Protein AF-A0A4R3MNF3-F1 (afdb_monomer)

Sequence (383 aa):
MKKKLSIILICLVIGISVLGCSNSEKSEEERREAIRAQIEAEIAEQQEEEKIEDRQEDQNNQNNQNNQNNQNNQVPTNQQNDLYLSSLNNGDRVWGGLTIKDIEYDKRNGVPPSLVGFVLEGEVEVTGELFFDEYFGGITLSINENSIFTNPLIIEFPDNYIHEYRPTYLSFNNEETLTKALSTSDVNDIKQNYKRLNVKIKIKNIGALMMYESEGSHWCSFVELIDYSANNAGPSNNQPSNSVSSGKLLTMYEYNKNYQYDINGFGAIDTFSVHRNTESYEMYLVVNNYRMDFPFIEPELVYDNYKIIEFSERNHYVFVVSSVVPPFGETQISFYYYATNYGLEPLGYIETDKALQDLKIENINFSQVRINNVNYDFNSLLP

Nearest PDB structures (foldseek):
  6rql-assembly1_S  TM=1.947E-01  e=1.4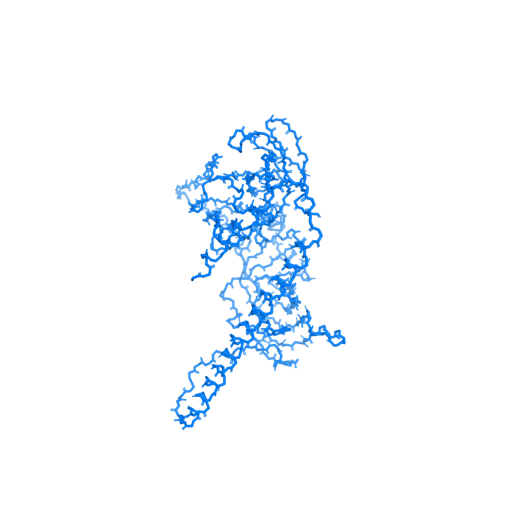40E-01  Saccharomyces cerevisiae
  5tik-assembly3_C  TM=2.364E-01  e=1.430E+00  Plasmodium falciparum 3D7
  5tik-assembly4_D  TM=2.429E-01  e=1.845E+00  Plasmodium falciparum 3D7
  3pqu-assembly1_A  TM=1.586E-01  e=1.666E+00  Actinobacillus suis

Solvent-accessible surface area (backbone atoms only — not comparable to full-atom values): 22275 Å² total; per-residue (Å²): 124,75,79,66,57,63,62,57,58,59,59,59,64,67,66,69,80,78,76,82,94,78,92,59,86,75,56,55,58,59,49,50,51,53,52,50,54,52,51,55,51,52,54,52,52,52,57,51,52,53,58,53,54,59,58,51,55,63,58,58,61,65,67,67,73,76,74,83,86,81,85,85,88,77,81,85,67,87,69,78,78,74,42,44,53,90,80,58,51,70,69,41,74,46,60,84,73,24,22,32,62,46,76,46,65,47,73,53,90,94,47,70,41,56,33,44,32,37,32,32,39,48,69,48,74,45,48,31,32,40,30,48,35,76,90,80,70,39,65,29,37,38,46,45,93,88,39,64,64,80,65,47,40,35,40,79,39,56,96,76,43,73,45,77,45,63,84,48,54,32,36,42,83,43,45,71,61,48,58,69,75,43,53,74,66,56,51,43,36,18,69,74,65,62,34,73,38,50,34,32,32,32,35,28,44,44,31,41,41,37,40,69,98,45,90,49,54,41,32,27,31,67,74,46,80,75,45,59,62,67,80,68,76,60,80,81,69,83,59,80,75,74,66,74,66,77,64,78,77,59,87,62,44,56,59,72,42,82,47,76,40,50,62,74,53,75,82,53,76,37,46,34,29,43,39,68,35,66,87,78,61,39,39,32,39,32,48,74,88,43,79,28,60,54,74,92,62,62,40,78,40,42,55,79,49,34,37,64,42,67,33,63,85,48,72,31,35,27,44,37,41,37,30,57,38,82,96,83,48,51,35,34,40,36,36,28,36,54,40,84,96,77,37,52,44,78,53,17,31,47,77,35,94,65,58,72,90,79,55,51,74,46,68,29,54,80,60,36,35,27,46,75,90,41,79,41,69,49,42,75,73,69,133

Foldseek 3Di:
DVVVVVVVVVVVVVVPPDDDDDDDPPVVVVVVVVVVVVVVVVVVVVVVVVVVVVVVVVVVVVVPPPPPPDDDDDDDDPPVPAAEPVPFDAQDADFPGWGWHDWDFPCPDPAWGQKIKTKTFDKAKFKFKWAQDVVVRATKTFTDPPGSQVHFHWYATPPRDTDGDDPRMAGAPPRVVVCVQDDPVVVCCRNPVREIWTFIFMWGIWMWMDGHVDDTHIYIHGDGTPDTPPPPPPPPPPPPPPVVPQPDFDLKDFAPDWDWGPQVLNSDIWIKGWHADLVVQFTWIAINNDTAGDPLDRSVFWDGIWGWAQAQPDRHIKIWTWGDDPDHFFIKIWIWTQDVPPGTHTLAIDGDNDDSSPWPWHHHYSFWIQTPNDIDGGDDSPD

Organism: NCBI:txid682400

Secondary structure (DSSP, 8-state):
-GGGHHHHHHHHHHTTSS------HHHHHHHHHHHHHHHHHHHHHHHHHHHHHHHHHHHHHHHSTTS-S-------------EEGGG--TT-EEGGGEEEEEEEE---TTS--SEEEEEEEEEEEEEEEEEEETTTTEEEEEEPTTSS--SPEEEE-GGG-EEEE--SEEEETTHHHHHHHS-HHHHHHHHTT---EEEEEEEEEEEEEEETTEEEEEEEEEEEEEEE------------------PPPPS-EETT--EEE--SSSSS-EEEEEEEETTTTEEEEEETTEEEEPTT--GGGEEEEEEEEEBSSSS-EEEEEEEE-TTTPPEEEEEEEEETTTEEEEEEEEEESS-GGG--EE-B-SSEEEETTEEEEPBPS--

Radius of gyration: 29.93 Å; Cα contacts (8 Å, |Δi|>4): 640; chains: 1; bounding box: 87×73×59 Å

pLDDT: mean 81.52, std 19.07, range [28.53, 98.44]

Mean predicted aligned error: 16.26 Å

Structure (mmCIF, N/CA/C/O backbone):
data_AF-A0A4R3MNF3-F1
#
_entry.id   AF-A0A4R3MNF3-F1
#
loop_
_atom_site.group_PDB
_atom_site.id
_atom_site.type_symbol
_atom_site.label_atom_id
_atom_site.label_alt_id
_atom_site.label_comp_id
_atom_site.label_asym_id
_atom_site.label_entity_id
_atom_site.label_seq_id
_atom_site.pdbx_PDB_ins_code
_atom_site.Cartn_x
_atom_site.Cartn_y
_atom_site.Cartn_z
_atom_site.occupancy
_atom_site.B_iso_or_equiv
_atom_site.auth_seq_id
_atom_site.auth_comp_id
_atom_site.auth_asym_id
_atom_site.auth_atom_id
_atom_site.pdbx_PDB_model_num
ATOM 1 N N . MET A 1 1 ? 41.697 -3.705 2.545 1.00 44.84 1 MET A N 1
ATOM 2 C CA . MET A 1 1 ? 42.854 -2.815 2.820 1.00 44.84 1 MET A CA 1
ATOM 3 C C . MET A 1 1 ? 42.601 -1.332 2.508 1.00 44.84 1 MET A C 1
ATOM 5 O O . MET A 1 1 ? 43.375 -0.507 2.969 1.00 44.84 1 MET A O 1
ATOM 9 N N . LYS A 1 2 ? 41.479 -0.963 1.865 1.00 40.09 2 LYS A N 1
ATOM 10 C CA . LYS A 1 2 ? 41.128 0.429 1.515 1.00 40.09 2 LYS A CA 1
ATOM 11 C C . LYS A 1 2 ? 40.830 1.362 2.715 1.00 40.09 2 LYS A C 1
ATOM 13 O O . LYS A 1 2 ? 40.987 2.569 2.607 1.00 40.09 2 LYS A O 1
ATOM 18 N N . LYS A 1 3 ? 40.506 0.819 3.900 1.00 45.72 3 LYS A N 1
ATOM 19 C CA . LYS A 1 3 ? 40.174 1.616 5.106 1.00 45.72 3 LYS A CA 1
ATOM 20 C C . LYS A 1 3 ? 41.376 2.275 5.813 1.00 45.72 3 LYS A C 1
ATOM 22 O O . LYS A 1 3 ? 41.169 3.153 6.639 1.00 45.72 3 LYS A O 1
ATOM 27 N N . LYS A 1 4 ? 42.625 1.883 5.512 1.00 48.69 4 LYS A N 1
ATOM 28 C CA . LYS A 1 4 ? 43.821 2.472 6.157 1.00 48.69 4 LYS A CA 1
ATOM 29 C C . LYS A 1 4 ? 44.426 3.661 5.398 1.00 48.69 4 LYS A C 1
ATOM 31 O O . LYS A 1 4 ? 45.169 4.421 6.008 1.00 48.69 4 LYS A O 1
ATOM 36 N N . LEU A 1 5 ? 44.081 3.857 4.121 1.00 50.22 5 LEU A N 1
ATOM 37 C CA . LEU A 1 5 ? 44.601 4.973 3.318 1.00 50.22 5 LEU A CA 1
ATOM 38 C C . LEU A 1 5 ? 43.887 6.303 3.626 1.00 50.22 5 LEU A C 1
ATOM 40 O O . LEU A 1 5 ? 44.527 7.348 3.687 1.00 50.22 5 LEU A O 1
ATOM 44 N N . SER A 1 6 ? 42.584 6.261 3.926 1.00 49.38 6 SER A N 1
ATOM 45 C CA . SER A 1 6 ? 41.777 7.476 4.130 1.00 49.38 6 SER A CA 1
ATOM 46 C C . SER A 1 6 ? 42.132 8.262 5.402 1.00 49.38 6 SER A C 1
ATOM 48 O O . SER A 1 6 ? 41.919 9.469 5.462 1.00 49.38 6 SER A O 1
ATOM 50 N N . ILE A 1 7 ? 42.708 7.603 6.416 1.00 54.22 7 ILE A N 1
ATOM 51 C CA . ILE A 1 7 ? 43.095 8.245 7.686 1.00 54.22 7 ILE A CA 1
ATOM 52 C C . ILE A 1 7 ? 44.419 9.017 7.542 1.00 54.22 7 ILE A C 1
ATOM 54 O O . ILE A 1 7 ? 44.607 10.041 8.193 1.00 54.22 7 ILE A O 1
ATOM 58 N N . ILE A 1 8 ? 45.316 8.585 6.650 1.00 60.56 8 ILE A N 1
ATOM 59 C CA . ILE A 1 8 ? 46.604 9.261 6.423 1.00 60.56 8 ILE A CA 1
ATOM 60 C C . ILE A 1 8 ? 46.407 10.568 5.636 1.00 60.56 8 ILE A C 1
ATOM 62 O O . ILE A 1 8 ? 47.095 11.552 5.909 1.00 60.56 8 ILE A O 1
ATOM 66 N N . LEU A 1 9 ? 45.419 10.621 4.734 1.00 52.00 9 LEU A N 1
ATOM 67 C CA . LEU A 1 9 ? 45.127 11.815 3.932 1.00 52.00 9 LEU A CA 1
A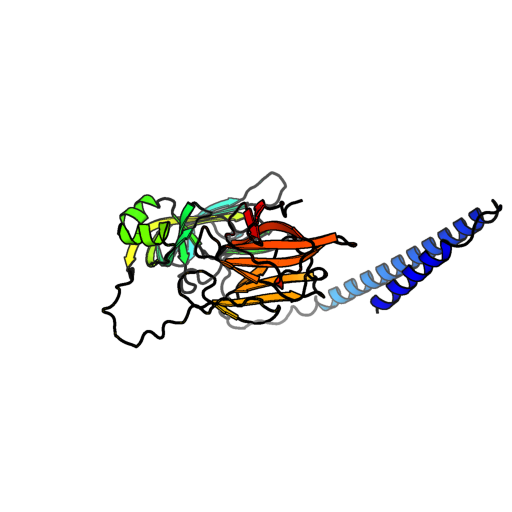TOM 68 C C . LEU A 1 9 ? 44.567 12.975 4.781 1.00 52.00 9 LEU A C 1
ATOM 70 O O . LEU A 1 9 ? 44.923 14.132 4.569 1.00 52.00 9 LEU A O 1
ATOM 74 N N . ILE A 1 10 ? 43.757 12.670 5.802 1.00 56.31 10 ILE A N 1
ATOM 75 C CA . ILE A 1 10 ? 43.149 13.681 6.687 1.00 56.31 10 ILE A CA 1
ATOM 76 C C . ILE A 1 10 ? 44.190 14.294 7.642 1.00 56.31 10 ILE A C 1
ATOM 78 O O . ILE A 1 10 ? 44.138 15.490 7.931 1.00 56.31 10 ILE A O 1
ATOM 82 N N . CYS A 1 11 ? 45.198 13.528 8.074 1.00 53.84 11 CYS A N 1
ATOM 83 C CA . CYS A 1 11 ? 46.279 14.061 8.910 1.00 53.84 11 CYS A CA 1
ATOM 84 C C . CYS A 1 11 ? 47.223 15.017 8.157 1.00 53.84 11 CYS A C 1
ATOM 86 O O . CYS A 1 11 ? 47.843 15.874 8.786 1.00 53.84 11 CYS A O 1
ATOM 88 N N . LEU A 1 12 ? 47.319 14.910 6.829 1.00 50.06 12 LEU A N 1
ATOM 89 C CA . LEU A 1 12 ? 48.221 15.734 6.015 1.00 50.06 12 LEU A CA 1
ATOM 90 C C . LEU A 1 12 ? 47.653 17.134 5.721 1.00 50.06 12 LEU A C 1
ATOM 92 O O . LEU A 1 12 ? 48.415 18.093 5.617 1.00 50.06 12 LEU A O 1
ATOM 96 N N . VAL A 1 13 ? 46.325 17.284 5.682 1.00 52.75 13 VAL A N 1
ATOM 97 C CA . VAL A 1 13 ? 45.659 18.575 5.417 1.00 52.75 13 VAL A CA 1
ATOM 98 C C . VAL A 1 13 ? 45.642 19.487 6.655 1.00 52.75 13 VAL A C 1
ATOM 100 O O . VAL A 1 13 ? 45.731 20.707 6.527 1.00 52.75 13 VAL A O 1
ATOM 103 N N . ILE A 1 14 ? 45.633 18.918 7.865 1.00 53.16 14 ILE A N 1
ATOM 104 C CA . ILE A 1 14 ? 45.596 19.689 9.124 1.00 53.16 14 ILE A CA 1
ATOM 105 C C . ILE A 1 14 ? 46.984 20.260 9.497 1.00 53.16 14 ILE A C 1
ATOM 107 O O . ILE A 1 14 ? 47.086 21.223 10.255 1.00 53.16 14 ILE A O 1
ATOM 111 N N . GLY A 1 15 ? 48.070 19.742 8.912 1.00 50.47 15 GLY A N 1
ATOM 112 C CA . GLY A 1 15 ? 49.437 20.209 9.183 1.00 50.47 15 GLY A CA 1
ATOM 113 C C . GLY A 1 15 ? 49.838 21.530 8.509 1.00 50.47 15 GLY A C 1
ATOM 114 O O . GLY A 1 15 ? 50.874 22.091 8.859 1.00 50.47 15 GLY A O 1
ATOM 115 N N . ILE A 1 16 ? 49.055 22.043 7.552 1.00 55.16 16 ILE A N 1
ATOM 116 C CA . ILE A 1 16 ? 49.445 23.208 6.726 1.00 55.16 16 ILE A CA 1
ATOM 117 C C . ILE A 1 16 ? 48.803 24.518 7.230 1.00 55.16 16 ILE A C 1
ATOM 119 O O . ILE A 1 16 ? 49.183 25.605 6.805 1.00 55.16 16 ILE A O 1
ATOM 123 N N . SER A 1 17 ? 47.874 24.458 8.190 1.00 47.34 17 SER A N 1
ATOM 124 C CA . SER A 1 17 ? 47.114 25.635 8.648 1.00 47.34 17 SER A CA 1
ATOM 125 C C . SER A 1 17 ? 47.783 26.440 9.770 1.00 47.34 17 SER A C 1
ATOM 127 O O . SER A 1 17 ? 47.229 27.448 10.204 1.00 47.34 17 SER A O 1
ATOM 129 N N . VAL A 1 18 ? 48.958 26.029 10.260 1.00 49.47 18 VAL A N 1
ATOM 130 C CA . VAL A 1 18 ? 49.646 26.712 11.367 1.00 49.47 18 VAL A CA 1
ATOM 131 C C . VAL A 1 18 ? 51.112 26.930 11.021 1.00 49.47 18 VAL A C 1
ATOM 133 O O . VAL A 1 18 ? 51.959 26.220 11.530 1.00 49.47 18 VAL A O 1
ATOM 136 N N . LEU A 1 19 ? 51.418 27.903 10.159 1.00 44.47 19 LEU A N 1
ATOM 137 C CA . LEU A 1 19 ? 52.678 28.663 10.169 1.00 44.47 19 LEU A CA 1
ATOM 138 C C . LEU A 1 19 ? 52.476 29.935 9.328 1.00 44.47 19 LEU A C 1
ATOM 140 O O . LEU A 1 19 ? 52.164 29.881 8.141 1.00 44.47 19 LEU A O 1
ATOM 144 N N . GLY A 1 20 ? 52.575 31.081 10.000 1.00 39.38 20 GLY A N 1
ATOM 145 C CA . GLY A 1 20 ? 52.263 32.400 9.468 1.00 39.38 20 GLY A CA 1
ATOM 146 C C . GLY A 1 20 ? 53.307 32.995 8.519 1.00 39.38 20 GLY A C 1
ATOM 147 O O . GLY A 1 20 ? 54.441 32.539 8.401 1.00 39.38 20 GLY A O 1
ATOM 148 N N . CYS A 1 21 ? 52.857 34.071 7.876 1.00 46.00 21 CYS A N 1
ATOM 149 C CA . CYS A 1 21 ? 53.539 35.001 6.985 1.00 46.00 21 CYS A CA 1
ATOM 150 C C . CYS A 1 21 ? 55.053 35.184 7.211 1.00 46.00 21 CYS A C 1
ATOM 152 O O . CYS A 1 21 ? 55.465 35.707 8.243 1.00 46.00 21 CYS A O 1
ATOM 154 N N . SER A 1 22 ? 55.867 34.921 6.183 1.00 43.00 22 SER A N 1
ATOM 155 C CA . SER A 1 22 ? 56.853 35.891 5.664 1.00 43.00 22 SER A CA 1
ATOM 156 C C . SER A 1 22 ? 57.546 35.384 4.386 1.00 43.00 22 SER A C 1
ATOM 158 O O . SER A 1 22 ? 57.976 34.242 4.308 1.00 43.00 22 SER A O 1
ATOM 160 N N . ASN A 1 23 ? 57.600 36.265 3.380 1.00 49.94 23 ASN A N 1
ATOM 161 C CA . ASN A 1 23 ? 58.435 36.287 2.169 1.00 49.94 23 ASN A CA 1
ATOM 162 C C . ASN A 1 23 ? 59.162 34.999 1.716 1.00 49.94 23 ASN A C 1
ATOM 164 O O . ASN A 1 23 ? 60.229 34.689 2.236 1.00 49.94 23 ASN A O 1
ATOM 168 N N . SER A 1 24 ? 58.721 34.393 0.603 1.00 46.44 24 SER A N 1
ATOM 169 C CA . SER A 1 24 ? 59.635 33.913 -0.457 1.00 46.44 24 SER A CA 1
ATOM 170 C C . SER A 1 24 ? 58.885 33.514 -1.741 1.00 46.44 24 SER A C 1
ATOM 172 O O . SER A 1 24 ? 58.366 32.411 -1.865 1.00 46.44 24 SER A O 1
ATOM 174 N N . GLU A 1 25 ? 58.898 34.379 -2.759 1.00 54.19 25 GLU A N 1
ATOM 175 C CA . GLU A 1 25 ? 58.407 34.046 -4.115 1.00 54.19 25 GLU A CA 1
ATOM 176 C C . GLU A 1 25 ? 59.224 32.925 -4.794 1.00 54.19 25 GLU A C 1
ATOM 178 O O . GLU A 1 25 ? 58.785 32.354 -5.782 1.00 54.19 25 GLU A O 1
ATOM 183 N N . LYS A 1 26 ? 60.381 32.537 -4.235 1.00 51.19 26 LYS A N 1
ATOM 184 C CA . LYS A 1 26 ? 61.163 31.379 -4.703 1.00 51.19 26 LYS A CA 1
ATOM 185 C C . LYS A 1 26 ? 60.678 30.020 -4.183 1.00 51.19 26 LYS A C 1
ATOM 187 O O . LYS A 1 26 ? 61.064 29.009 -4.750 1.00 51.19 26 LYS A O 1
ATOM 192 N N . SER A 1 27 ? 59.847 29.974 -3.137 1.00 61.44 27 SER A N 1
ATOM 193 C CA . SER A 1 27 ? 59.373 28.709 -2.545 1.00 61.44 27 SER A CA 1
ATOM 194 C C . SER A 1 27 ? 58.096 28.174 -3.197 1.00 61.44 27 SER A C 1
ATOM 196 O O . SER A 1 27 ? 57.777 26.996 -3.028 1.00 61.44 27 SER A O 1
ATOM 198 N N . GLU A 1 28 ? 57.332 29.018 -3.892 1.00 59.69 28 GLU A N 1
ATOM 199 C CA . GLU A 1 28 ? 56.046 28.611 -4.461 1.00 59.69 28 GLU A CA 1
ATOM 200 C C . GLU A 1 28 ? 56.219 27.828 -5.769 1.00 59.69 28 GLU A C 1
ATOM 202 O O . GLU A 1 28 ? 55.481 26.877 -6.016 1.00 59.69 28 GLU A O 1
ATOM 207 N N . GLU A 1 29 ? 57.230 28.170 -6.569 1.00 70.56 29 GLU A N 1
ATOM 208 C CA . GLU A 1 29 ? 57.514 27.497 -7.840 1.00 70.56 29 GLU A CA 1
ATOM 209 C C . GLU A 1 29 ? 58.059 26.076 -7.624 1.00 70.56 29 GLU A C 1
ATOM 211 O O . GLU A 1 29 ? 57.521 25.129 -8.193 1.00 70.56 29 GLU A O 1
ATOM 216 N N . GLU A 1 30 ? 58.992 25.888 -6.681 1.00 71.44 30 GLU A N 1
ATOM 217 C CA . GLU A 1 30 ? 59.461 24.549 -6.278 1.00 71.44 30 GLU A CA 1
ATOM 218 C C . GLU A 1 30 ? 58.329 23.694 -5.676 1.00 71.44 30 GLU A C 1
ATOM 220 O O . GLU A 1 30 ? 58.257 22.486 -5.907 1.00 71.44 30 GLU A O 1
ATOM 225 N N . ARG A 1 31 ? 57.381 24.311 -4.951 1.00 65.06 31 ARG A N 1
ATOM 226 C CA . ARG A 1 31 ? 56.186 23.611 -4.447 1.00 65.06 31 ARG A CA 1
ATOM 227 C C . ARG A 1 31 ? 55.243 23.186 -5.569 1.00 65.06 31 ARG A C 1
ATOM 229 O O . ARG A 1 31 ? 54.681 22.096 -5.498 1.00 65.06 31 ARG A O 1
ATOM 236 N N . ARG A 1 32 ? 55.059 24.022 -6.593 1.00 72.44 32 ARG A N 1
ATOM 237 C CA . ARG A 1 32 ? 54.210 23.699 -7.750 1.00 72.44 32 ARG A CA 1
ATOM 238 C C . ARG A 1 32 ? 54.822 22.590 -8.602 1.00 72.44 32 ARG A C 1
ATOM 240 O O . ARG A 1 32 ? 54.083 21.707 -9.028 1.00 72.44 32 ARG A O 1
ATOM 247 N N . GLU A 1 33 ? 56.141 22.584 -8.795 1.00 80.19 33 GLU A N 1
ATOM 248 C CA . GLU A 1 33 ? 56.825 21.487 -9.491 1.00 80.19 33 GLU A CA 1
ATOM 249 C C . GLU A 1 33 ? 56.758 20.172 -8.707 1.00 80.19 33 GLU A C 1
ATOM 251 O O . GLU A 1 33 ? 56.469 19.133 -9.299 1.00 80.19 33 GLU A O 1
ATOM 256 N N . ALA A 1 34 ? 56.916 20.206 -7.379 1.00 69.88 34 ALA A N 1
ATOM 257 C CA . ALA A 1 34 ? 56.783 19.010 -6.545 1.00 69.88 34 ALA A CA 1
ATOM 258 C C . ALA A 1 34 ? 55.363 18.414 -6.589 1.00 69.88 34 ALA A C 1
ATOM 260 O O . ALA A 1 34 ? 55.209 17.201 -6.715 1.00 69.88 34 ALA A O 1
ATOM 261 N N . ILE A 1 35 ? 54.327 19.261 -6.547 1.00 68.00 35 ILE A N 1
ATOM 262 C CA . ILE A 1 35 ? 52.927 18.819 -6.664 1.00 68.00 35 ILE A CA 1
ATOM 263 C C . ILE A 1 35 ? 52.655 18.247 -8.061 1.00 68.00 35 ILE A C 1
ATOM 265 O O . ILE A 1 35 ? 52.003 17.213 -8.184 1.00 68.00 35 ILE A O 1
ATOM 269 N N . ARG A 1 36 ? 53.183 18.875 -9.119 1.00 80.50 36 ARG A N 1
ATOM 270 C CA . ARG A 1 36 ? 53.001 18.391 -10.492 1.00 80.50 36 ARG A CA 1
ATOM 271 C C . ARG A 1 36 ? 53.667 17.033 -10.717 1.00 80.50 36 ARG A C 1
ATOM 273 O O . ARG A 1 36 ? 53.037 16.151 -11.288 1.00 80.50 36 ARG A O 1
ATOM 280 N N . ALA A 1 37 ? 54.887 16.848 -10.215 1.00 84.25 37 ALA A N 1
ATOM 281 C CA . ALA A 1 37 ? 55.591 15.570 -10.293 1.00 84.25 37 ALA A CA 1
ATOM 282 C C . ALA A 1 37 ? 54.861 14.457 -9.520 1.00 84.25 37 ALA A C 1
ATOM 284 O O . ALA A 1 37 ? 54.838 13.313 -9.965 1.00 84.25 37 ALA A O 1
ATOM 285 N N . GLN A 1 38 ? 54.232 14.791 -8.388 1.00 77.31 38 GLN A N 1
ATOM 286 C CA . GLN A 1 38 ? 53.453 13.833 -7.605 1.00 77.31 38 GLN A CA 1
ATOM 287 C C . GLN 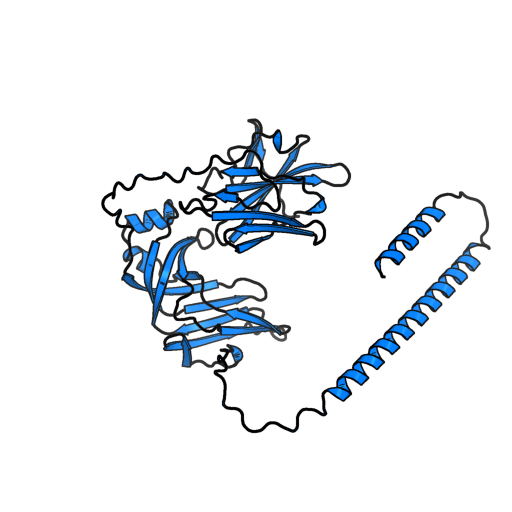A 1 38 ? 52.159 13.414 -8.323 1.00 77.31 38 GLN A C 1
ATOM 289 O O . GLN A 1 38 ? 51.854 12.227 -8.368 1.00 77.31 38 GLN A O 1
ATOM 294 N N . ILE A 1 39 ? 51.449 14.361 -8.947 1.00 79.19 39 ILE A N 1
ATOM 295 C CA . ILE A 1 39 ? 50.237 14.077 -9.736 1.00 79.19 39 ILE A CA 1
ATOM 296 C C . ILE A 1 39 ? 50.572 13.248 -10.985 1.00 79.19 39 ILE A C 1
ATOM 298 O O . ILE A 1 39 ? 49.857 12.305 -11.307 1.00 79.19 39 ILE A O 1
ATOM 302 N N . GLU A 1 40 ? 51.664 13.563 -11.687 1.00 85.50 40 GLU A N 1
ATOM 303 C CA . GLU A 1 40 ? 52.083 12.797 -12.869 1.00 85.50 40 GLU A CA 1
ATOM 304 C C . GLU A 1 40 ? 52.494 11.356 -12.512 1.00 85.50 40 GLU A C 1
ATOM 306 O O . GLU A 1 40 ? 52.208 10.439 -13.281 1.00 85.50 40 GLU A O 1
ATOM 311 N N . ALA A 1 41 ? 53.093 11.134 -11.336 1.00 86.38 41 ALA A N 1
ATOM 312 C CA . ALA A 1 41 ? 53.398 9.791 -10.842 1.00 86.38 41 ALA A CA 1
ATOM 313 C C . ALA A 1 41 ? 52.130 8.992 -10.483 1.00 86.38 41 ALA A C 1
ATOM 315 O O . ALA A 1 41 ? 52.035 7.819 -10.831 1.00 86.38 41 ALA A O 1
ATOM 316 N N . GLU A 1 42 ? 51.141 9.629 -9.851 1.00 79.88 42 GLU A N 1
ATOM 317 C CA . GLU A 1 42 ? 49.876 8.984 -9.466 1.00 79.88 42 GLU A CA 1
ATOM 318 C C . GLU A 1 42 ? 49.013 8.630 -10.691 1.00 79.88 42 GLU A C 1
ATOM 320 O O . GLU A 1 42 ? 48.428 7.550 -10.752 1.00 79.88 42 GLU A O 1
ATOM 325 N N . ILE A 1 43 ? 49.005 9.484 -11.723 1.00 85.00 43 ILE A N 1
ATOM 326 C CA . ILE A 1 43 ? 48.345 9.188 -13.007 1.00 85.00 43 ILE A CA 1
ATOM 327 C C . ILE A 1 43 ? 49.033 8.015 -13.722 1.00 85.00 43 ILE A C 1
ATOM 329 O O . ILE A 1 43 ? 48.355 7.179 -14.319 1.00 85.00 43 ILE A O 1
ATOM 333 N N . ALA A 1 44 ? 50.367 7.933 -13.670 1.00 86.19 44 ALA A N 1
ATOM 334 C CA . ALA A 1 44 ? 51.102 6.825 -14.277 1.00 86.19 44 ALA A CA 1
ATOM 335 C C . ALA A 1 44 ? 50.821 5.485 -13.573 1.00 86.19 44 ALA A C 1
ATOM 337 O O . ALA A 1 44 ? 50.674 4.472 -14.254 1.00 86.19 44 ALA A O 1
ATOM 338 N N . GLU A 1 45 ? 50.692 5.487 -12.242 1.00 85.56 45 GLU A N 1
ATOM 339 C CA . GLU A 1 45 ? 50.359 4.294 -11.451 1.00 85.56 45 GLU A CA 1
ATOM 340 C C . GLU A 1 45 ? 48.924 3.813 -11.735 1.00 85.56 45 GLU A C 1
ATOM 342 O O . GLU A 1 45 ? 48.716 2.630 -12.000 1.00 85.56 45 GLU A O 1
ATOM 347 N N . GLN A 1 46 ? 47.951 4.729 -11.827 1.00 77.75 46 GLN A N 1
ATOM 348 C CA . GLN A 1 46 ? 46.564 4.384 -12.178 1.00 77.75 46 GLN A CA 1
ATOM 349 C C . GLN A 1 46 ? 46.432 3.808 -13.597 1.00 77.75 46 GLN A C 1
ATOM 351 O O . GLN A 1 46 ? 45.720 2.828 -13.801 1.00 77.75 46 GLN A O 1
ATOM 356 N N . GLN A 1 47 ? 47.161 4.354 -14.577 1.00 80.88 47 GLN A N 1
ATOM 357 C CA . GLN A 1 47 ? 47.164 3.814 -15.945 1.00 80.88 47 GLN A CA 1
ATOM 358 C C . GLN A 1 47 ? 47.845 2.442 -16.058 1.00 80.88 47 GLN A C 1
ATOM 360 O O . GLN A 1 47 ? 47.607 1.708 -17.024 1.00 80.88 47 GLN A O 1
ATOM 365 N N . GLU A 1 48 ? 48.730 2.096 -15.121 1.00 83.06 48 GLU A N 1
ATOM 366 C CA . GLU A 1 48 ? 49.345 0.771 -15.060 1.00 83.06 48 GLU A CA 1
ATOM 367 C C . GLU A 1 48 ? 48.413 -0.249 -14.389 1.00 83.06 48 GLU A C 1
ATOM 369 O O . GLU A 1 48 ? 48.320 -1.375 -14.879 1.00 83.06 48 GLU A O 1
ATOM 374 N N . GLU A 1 49 ? 47.649 0.151 -13.364 1.00 76.19 49 GLU A N 1
ATOM 375 C CA . GLU A 1 49 ? 46.598 -0.681 -12.755 1.00 76.19 49 GLU A CA 1
ATOM 376 C C . GLU A 1 49 ? 45.457 -0.994 -13.741 1.00 76.19 49 GLU A C 1
ATOM 378 O O . GLU A 1 49 ? 45.090 -2.160 -13.893 1.00 76.19 49 GLU A O 1
ATOM 383 N N . GLU A 1 50 ? 44.981 -0.002 -14.503 1.00 74.69 50 GLU A N 1
ATOM 384 C CA . GLU A 1 50 ? 43.907 -0.173 -15.500 1.00 74.69 50 GLU A CA 1
ATOM 385 C C . GLU A 1 50 ? 44.331 -1.137 -16.633 1.00 74.69 50 GLU A C 1
ATOM 387 O O . GLU A 1 50 ? 43.585 -2.024 -17.044 1.00 74.69 50 GLU A O 1
ATOM 392 N N . LYS A 1 51 ? 45.606 -1.090 -17.053 1.00 74.94 51 LYS A N 1
ATOM 393 C CA . LYS A 1 51 ? 46.174 -2.050 -18.024 1.00 74.94 51 LYS A CA 1
ATOM 394 C C . LYS A 1 51 ? 46.339 -3.472 -17.486 1.00 74.94 51 LYS A C 1
ATOM 396 O O . LYS A 1 51 ? 46.499 -4.401 -18.287 1.00 74.94 51 LYS A O 1
ATOM 401 N N . ILE A 1 52 ? 46.405 -3.656 -16.168 1.00 73.94 52 ILE A N 1
ATOM 402 C CA . ILE A 1 52 ? 46.480 -4.985 -15.548 1.00 73.94 52 ILE A CA 1
ATOM 403 C C . ILE A 1 52 ? 45.078 -5.596 -15.455 1.00 73.94 52 ILE A C 1
ATOM 405 O O . ILE A 1 52 ? 44.950 -6.804 -15.661 1.00 73.94 52 ILE A O 1
ATOM 409 N N . GLU A 1 53 ? 44.050 -4.780 -15.219 1.00 66.88 53 GLU A N 1
ATOM 410 C CA . GLU A 1 53 ? 42.650 -5.209 -15.140 1.00 66.88 53 GLU A CA 1
ATOM 411 C C . GLU A 1 53 ? 42.114 -5.647 -16.519 1.00 66.88 53 GLU A C 1
ATOM 413 O O . GLU A 1 53 ? 41.637 -6.777 -16.654 1.00 66.88 53 GLU A O 1
ATOM 418 N N . ASP A 1 54 ? 42.383 -4.873 -17.579 1.00 65.50 54 ASP A N 1
ATOM 419 C CA . ASP A 1 54 ? 42.016 -5.233 -18.963 1.00 65.50 54 ASP A CA 1
ATOM 420 C C . ASP A 1 54 ? 42.656 -6.558 -19.432 1.00 65.50 54 ASP A C 1
ATOM 422 O O . ASP A 1 54 ? 42.060 -7.347 -20.167 1.00 65.50 54 ASP A O 1
ATOM 426 N N . ARG A 1 55 ? 43.878 -6.870 -18.972 1.00 64.31 55 ARG A N 1
ATOM 427 C CA . ARG A 1 55 ? 44.547 -8.142 -19.313 1.00 64.31 55 ARG A CA 1
ATOM 428 C C . ARG A 1 55 ? 43.965 -9.354 -18.585 1.00 64.31 55 ARG A C 1
ATOM 430 O O . ARG A 1 55 ? 44.214 -10.480 -19.025 1.00 64.31 55 ARG A O 1
ATOM 437 N N . GLN A 1 56 ? 43.247 -9.161 -17.478 1.00 56.53 56 GLN A N 1
ATOM 438 C CA . GLN A 1 56 ? 42.602 -10.255 -16.748 1.00 56.53 56 GLN A CA 1
ATOM 439 C C . GLN A 1 56 ? 41.222 -10.597 -17.326 1.00 56.53 56 GLN A C 1
ATOM 441 O O . GLN A 1 56 ? 40.865 -11.779 -17.353 1.00 56.53 56 GLN A O 1
ATOM 446 N N . GLU A 1 57 ? 40.487 -9.625 -17.874 1.00 55.66 57 GLU A N 1
ATOM 447 C CA . GLU A 1 57 ? 39.218 -9.893 -18.571 1.00 55.66 57 GLU A CA 1
ATOM 448 C C . GLU A 1 57 ? 39.415 -10.689 -19.871 1.00 55.66 57 GLU A C 1
ATOM 450 O O . GLU A 1 57 ? 38.694 -11.664 -20.119 1.00 55.66 57 GLU A O 1
ATOM 455 N N . ASP A 1 58 ? 40.458 -10.382 -20.646 1.00 55.38 58 ASP A N 1
ATOM 456 C CA . ASP A 1 58 ? 40.759 -11.108 -21.888 1.00 55.38 58 ASP A CA 1
ATOM 457 C C . ASP A 1 58 ? 41.148 -12.583 -21.653 1.00 55.38 58 ASP A C 1
ATOM 459 O O . ASP A 1 58 ? 40.876 -13.449 -22.492 1.00 55.38 58 ASP A O 1
ATOM 463 N N . GLN A 1 59 ? 41.734 -12.916 -20.494 1.00 53.25 59 GLN A N 1
ATOM 464 C CA . GLN A 1 59 ? 42.069 -14.305 -20.144 1.00 53.25 59 GLN A CA 1
ATOM 465 C C . GLN A 1 59 ? 40.866 -15.110 -19.631 1.00 53.25 59 GLN A C 1
ATOM 467 O O . GLN A 1 59 ? 40.810 -16.323 -19.853 1.00 53.25 59 GLN A O 1
ATOM 472 N N . ASN A 1 60 ? 39.874 -14.468 -19.007 1.00 52.16 60 ASN A N 1
ATOM 473 C CA . ASN A 1 60 ? 38.656 -15.155 -18.564 1.00 52.16 60 ASN A CA 1
ATOM 474 C C . ASN A 1 60 ? 37.697 -15.465 -19.725 1.00 52.16 60 ASN A C 1
ATO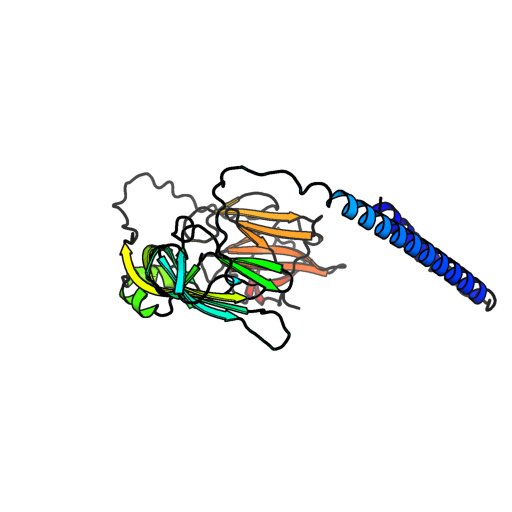M 476 O O . ASN A 1 60 ? 37.048 -16.515 -19.718 1.00 52.16 60 ASN A O 1
ATOM 480 N N . ASN A 1 61 ? 37.669 -14.636 -20.772 1.00 52.50 61 ASN A N 1
ATOM 481 C CA . ASN A 1 61 ? 36.813 -14.877 -21.938 1.00 52.50 61 ASN A CA 1
ATOM 482 C C . ASN A 1 61 ? 37.303 -16.012 -22.860 1.00 52.50 61 ASN A C 1
ATOM 484 O O . ASN A 1 61 ? 36.485 -16.650 -23.525 1.00 52.50 61 ASN A O 1
ATOM 488 N N . GLN A 1 62 ? 38.596 -16.362 -22.852 1.00 47.88 62 GLN A N 1
ATOM 489 C CA . GLN A 1 62 ? 39.101 -17.505 -23.632 1.00 47.88 62 GLN A CA 1
ATOM 490 C C . GLN A 1 62 ? 38.813 -18.880 -23.001 1.00 47.88 62 GLN A C 1
ATOM 492 O O . GLN A 1 62 ? 38.784 -19.881 -23.719 1.00 47.88 62 GLN A O 1
ATOM 497 N N . ASN A 1 63 ? 38.526 -18.959 -21.697 1.00 45.88 63 ASN A N 1
ATOM 498 C CA . ASN A 1 63 ? 38.212 -20.235 -21.037 1.00 45.88 63 ASN A CA 1
ATOM 499 C C . ASN A 1 63 ? 36.740 -20.668 -21.174 1.00 45.88 63 ASN A C 1
ATOM 501 O O . ASN A 1 63 ? 36.444 -21.851 -21.008 1.00 45.88 63 ASN A O 1
ATOM 505 N N . ASN A 1 64 ? 35.825 -19.766 -21.548 1.00 47.66 64 ASN A N 1
ATOM 506 C CA . ASN A 1 64 ? 34.394 -20.085 -21.663 1.00 47.66 64 ASN A CA 1
ATOM 507 C C . ASN A 1 64 ? 33.945 -20.575 -23.053 1.00 47.66 64 ASN A C 1
ATOM 509 O O . ASN A 1 64 ? 32.862 -21.145 -23.168 1.00 47.66 64 ASN A O 1
ATOM 513 N N . GLN A 1 65 ? 34.765 -20.450 -24.104 1.00 45.00 65 GLN A N 1
ATOM 514 C CA . GLN A 1 65 ? 34.390 -20.910 -25.454 1.00 45.00 65 GLN A CA 1
ATOM 515 C C . GLN A 1 65 ? 34.729 -22.383 -25.762 1.00 45.00 65 GLN A C 1
ATOM 517 O O . GLN A 1 65 ? 34.304 -22.896 -26.795 1.00 45.00 65 GLN A O 1
ATOM 522 N N . ASN A 1 66 ? 35.411 -23.110 -24.869 1.00 43.53 66 ASN A N 1
ATOM 523 C CA . ASN A 1 66 ? 35.808 -24.509 -25.112 1.00 43.53 66 ASN A CA 1
ATOM 524 C C . ASN A 1 66 ? 34.898 -25.585 -24.481 1.00 43.53 66 ASN A C 1
ATOM 526 O O . ASN A 1 66 ? 35.195 -26.769 -24.621 1.00 43.53 66 ASN A O 1
ATOM 530 N N . ASN A 1 67 ? 33.776 -25.222 -23.843 1.00 45.88 67 ASN A N 1
ATOM 531 C CA . ASN A 1 67 ? 32.918 -26.181 -23.119 1.00 45.88 67 ASN A CA 1
ATOM 532 C C . ASN A 1 67 ? 31.492 -26.381 -23.679 1.00 45.88 67 ASN A C 1
ATOM 534 O O . ASN A 1 67 ? 30.671 -27.015 -23.023 1.00 45.88 67 ASN A O 1
ATOM 538 N N . GLN A 1 68 ? 31.179 -25.915 -24.895 1.00 40.44 68 GLN A N 1
ATOM 539 C CA . GLN A 1 68 ? 29.824 -26.034 -25.479 1.00 40.44 68 GLN A CA 1
ATOM 540 C C . GLN A 1 68 ? 29.628 -27.138 -26.538 1.00 40.44 68 GLN A C 1
ATOM 542 O O . GLN A 1 68 ? 28.612 -27.153 -27.223 1.00 40.44 68 GLN A O 1
ATOM 547 N N . ASN A 1 69 ? 30.528 -28.120 -26.645 1.00 42.72 69 ASN A N 1
ATOM 548 C CA . ASN A 1 69 ? 30.342 -29.270 -27.545 1.00 42.72 69 ASN A CA 1
ATOM 549 C C . ASN A 1 69 ? 30.353 -30.603 -26.788 1.00 42.72 69 ASN A C 1
ATOM 551 O O . ASN A 1 69 ? 31.264 -31.407 -26.957 1.00 42.72 69 ASN A O 1
ATOM 555 N N . ASN A 1 70 ? 29.349 -30.833 -25.937 1.00 46.81 70 ASN A N 1
ATOM 556 C CA . ASN A 1 70 ? 28.820 -32.172 -25.639 1.00 46.81 70 ASN A CA 1
ATOM 557 C C . ASN A 1 70 ? 27.691 -32.087 -24.608 1.00 46.81 70 ASN A C 1
ATOM 559 O O . ASN A 1 70 ? 27.971 -32.039 -23.416 1.00 46.81 70 ASN A O 1
ATOM 563 N N . GLN A 1 71 ? 26.434 -32.152 -25.057 1.00 36.69 71 GLN A N 1
ATOM 564 C CA . GLN A 1 71 ? 25.360 -32.863 -24.350 1.00 36.69 71 GLN A CA 1
ATOM 565 C C . GLN A 1 71 ? 24.108 -32.947 -25.235 1.00 36.69 71 GLN A C 1
ATOM 567 O O . GLN A 1 71 ? 23.330 -32.008 -25.352 1.00 36.69 71 GLN A O 1
ATOM 572 N N . ASN A 1 72 ? 23.931 -34.112 -25.861 1.00 43.44 72 ASN A N 1
ATOM 573 C CA . ASN A 1 72 ? 22.649 -34.579 -26.377 1.00 43.44 72 ASN A CA 1
ATOM 574 C C . ASN A 1 72 ? 22.026 -35.519 -25.335 1.00 43.44 72 ASN A C 1
ATOM 576 O O . ASN A 1 72 ? 22.727 -36.351 -24.758 1.00 43.44 72 ASN A O 1
ATOM 580 N N . ASN A 1 73 ? 20.703 -35.426 -25.199 1.00 49.16 73 ASN A N 1
ATOM 581 C CA . ASN A 1 73 ? 19.797 -36.275 -24.419 1.00 49.16 73 ASN A CA 1
ATOM 582 C C . ASN A 1 73 ? 19.796 -36.086 -22.896 1.00 49.16 73 ASN A C 1
ATOM 584 O O . ASN A 1 73 ? 20.243 -36.952 -22.143 1.00 49.16 73 ASN A O 1
ATOM 588 N N . GLN A 1 74 ? 19.113 -35.031 -22.450 1.00 36.88 74 GLN A N 1
ATOM 589 C CA . GLN A 1 74 ? 18.321 -35.088 -21.223 1.00 36.88 74 GLN A CA 1
ATOM 590 C C . GLN A 1 74 ? 16.890 -34.616 -21.497 1.00 36.88 74 GLN A C 1
ATOM 592 O O . GLN A 1 74 ? 16.646 -33.656 -22.221 1.00 36.88 74 GLN A O 1
ATOM 597 N N . VAL A 1 75 ? 15.960 -35.398 -20.958 1.00 41.41 75 VAL A N 1
ATOM 598 C CA . VAL A 1 75 ? 14.507 -35.203 -20.927 1.00 41.41 75 VAL A CA 1
ATOM 599 C C . VAL A 1 75 ? 14.185 -33.784 -20.438 1.00 41.41 75 VAL A C 1
ATOM 601 O O . VAL A 1 75 ? 14.793 -33.375 -19.449 1.00 41.41 75 VAL A O 1
ATOM 604 N N . PRO A 1 76 ? 13.252 -33.038 -21.062 1.00 42.91 76 PRO A N 1
ATOM 605 C CA . PRO A 1 76 ? 12.907 -31.707 -20.587 1.00 42.91 76 PRO A CA 1
ATOM 606 C C . PRO A 1 76 ? 12.267 -31.825 -19.202 1.00 42.91 76 PRO A C 1
ATOM 608 O O . PRO A 1 76 ? 11.158 -32.335 -19.035 1.00 42.91 76 PRO A O 1
ATOM 611 N N . THR A 1 77 ? 13.008 -31.375 -18.195 1.00 39.97 77 THR A N 1
ATOM 612 C CA . THR A 1 77 ? 12.458 -30.882 -16.938 1.00 39.97 77 THR A CA 1
ATOM 613 C C . THR A 1 77 ? 11.411 -29.823 -17.268 1.00 39.97 77 THR A C 1
ATOM 615 O O . THR A 1 77 ? 11.591 -29.070 -18.221 1.00 39.97 77 THR A O 1
ATOM 618 N N . ASN A 1 78 ? 10.313 -29.793 -16.507 1.00 41.41 78 ASN A N 1
ATOM 619 C CA . ASN A 1 78 ? 9.301 -28.737 -16.550 1.00 41.41 78 ASN A CA 1
ATOM 620 C C . ASN A 1 78 ? 9.986 -27.368 -16.408 1.00 41.41 78 ASN A C 1
ATOM 622 O O . ASN A 1 78 ? 10.147 -26.868 -15.298 1.00 41.41 78 ASN A O 1
ATOM 626 N N . GLN A 1 79 ? 10.425 -26.786 -17.522 1.00 49.44 79 GLN A N 1
ATOM 627 C CA . GLN A 1 79 ? 10.747 -25.378 -17.597 1.00 49.44 79 GLN A CA 1
ATOM 628 C C . GLN A 1 79 ? 9.410 -24.686 -17.405 1.00 49.44 79 GLN A C 1
ATOM 630 O O . GLN A 1 79 ? 8.479 -24.835 -18.198 1.00 49.44 79 GLN A O 1
ATOM 635 N N . GLN A 1 80 ? 9.281 -24.060 -16.245 1.00 60.38 80 GLN A N 1
ATOM 636 C CA . GLN A 1 80 ? 8.226 -23.116 -15.970 1.00 60.38 80 GLN A CA 1
ATOM 637 C C . GLN A 1 80 ? 8.358 -22.060 -17.070 1.00 60.38 80 GLN A C 1
ATOM 639 O O . GLN A 1 80 ? 9.343 -21.336 -17.115 1.00 60.38 80 GLN A O 1
ATOM 644 N N . ASN A 1 81 ? 7.475 -22.122 -18.068 1.00 77.81 81 ASN A N 1
ATOM 645 C CA . ASN A 1 81 ? 7.548 -21.232 -19.218 1.00 77.81 81 ASN A CA 1
ATOM 646 C C . ASN A 1 81 ? 7.188 -19.833 -18.723 1.00 77.81 81 ASN A C 1
ATOM 648 O O . ASN A 1 81 ? 6.003 -19.521 -18.566 1.00 77.81 81 ASN A O 1
ATOM 652 N N . ASP A 1 82 ? 8.210 -19.036 -18.437 1.00 87.94 82 ASP A N 1
ATOM 653 C CA . ASP A 1 82 ? 8.070 -17.620 -18.143 1.00 87.94 82 ASP A CA 1
ATOM 654 C C . ASP A 1 82 ? 7.334 -16.941 -19.305 1.00 87.94 82 ASP A C 1
ATOM 656 O O . ASP A 1 82 ? 7.640 -17.157 -20.483 1.00 87.94 82 ASP A O 1
ATOM 660 N N . LEU A 1 83 ? 6.302 -16.163 -18.979 1.00 92.94 83 LEU A N 1
ATOM 661 C CA . LEU A 1 83 ? 5.440 -15.519 -19.966 1.00 92.94 83 LEU A CA 1
ATOM 662 C C . LEU A 1 83 ? 5.932 -14.093 -20.209 1.00 92.94 83 LEU A C 1
ATOM 664 O O . LEU A 1 83 ? 5.462 -13.153 -19.575 1.00 92.94 83 LEU A O 1
ATOM 668 N N . TYR A 1 84 ? 6.884 -13.933 -21.124 1.00 95.12 84 TYR A N 1
ATOM 669 C CA . TYR A 1 84 ? 7.397 -12.621 -21.518 1.00 95.12 84 TYR A CA 1
ATOM 670 C C . TYR A 1 84 ? 6.358 -11.844 -22.319 1.00 95.12 84 TYR A C 1
ATOM 672 O O . TYR A 1 84 ? 5.978 -12.270 -23.410 1.00 95.12 84 TYR A O 1
ATOM 680 N N . LEU A 1 85 ? 5.932 -10.682 -21.818 1.00 94.81 85 LEU A N 1
ATOM 681 C CA . LEU A 1 85 ? 4.921 -9.843 -22.465 1.00 94.81 85 LEU A CA 1
ATOM 682 C C . LEU A 1 85 ? 5.347 -9.415 -23.878 1.00 94.81 85 LEU A C 1
ATOM 684 O O . LEU A 1 85 ? 4.517 -9.374 -24.778 1.00 94.81 85 LEU A O 1
ATOM 688 N N . SER A 1 86 ? 6.646 -9.180 -24.089 1.00 93.25 86 SER A N 1
ATOM 689 C CA . SER A 1 86 ? 7.253 -8.861 -25.392 1.00 93.25 86 SER A CA 1
ATOM 690 C C . SER A 1 86 ? 7.113 -9.973 -26.441 1.00 93.25 86 SER A C 1
ATOM 692 O O . SER A 1 86 ? 7.211 -9.706 -27.640 1.00 93.25 86 SER A O 1
ATOM 694 N N . SER A 1 87 ? 6.883 -11.215 -26.003 1.00 94.81 87 SER A N 1
ATOM 695 C CA . SER A 1 87 ? 6.698 -12.385 -26.870 1.00 94.81 87 SER A CA 1
ATOM 696 C C . SER A 1 87 ? 5.229 -12.693 -27.176 1.00 94.81 87 SER A C 1
ATOM 698 O O . SER A 1 87 ? 4.949 -13.541 -28.026 1.00 94.81 87 SER A O 1
ATOM 700 N N . LEU A 1 88 ? 4.301 -12.014 -26.497 1.00 95.50 88 LEU A N 1
ATOM 701 C CA . LEU A 1 88 ? 2.866 -12.220 -26.637 1.00 95.50 88 LEU A CA 1
ATOM 702 C C . LEU A 1 88 ? 2.267 -11.262 -27.673 1.00 95.50 88 LEU A C 1
ATOM 704 O O . LEU A 1 88 ? 2.690 -10.119 -27.830 1.00 95.50 88 LEU A O 1
ATOM 708 N N . ASN A 1 89 ? 1.233 -11.731 -28.360 1.00 96.12 89 ASN A N 1
ATOM 709 C CA . ASN A 1 89 ? 0.453 -10.992 -29.342 1.00 96.12 89 ASN A CA 1
ATOM 710 C C . ASN A 1 89 ? -1.018 -10.937 -28.924 1.00 96.12 89 ASN A C 1
ATOM 712 O O . ASN A 1 89 ? -1.506 -11.770 -28.159 1.00 96.12 89 ASN A O 1
ATOM 716 N N . ASN A 1 90 ? -1.763 -9.995 -29.501 1.00 96.69 90 ASN A N 1
ATOM 717 C CA . ASN A 1 90 ? -3.213 -9.950 -29.335 1.00 96.69 90 ASN A CA 1
ATOM 718 C C . ASN A 1 90 ? -3.847 -11.276 -29.799 1.00 96.69 90 ASN A C 1
ATOM 720 O O . ASN A 1 90 ? -3.658 -11.709 -30.936 1.00 96.69 90 ASN A O 1
ATOM 724 N N . GLY A 1 91 ? -4.618 -11.901 -28.912 1.00 96.88 91 GLY A N 1
ATOM 725 C CA . GLY A 1 91 ? -5.233 -13.217 -29.065 1.00 96.88 91 GLY A CA 1
ATOM 726 C C . GLY A 1 91 ? -4.516 -14.340 -28.310 1.00 96.88 91 GLY A C 1
ATOM 727 O O . GLY A 1 91 ? -5.130 -15.387 -28.084 1.00 96.88 91 GLY A O 1
ATOM 728 N N . ASP A 1 92 ? -3.267 -14.134 -27.881 1.00 96.62 92 ASP A N 1
ATOM 729 C CA . ASP A 1 92 ? -2.521 -15.146 -27.134 1.00 96.62 92 ASP A CA 1
ATOM 730 C C . ASP A 1 92 ? -3.136 -15.372 -25.753 1.00 96.62 92 ASP A C 1
ATOM 732 O O . ASP A 1 92 ? -3.600 -14.444 -25.087 1.00 96.62 92 ASP A O 1
ATOM 736 N N . ARG A 1 93 ? -3.171 -16.636 -25.325 1.00 94.75 93 ARG A N 1
ATOM 737 C CA . ARG A 1 93 ? -3.769 -17.032 -24.048 1.00 94.75 93 ARG A CA 1
ATOM 738 C C . ARG A 1 93 ? -2.758 -16.945 -22.916 1.00 94.75 93 ARG A C 1
ATOM 740 O O . ARG A 1 93 ? -1.667 -17.499 -23.008 1.00 94.75 93 ARG A O 1
ATOM 747 N N . VAL A 1 94 ? -3.192 -16.356 -21.812 1.00 92.75 94 VAL A N 1
ATOM 748 C CA . VAL A 1 94 ? -2.503 -16.323 -20.522 1.00 92.75 94 VAL A CA 1
ATOM 749 C C . VAL A 1 94 ? -3.462 -16.824 -19.433 1.00 92.75 94 VAL A C 1
ATOM 751 O O . VAL A 1 94 ? -4.644 -17.017 -19.697 1.00 92.75 94 VAL A O 1
ATOM 754 N N . TRP A 1 95 ? -2.943 -17.129 -18.243 1.00 89.50 95 TRP A N 1
ATOM 755 C CA . TRP A 1 95 ? -3.661 -17.480 -16.998 1.00 89.50 95 TRP A CA 1
ATOM 756 C C . TRP A 1 95 ? -5.154 -17.826 -17.070 1.00 89.50 95 TRP A C 1
ATOM 758 O O . TRP A 1 95 ? -5.993 -16.978 -17.369 1.00 89.50 95 TRP A O 1
ATOM 768 N N . GLY A 1 96 ? -5.528 -19.049 -16.688 1.00 81.31 96 GLY A N 1
ATOM 769 C CA . GLY A 1 96 ? -6.944 -19.399 -16.498 1.00 81.31 96 GLY A CA 1
ATOM 770 C C . GLY A 1 96 ? -7.837 -19.221 -17.738 1.00 81.31 96 GLY A C 1
ATOM 771 O O . GLY A 1 96 ? -9.053 -19.301 -17.613 1.00 81.31 96 GLY A O 1
ATOM 772 N N . GLY A 1 97 ? -7.256 -19.007 -18.927 1.00 85.75 97 GLY A N 1
ATOM 773 C CA . GLY A 1 97 ? -7.987 -18.796 -20.176 1.00 85.75 97 GLY A CA 1
ATOM 774 C C . GLY A 1 97 ? -8.214 -17.333 -20.568 1.00 85.75 97 GLY A C 1
ATOM 775 O O . GLY A 1 97 ? -8.948 -17.107 -21.529 1.00 85.75 97 GLY A O 1
ATOM 776 N N . LEU A 1 98 ? -7.591 -16.370 -19.881 1.00 95.06 98 LEU A N 1
ATOM 777 C CA . LEU A 1 98 ? -7.540 -14.975 -20.322 1.00 95.06 98 LEU A CA 1
ATOM 778 C C . LEU A 1 98 ? -6.776 -14.848 -21.649 1.00 95.06 98 LEU A C 1
ATOM 780 O O . LEU A 1 98 ? -5.906 -15.656 -21.965 1.00 95.06 98 LEU A O 1
ATOM 784 N N . THR A 1 99 ? -7.086 -13.824 -22.434 1.00 97.50 99 THR A N 1
ATOM 785 C CA . THR A 1 99 ? -6.431 -13.547 -23.719 1.00 97.50 99 THR A CA 1
ATOM 786 C C . THR A 1 99 ? -5.887 -12.134 -23.757 1.00 97.50 99 THR A C 1
ATOM 788 O O . THR A 1 99 ? -6.591 -11.198 -23.389 1.00 97.50 99 THR A O 1
ATOM 791 N N . ILE A 1 100 ? -4.668 -11.958 -24.257 1.00 97.62 100 ILE A N 1
ATOM 792 C CA . ILE A 1 100 ? -4.097 -10.640 -24.534 1.00 97.62 100 ILE A CA 1
ATOM 793 C C . ILE A 1 100 ? -4.993 -9.951 -25.563 1.00 97.62 100 ILE A C 1
ATOM 795 O O . ILE A 1 100 ? -5.186 -10.456 -26.665 1.00 97.62 100 ILE A O 1
ATOM 799 N N . LYS A 1 101 ? -5.577 -8.815 -25.204 1.00 97.75 101 LYS A N 1
ATOM 800 C CA . LYS A 1 101 ? -6.408 -8.017 -26.109 1.00 97.75 101 LYS A CA 1
ATOM 801 C C . LYS A 1 101 ? -5.629 -6.871 -26.720 1.00 97.75 101 LYS A C 1
ATOM 803 O O . LYS A 1 101 ? -5.829 -6.571 -27.894 1.00 97.75 101 LYS A O 1
ATOM 808 N N . ASP A 1 102 ? -4.817 -6.224 -25.898 1.00 96.81 102 ASP A N 1
ATOM 809 C CA .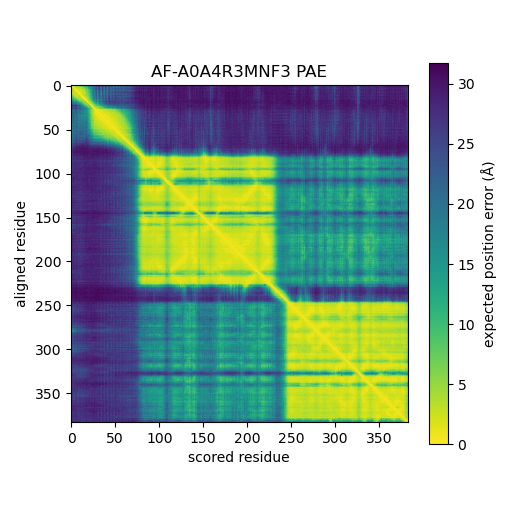 ASP A 1 102 ? -4.029 -5.070 -26.288 1.00 96.81 102 ASP A CA 1
ATOM 810 C C . ASP A 1 102 ? -2.745 -5.005 -25.467 1.00 96.81 102 ASP A C 1
ATOM 812 O O . ASP A 1 102 ? -2.745 -5.394 -24.293 1.00 96.81 102 ASP A O 1
ATOM 816 N N . ILE A 1 103 ? -1.679 -4.507 -26.092 1.00 95.75 103 ILE A N 1
ATOM 817 C CA . ILE A 1 103 ? -0.403 -4.190 -25.451 1.00 95.75 103 ILE A CA 1
ATOM 818 C C . ILE A 1 103 ? 0.050 -2.834 -25.990 1.00 95.75 103 ILE A C 1
ATOM 820 O O . ILE A 1 103 ? 0.313 -2.673 -27.185 1.00 95.75 103 ILE A O 1
ATOM 824 N N . GLU A 1 104 ? 0.175 -1.864 -25.097 1.00 93.69 104 GLU A N 1
ATOM 825 C CA . GLU A 1 104 ? 0.636 -0.520 -25.395 1.00 93.69 104 GLU A CA 1
ATOM 826 C C . GLU A 1 104 ? 2.023 -0.301 -24.793 1.00 93.69 104 GLU A C 1
ATOM 828 O O . GLU A 1 104 ? 2.270 -0.555 -23.618 1.00 93.69 104 GLU A O 1
ATOM 833 N N . TYR A 1 105 ? 2.937 0.208 -25.609 1.00 89.56 105 TYR A N 1
ATOM 834 C CA . TYR A 1 105 ? 4.249 0.656 -25.160 1.00 89.56 105 TYR A CA 1
ATOM 835 C C . TYR A 1 105 ? 4.331 2.152 -25.430 1.00 89.56 105 TYR A C 1
ATOM 837 O O . TYR A 1 105 ? 4.089 2.570 -26.568 1.00 89.56 105 TYR A O 1
ATOM 845 N N . ASP A 1 106 ? 4.709 2.950 -24.431 1.00 83.75 106 ASP A N 1
ATOM 846 C CA . ASP A 1 106 ? 5.005 4.366 -24.658 1.00 83.75 106 ASP A CA 1
ATOM 847 C C . ASP A 1 106 ? 6.258 4.486 -25.531 1.00 83.75 106 ASP A C 1
ATOM 849 O O . ASP A 1 106 ? 7.395 4.386 -25.070 1.00 83.75 106 ASP A O 1
ATOM 853 N N . LYS A 1 107 ? 6.037 4.662 -26.834 1.00 71.62 107 LYS A N 1
ATOM 854 C CA . LYS A 1 107 ? 7.085 4.832 -27.840 1.00 71.62 107 LYS A CA 1
ATOM 855 C C . LYS A 1 107 ? 7.318 6.318 -28.082 1.00 71.62 107 LYS A C 1
ATOM 857 O O . LYS A 1 107 ? 7.052 6.832 -29.170 1.00 71.62 107 LYS A O 1
ATOM 862 N N . ARG A 1 108 ? 7.844 7.031 -27.086 1.00 75.44 108 ARG A N 1
ATOM 863 C CA . ARG A 1 108 ? 8.446 8.348 -27.334 1.00 75.44 108 ARG A CA 1
ATOM 864 C C . ARG A 1 108 ? 9.707 8.150 -28.176 1.00 75.44 108 ARG A C 1
ATOM 866 O O . ARG A 1 108 ? 10.596 7.396 -27.802 1.00 75.44 108 ARG A O 1
ATOM 873 N N . ASN A 1 109 ? 9.758 8.788 -29.347 1.00 68.62 109 ASN A N 1
ATOM 874 C CA . ASN A 1 109 ? 10.809 8.592 -30.356 1.00 68.62 109 ASN A CA 1
ATOM 875 C C . ASN A 1 109 ? 12.226 8.579 -29.747 1.00 68.62 109 ASN A C 1
ATOM 877 O O . ASN A 1 109 ? 12.730 9.620 -29.334 1.00 68.62 109 ASN A O 1
ATOM 881 N N . GLY A 1 110 ? 12.868 7.405 -29.748 1.00 65.38 110 GLY A N 1
ATOM 882 C CA . GLY A 1 110 ? 14.250 7.216 -29.295 1.00 65.38 110 GLY A CA 1
ATOM 883 C C . GLY A 1 110 ? 14.439 6.995 -27.791 1.00 65.38 110 GLY A C 1
ATOM 884 O O . GLY A 1 110 ? 15.579 6.834 -27.369 1.00 65.38 110 GLY A O 1
ATOM 885 N N . VAL A 1 111 ? 13.365 6.958 -26.995 1.00 66.31 111 VAL A N 1
ATOM 886 C CA . VAL A 1 111 ? 13.417 6.635 -25.563 1.00 66.31 111 VAL A CA 1
ATOM 887 C C . VAL A 1 111 ? 12.793 5.249 -25.362 1.00 66.31 111 VAL A C 1
ATOM 889 O O . VAL A 1 111 ? 11.681 5.018 -25.843 1.00 66.31 111 VAL A O 1
ATOM 892 N N . PRO A 1 112 ? 13.491 4.301 -24.713 1.00 69.31 112 PRO A N 1
ATOM 893 C CA . PRO A 1 112 ? 12.901 3.010 -24.377 1.00 69.31 112 PRO A CA 1
ATOM 894 C C . PRO A 1 112 ? 11.664 3.191 -23.472 1.00 69.31 112 PRO A C 1
ATOM 896 O O . PRO A 1 112 ? 11.572 4.188 -22.749 1.00 69.31 112 PRO A O 1
ATOM 899 N N . PRO A 1 113 ? 10.672 2.285 -23.549 1.00 75.00 113 PRO A N 1
ATOM 900 C CA . PRO A 1 113 ? 9.355 2.523 -22.971 1.00 75.00 113 PRO A CA 1
ATOM 901 C C . PRO A 1 113 ? 9.445 2.628 -21.451 1.00 75.00 113 PRO A C 1
ATOM 903 O O . PRO A 1 113 ? 9.750 1.654 -20.774 1.00 75.00 113 PRO A O 1
ATOM 906 N N . SER A 1 114 ? 9.144 3.804 -20.903 1.00 84.94 114 SER A N 1
ATOM 907 C CA . SER A 1 114 ? 9.017 3.993 -19.452 1.00 84.94 114 SER A CA 1
ATOM 908 C C . SER A 1 114 ? 7.640 3.573 -18.925 1.00 84.94 114 SER A C 1
ATOM 910 O O . SER A 1 114 ? 7.385 3.668 -17.727 1.00 84.94 114 SER A O 1
ATOM 912 N N . LEU A 1 115 ? 6.736 3.187 -19.828 1.00 90.31 115 LEU A N 1
ATOM 913 C CA . LEU A 1 115 ? 5.347 2.850 -19.559 1.00 90.31 115 LEU A CA 1
ATOM 914 C C . LEU A 1 115 ? 4.930 1.683 -20.461 1.00 90.31 115 LEU A C 1
ATOM 916 O O . LEU A 1 115 ? 5.090 1.754 -21.685 1.00 90.31 115 LEU A O 1
ATOM 920 N N . VAL A 1 116 ? 4.390 0.630 -19.852 1.00 93.56 116 VAL A N 1
ATOM 921 C CA . VAL A 1 116 ? 3.874 -0.557 -20.541 1.00 93.56 116 VAL A CA 1
ATOM 922 C C . VAL A 1 116 ? 2.458 -0.829 -20.051 1.00 93.56 116 VAL A C 1
ATOM 924 O O . VAL A 1 116 ? 2.245 -1.115 -18.875 1.00 93.56 116 VAL A O 1
ATOM 927 N N . GLY A 1 117 ? 1.485 -0.726 -20.948 1.00 95.56 117 GLY A N 1
ATOM 928 C CA . GLY A 1 117 ? 0.087 -1.050 -20.696 1.00 95.56 117 GLY A CA 1
ATOM 929 C C . GLY A 1 117 ? -0.313 -2.356 -21.370 1.00 95.56 117 GLY A C 1
ATOM 930 O O . GLY A 1 117 ? 0.185 -2.684 -22.443 1.00 95.56 117 GLY A O 1
ATOM 931 N N . PHE A 1 118 ? -1.232 -3.106 -20.776 1.00 96.81 118 PHE A N 1
ATOM 932 C CA . PHE A 1 118 ? -1.879 -4.226 -21.457 1.00 96.81 118 PHE A CA 1
ATOM 933 C C . PHE A 1 118 ? -3.269 -4.506 -20.890 1.00 96.81 118 PHE A C 1
ATOM 935 O O . PHE A 1 118 ? -3.599 -4.131 -19.763 1.00 96.81 118 PHE A O 1
ATOM 942 N N . VAL A 1 119 ? -4.088 -5.196 -21.686 1.00 97.75 119 VAL A N 1
ATOM 943 C CA . VAL A 1 119 ? -5.429 -5.646 -21.299 1.00 97.75 119 VAL A CA 1
ATOM 944 C C . VAL A 1 119 ? -5.569 -7.138 -21.572 1.00 97.75 119 VAL A C 1
ATOM 946 O O . VAL A 1 119 ? -5.365 -7.601 -22.693 1.00 97.75 119 VAL A O 1
ATOM 949 N N . LEU A 1 120 ? -5.978 -7.880 -20.550 1.00 97.25 120 LEU A N 1
ATOM 950 C CA . LEU A 1 120 ? -6.331 -9.292 -20.601 1.00 97.25 120 LEU A CA 1
ATOM 951 C C . LEU A 1 120 ? -7.853 -9.427 -20.665 1.00 97.25 120 LEU A C 1
ATOM 953 O O . LEU A 1 120 ? -8.548 -9.175 -19.683 1.00 97.25 120 LEU A O 1
ATOM 957 N N . GLU A 1 121 ? -8.382 -9.820 -21.816 1.00 98.06 121 GLU A N 1
ATOM 958 C CA . GLU A 1 121 ? -9.805 -10.089 -22.021 1.00 98.06 121 GLU A CA 1
ATOM 959 C C . GLU A 1 121 ? -10.189 -11.493 -21.547 1.00 98.06 121 GLU A C 1
ATOM 961 O O . GLU A 1 121 ? -9.421 -12.446 -21.667 1.00 98.06 121 GLU A O 1
ATOM 966 N N . GLY A 1 122 ? -11.400 -11.617 -21.013 1.00 97.06 122 GLY A N 1
ATOM 967 C CA . GLY A 1 122 ? -11.942 -12.867 -20.485 1.00 97.06 122 GLY A CA 1
ATOM 968 C C . GLY A 1 122 ? -12.505 -12.690 -19.082 1.00 97.06 122 GLY A C 1
ATOM 969 O O . GLY A 1 122 ? -12.360 -11.627 -18.477 1.00 97.06 122 GLY A O 1
ATOM 970 N N . GLU A 1 123 ? -13.178 -13.728 -18.592 1.00 96.75 123 GLU A N 1
ATOM 971 C CA . GLU A 1 123 ? -13.748 -13.768 -17.246 1.00 96.75 123 GLU A CA 1
ATOM 972 C C . GLU A 1 123 ? -13.020 -14.806 -16.404 1.00 96.75 123 GLU A C 1
ATOM 974 O O . GLU A 1 123 ? -12.730 -15.906 -16.878 1.00 96.75 123 GLU A O 1
ATOM 979 N N . VAL A 1 124 ? -12.752 -14.464 -15.150 1.00 95.31 124 VAL A N 1
ATOM 980 C CA . VAL A 1 124 ? -12.061 -15.342 -14.210 1.00 95.31 124 VAL A CA 1
ATOM 981 C C . VAL A 1 124 ? -12.670 -15.232 -12.824 1.00 95.31 124 VAL A C 1
ATOM 983 O O . VAL A 1 124 ? -13.130 -14.167 -12.409 1.00 95.31 124 VAL A O 1
ATOM 986 N N . GLU A 1 125 ? -12.673 -16.351 -12.106 1.00 94.81 125 GLU A N 1
ATOM 987 C CA . GLU A 1 125 ? -13.041 -16.381 -10.695 1.00 94.81 125 GLU A CA 1
ATOM 988 C C . GLU A 1 125 ? -11.794 -16.166 -9.844 1.00 94.81 125 GLU A C 1
ATOM 990 O O . GLU A 1 125 ? -10.780 -16.844 -10.024 1.00 94.81 125 GLU A O 1
ATOM 995 N N . VAL A 1 126 ? -11.884 -15.239 -8.899 1.00 94.44 126 VAL A N 1
ATOM 996 C CA . VAL A 1 126 ? -10.811 -14.923 -7.959 1.00 94.44 126 VAL A CA 1
ATOM 997 C C . VAL A 1 126 ? -11.360 -14.903 -6.539 1.00 94.44 126 VAL A C 1
ATOM 999 O O . VAL A 1 126 ? -12.511 -14.531 -6.302 1.00 94.44 126 VAL A O 1
ATOM 1002 N N . THR A 1 127 ? -10.521 -15.313 -5.595 1.00 93.62 127 THR A N 1
ATOM 1003 C CA . THR A 1 127 ? -10.789 -15.189 -4.162 1.00 93.62 127 THR A CA 1
ATOM 1004 C C . THR A 1 127 ? -9.866 -14.124 -3.597 1.00 93.62 127 THR A C 1
ATOM 1006 O O . THR A 1 127 ? -8.675 -14.102 -3.918 1.00 93.62 127 THR A O 1
ATOM 1009 N N . GLY A 1 128 ? -10.408 -13.258 -2.753 1.00 94.44 128 GLY A N 1
ATOM 1010 C CA . GLY A 1 128 ? -9.674 -12.127 -2.216 1.00 94.44 128 GLY A CA 1
ATOM 1011 C C . GLY A 1 128 ? -10.443 -11.383 -1.135 1.00 94.44 128 GLY A C 1
ATOM 1012 O O . GLY A 1 128 ? -11.441 -11.878 -0.611 1.00 94.44 128 GLY A O 1
ATOM 1013 N N . GLU A 1 129 ? -9.986 -10.177 -0.834 1.00 94.62 129 GLU A N 1
ATOM 1014 C CA . GLU A 1 129 ? -10.599 -9.275 0.134 1.00 94.62 129 GLU A CA 1
ATOM 1015 C C . GLU A 1 129 ? -10.994 -7.964 -0.545 1.00 94.62 129 GLU A C 1
ATOM 1017 O O . GLU A 1 129 ? -10.155 -7.305 -1.158 1.00 94.62 129 GLU A O 1
ATOM 1022 N N . LEU A 1 130 ? -12.260 -7.562 -0.424 1.00 96.56 130 LEU A N 1
ATOM 1023 C CA . LEU A 1 130 ? -12.672 -6.196 -0.743 1.00 96.56 130 LEU A CA 1
ATOM 1024 C C . LEU A 1 130 ? -12.346 -5.286 0.437 1.00 96.56 130 LEU A C 1
ATOM 1026 O O . LEU A 1 130 ? -12.684 -5.608 1.577 1.00 96.56 130 LEU A O 1
ATOM 1030 N N . PHE A 1 131 ? -11.745 -4.138 0.159 1.00 94.06 131 PHE A N 1
ATOM 1031 C CA . PHE A 1 131 ? -11.464 -3.099 1.146 1.00 94.06 131 PHE A CA 1
ATOM 1032 C C . PHE A 1 131 ? -11.618 -1.716 0.509 1.00 94.06 131 PHE A C 1
ATOM 1034 O O . PHE A 1 131 ? -11.676 -1.596 -0.716 1.00 94.06 131 PHE A O 1
ATOM 1041 N N . PHE A 1 132 ? -11.743 -0.675 1.332 1.00 92.94 132 PHE A N 1
ATOM 1042 C CA . PHE A 1 132 ? -11.749 0.695 0.837 1.00 92.94 132 PHE A CA 1
ATOM 1043 C C . PHE A 1 132 ? -10.325 1.220 0.790 1.00 92.94 132 PHE A C 1
ATOM 1045 O O . PHE A 1 132 ? -9.608 1.214 1.789 1.00 92.94 132 PHE A O 1
ATOM 1052 N N . ASP A 1 133 ? -9.946 1.653 -0.394 1.00 87.00 133 ASP A N 1
ATOM 1053 C CA . ASP A 1 133 ? -8.653 2.200 -0.714 1.00 87.00 133 ASP A CA 1
ATOM 1054 C C . ASP A 1 133 ? -8.781 3.719 -0.774 1.00 87.00 133 ASP A C 1
ATOM 1056 O O . ASP A 1 133 ? -9.400 4.275 -1.684 1.00 87.00 133 ASP A O 1
ATOM 1060 N N . GLU A 1 134 ? -8.247 4.397 0.237 1.00 79.88 134 GLU A N 1
ATOM 1061 C CA . GLU A 1 134 ? -8.377 5.849 0.345 1.00 79.88 134 GLU A CA 1
ATOM 1062 C C . GLU A 1 134 ? -7.574 6.589 -0.725 1.00 79.88 134 GLU A C 1
ATOM 1064 O O . GLU A 1 134 ? -7.991 7.667 -1.147 1.00 79.88 134 GLU A O 1
ATOM 1069 N N . TYR A 1 135 ? -6.455 6.016 -1.180 1.00 78.12 135 TYR A N 1
ATOM 1070 C CA . TYR A 1 135 ? -5.595 6.639 -2.183 1.00 78.12 135 TYR A CA 1
ATOM 1071 C C . TYR A 1 135 ? -6.292 6.682 -3.544 1.00 78.12 135 TYR A C 1
ATOM 1073 O O . TYR A 1 135 ? -6.325 7.722 -4.203 1.00 78.12 135 TYR A O 1
ATOM 1081 N N . PHE A 1 136 ? -6.920 5.571 -3.936 1.00 81.94 136 PHE A N 1
ATOM 1082 C CA . PHE A 1 136 ? -7.710 5.503 -5.167 1.00 81.94 136 PHE A CA 1
ATOM 1083 C C . PHE A 1 136 ? -9.167 5.964 -4.977 1.00 81.94 136 PHE A C 1
ATOM 1085 O O . PHE A 1 136 ? -9.898 6.114 -5.957 1.00 81.94 136 PHE A O 1
ATOM 1092 N N . GLY A 1 137 ? -9.592 6.219 -3.736 1.00 89.31 137 GLY A N 1
ATOM 1093 C CA . GLY A 1 137 ? -10.931 6.698 -3.390 1.00 89.31 137 GLY A CA 1
ATOM 1094 C C . GLY A 1 137 ? -12.049 5.705 -3.721 1.00 89.31 137 GLY A C 1
ATOM 1095 O O . GLY A 1 137 ? -13.174 6.125 -4.009 1.00 89.31 137 GLY A O 1
ATOM 1096 N N . GLY A 1 138 ? -11.755 4.402 -3.707 1.00 94.81 138 GLY A N 1
ATOM 1097 C CA . GLY A 1 138 ? -12.636 3.363 -4.242 1.00 94.81 138 GLY A CA 1
ATOM 1098 C C . GLY A 1 138 ? -12.570 2.042 -3.482 1.00 94.81 138 GLY A C 1
ATOM 1099 O O . GLY A 1 138 ? -11.736 1.839 -2.604 1.00 94.81 138 GLY A O 1
ATOM 1100 N N . ILE A 1 139 ? -13.490 1.130 -3.797 1.00 96.69 139 ILE A N 1
ATOM 1101 C CA . ILE A 1 139 ? -13.381 -0.256 -3.322 1.00 96.69 139 ILE A CA 1
ATOM 1102 C C . ILE A 1 139 ? -12.344 -0.969 -4.192 1.00 96.69 139 ILE A C 1
ATOM 1104 O O . ILE A 1 139 ? -12.487 -1.007 -5.413 1.00 96.69 139 ILE A O 1
ATOM 1108 N N . THR A 1 140 ? -11.348 -1.577 -3.557 1.00 97.00 140 THR A N 1
ATOM 1109 C CA . THR A 1 140 ? -10.280 -2.347 -4.203 1.00 97.00 140 THR A CA 1
ATOM 1110 C C . THR A 1 140 ? -10.386 -3.812 -3.791 1.00 97.00 140 THR A C 1
ATOM 1112 O O . THR A 1 140 ? -10.806 -4.137 -2.679 1.00 97.00 140 THR A O 1
ATOM 1115 N N . LEU A 1 141 ? -10.026 -4.716 -4.702 1.00 96.69 141 LEU A N 1
ATOM 1116 C CA . LEU A 1 141 ? -9.870 -6.140 -4.423 1.00 96.69 141 LEU A CA 1
ATOM 1117 C C . LEU A 1 141 ? -8.393 -6.471 -4.204 1.00 96.69 141 LEU A C 1
ATOM 1119 O O . LEU A 1 141 ? -7.611 -6.333 -5.138 1.00 96.69 141 LEU A O 1
ATOM 1123 N N . SER A 1 142 ? -8.040 -6.975 -3.023 1.00 94.38 142 SER A N 1
ATOM 1124 C CA . SER A 1 142 ? -6.778 -7.685 -2.774 1.00 94.38 142 SER A CA 1
ATOM 1125 C C . SER A 1 142 ? -6.946 -9.157 -3.152 1.00 94.38 142 SER A C 1
ATOM 1127 O O . SER A 1 142 ? -7.878 -9.799 -2.673 1.00 94.38 142 SER A O 1
ATOM 1129 N N . ILE A 1 143 ? -6.095 -9.705 -4.015 1.00 93.12 143 ILE A N 1
ATOM 1130 C CA . ILE A 1 143 ? -6.173 -11.092 -4.492 1.00 93.12 143 ILE A CA 1
ATOM 1131 C C . ILE A 1 143 ? -5.268 -11.987 -3.641 1.00 93.12 143 ILE A C 1
ATOM 1133 O O . ILE A 1 143 ? -4.085 -11.709 -3.467 1.00 93.12 143 ILE A O 1
ATOM 1137 N N . ASN A 1 144 ? -5.799 -13.119 -3.176 1.00 84.88 144 ASN A N 1
ATOM 1138 C CA . ASN A 1 144 ? -5.010 -14.094 -2.423 1.00 84.88 144 ASN A CA 1
ATOM 1139 C C . ASN A 1 144 ? -4.034 -14.866 -3.340 1.00 84.88 144 ASN A C 1
ATOM 1141 O O . ASN A 1 144 ? -4.366 -15.200 -4.482 1.00 84.88 144 ASN A O 1
ATOM 1145 N N . GLU A 1 145 ? -2.859 -15.233 -2.813 1.00 67.06 145 GLU A N 1
ATOM 1146 C CA . GLU A 1 145 ? -1.738 -15.858 -3.553 1.00 67.06 145 GLU A CA 1
ATOM 1147 C C . GLU A 1 145 ? -2.082 -17.185 -4.268 1.00 67.06 145 GLU A C 1
ATOM 1149 O O . GLU A 1 145 ? -1.387 -17.593 -5.193 1.00 67.06 145 GLU A O 1
ATOM 1154 N N . ASN A 1 146 ? -3.193 -17.839 -3.910 1.00 59.00 146 ASN A N 1
ATOM 1155 C CA . ASN A 1 146 ? -3.656 -19.102 -4.509 1.00 59.00 146 ASN A CA 1
ATOM 1156 C C . ASN A 1 146 ? -4.541 -18.920 -5.758 1.00 59.00 146 ASN A C 1
ATOM 1158 O O . ASN A 1 146 ? -5.366 -19.779 -6.082 1.00 5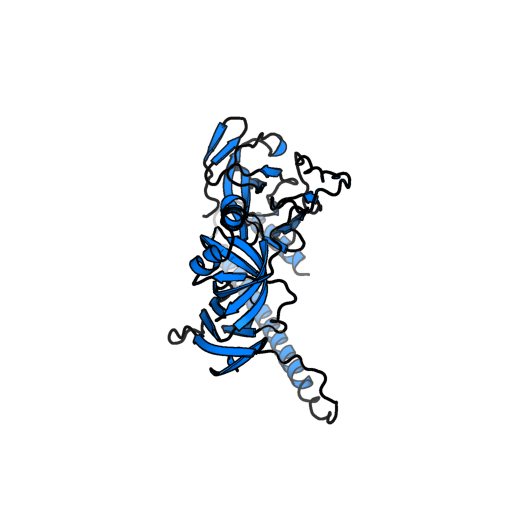9.00 146 ASN A O 1
ATOM 1162 N N . SER A 1 147 ? -4.431 -17.780 -6.428 1.00 65.00 147 SER A N 1
ATOM 1163 C CA . SER A 1 147 ? -5.226 -17.458 -7.609 1.00 65.00 147 SER A CA 1
ATOM 1164 C C . SER A 1 147 ? -4.669 -18.112 -8.881 1.00 65.00 147 SER A C 1
ATOM 1166 O O . SER A 1 147 ? -3.575 -18.671 -8.922 1.00 65.00 147 SER A O 1
ATOM 1168 N N . ILE A 1 148 ? -5.445 -18.037 -9.960 1.00 82.88 148 ILE A N 1
ATOM 1169 C CA . ILE A 1 148 ? -5.098 -18.530 -11.304 1.00 82.88 148 ILE A CA 1
ATOM 1170 C C . ILE A 1 148 ? -3.833 -17.884 -11.922 1.00 82.88 148 ILE A C 1
ATOM 1172 O O . ILE A 1 148 ? -3.429 -18.264 -13.023 1.00 82.88 148 ILE A O 1
ATOM 1176 N N . PHE A 1 149 ? -3.214 -16.915 -11.239 1.00 88.00 149 PHE A N 1
ATOM 1177 C CA . PHE A 1 149 ? -2.058 -16.125 -11.676 1.00 88.00 149 PHE A CA 1
ATOM 1178 C C . PHE A 1 149 ? -0.729 -16.775 -11.248 1.00 88.00 149 PHE A C 1
ATOM 1180 O O . PHE A 1 149 ? 0.139 -16.139 -10.655 1.00 88.00 149 PHE A O 1
ATOM 1187 N N . THR A 1 150 ? -0.579 -18.076 -11.513 1.00 82.56 150 THR A N 1
ATOM 1188 C CA . THR A 1 150 ? 0.507 -18.896 -10.943 1.00 82.56 150 THR A CA 1
ATOM 1189 C C . THR A 1 150 ? 1.900 -18.558 -11.481 1.00 82.56 150 THR A C 1
ATOM 1191 O O . THR A 1 150 ? 2.878 -18.667 -10.749 1.00 82.56 150 THR A O 1
ATOM 1194 N N . ASN A 1 151 ? 2.006 -18.153 -12.749 1.00 87.62 151 ASN A N 1
ATOM 1195 C CA . ASN A 1 151 ? 3.264 -17.699 -13.355 1.00 87.62 151 ASN A CA 1
ATOM 1196 C C . ASN A 1 151 ? 3.206 -16.179 -13.518 1.00 87.62 151 ASN A C 1
ATOM 1198 O O . ASN A 1 151 ? 2.162 -15.693 -13.931 1.00 87.62 151 ASN A O 1
ATOM 1202 N N . PRO A 1 152 ? 4.262 -15.411 -13.227 1.00 91.44 152 PRO A N 1
ATOM 1203 C CA . PRO A 1 152 ? 4.243 -13.977 -13.488 1.00 91.44 152 PRO A CA 1
ATOM 1204 C C . PRO A 1 152 ? 4.247 -13.701 -15.002 1.00 91.44 152 PRO A C 1
ATOM 1206 O O . PRO A 1 152 ? 4.766 -14.499 -15.787 1.00 91.44 152 PRO A O 1
ATOM 1209 N N . LEU A 1 153 ? 3.667 -12.572 -15.412 1.00 93.12 153 LEU A N 1
ATOM 1210 C CA . LEU A 1 153 ? 3.942 -11.986 -16.723 1.00 93.12 153 LEU A CA 1
ATOM 1211 C C . LEU A 1 153 ? 5.241 -11.195 -16.598 1.00 93.12 153 LEU A C 1
ATOM 1213 O O . LEU A 1 153 ? 5.327 -10.278 -15.785 1.00 93.12 153 LEU A O 1
ATOM 1217 N N . ILE A 1 154 ? 6.249 -11.557 -17.381 1.00 95.06 154 ILE A N 1
ATOM 1218 C CA . ILE A 1 154 ? 7.544 -10.885 -17.361 1.00 95.06 154 ILE A CA 1
ATOM 1219 C C . ILE A 1 154 ? 7.461 -9.651 -18.254 1.00 95.06 154 ILE A C 1
ATOM 1221 O O . ILE A 1 154 ? 7.215 -9.757 -19.458 1.00 95.06 154 ILE A O 1
ATOM 1225 N N . ILE A 1 155 ? 7.644 -8.477 -17.658 1.00 93.56 155 ILE A N 1
ATOM 1226 C CA . ILE A 1 155 ? 7.626 -7.188 -18.346 1.00 93.56 155 ILE A CA 1
ATOM 1227 C C . ILE A 1 155 ? 9.051 -6.659 -18.385 1.00 93.56 155 ILE A C 1
ATOM 1229 O O . ILE A 1 155 ? 9.687 -6.461 -17.351 1.00 93.56 155 ILE A O 1
ATOM 1233 N N . GLU A 1 156 ? 9.543 -6.434 -19.595 1.00 90.94 156 GLU A N 1
ATOM 1234 C CA . GLU A 1 156 ? 10.892 -5.943 -19.842 1.00 90.94 156 GLU A CA 1
ATOM 1235 C C . GLU A 1 156 ? 10.842 -4.439 -20.110 1.00 90.94 156 GLU A C 1
ATOM 1237 O O . GLU A 1 156 ? 10.133 -3.968 -21.004 1.00 90.94 156 GLU A O 1
ATOM 1242 N N . PHE A 1 157 ? 11.609 -3.693 -19.327 1.00 87.62 157 PHE A N 1
ATOM 1243 C CA . PHE A 1 157 ? 11.799 -2.256 -19.457 1.00 87.62 157 PHE A CA 1
ATOM 1244 C C . PHE A 1 157 ? 13.210 -1.942 -19.996 1.00 87.62 157 PHE A C 1
ATOM 1246 O O . PHE A 1 157 ? 14.031 -2.853 -20.160 1.00 87.62 157 PHE A O 1
ATOM 1253 N N . PRO A 1 158 ? 13.518 -0.662 -20.299 1.00 79.88 158 PRO A N 1
ATOM 1254 C CA . PRO A 1 158 ? 14.886 -0.187 -20.493 1.00 79.88 158 PRO A CA 1
ATOM 1255 C C . PRO A 1 158 ? 15.916 -0.767 -19.511 1.00 79.88 158 PRO A C 1
ATOM 1257 O O . PRO A 1 158 ? 15.587 -1.150 -18.390 1.00 79.88 158 PRO A O 1
ATOM 1260 N N . ASP A 1 159 ? 17.178 -0.798 -19.946 1.00 81.75 159 ASP A N 1
ATOM 1261 C CA . ASP A 1 159 ? 18.340 -1.172 -19.125 1.00 81.75 159 ASP A CA 1
ATOM 1262 C C . ASP A 1 159 ? 18.288 -2.589 -18.525 1.00 81.75 159 ASP A C 1
ATOM 1264 O O . ASP A 1 159 ? 18.998 -2.910 -17.574 1.00 81.75 159 ASP A O 1
ATOM 1268 N N . ASN A 1 160 ? 17.493 -3.473 -19.139 1.00 81.94 160 ASN A N 1
ATOM 1269 C CA . ASN A 1 160 ? 17.221 -4.836 -18.672 1.00 81.94 160 ASN A CA 1
ATOM 1270 C C . ASN A 1 160 ? 16.523 -4.886 -17.302 1.00 81.94 160 ASN A C 1
ATOM 1272 O O . ASN A 1 160 ? 16.619 -5.901 -16.609 1.00 81.94 160 ASN A O 1
ATOM 1276 N N . TYR A 1 161 ? 15.816 -3.824 -16.901 1.00 86.69 161 TYR A N 1
ATOM 1277 C CA . TYR A 1 161 ? 14.931 -3.906 -15.743 1.00 86.69 161 TYR A CA 1
ATOM 1278 C C . TYR A 1 161 ? 13.782 -4.871 -16.054 1.00 86.69 161 TYR A C 1
ATOM 1280 O O . TYR A 1 161 ? 13.039 -4.697 -17.024 1.00 86.69 161 TYR A O 1
ATOM 1288 N N . ILE A 1 162 ? 13.659 -5.910 -15.231 1.00 90.31 162 ILE A N 1
ATOM 1289 C CA . ILE A 1 162 ? 12.630 -6.938 -15.351 1.00 90.31 162 ILE A CA 1
ATOM 1290 C C . ILE A 1 162 ? 11.632 -6.747 -14.217 1.00 90.31 162 ILE A C 1
ATOM 1292 O O . ILE A 1 162 ? 12.000 -6.775 -13.044 1.00 90.31 162 ILE A O 1
ATOM 1296 N N . HIS A 1 163 ? 10.361 -6.600 -14.576 1.00 90.25 163 HIS A N 1
ATOM 1297 C CA . HIS A 1 163 ? 9.260 -6.573 -13.631 1.00 90.25 163 HIS A CA 1
ATOM 1298 C C . HIS A 1 163 ? 8.421 -7.847 -13.763 1.00 90.25 163 HIS A C 1
ATOM 1300 O O . HIS A 1 163 ? 7.875 -8.145 -14.827 1.00 90.25 163 HIS A O 1
ATOM 1306 N N . GLU A 1 164 ? 8.294 -8.594 -12.669 1.00 92.56 164 GLU A N 1
ATOM 1307 C CA . GLU A 1 164 ? 7.424 -9.765 -12.587 1.00 92.56 164 GLU A CA 1
ATOM 1308 C C . GLU A 1 164 ? 6.012 -9.347 -12.180 1.00 92.56 164 GLU A C 1
ATOM 1310 O O . GLU A 1 164 ? 5.730 -9.092 -11.010 1.00 92.56 164 GLU A O 1
ATOM 1315 N N . TYR A 1 165 ? 5.097 -9.305 -13.144 1.00 91.69 165 TYR A N 1
ATOM 1316 C CA . TYR A 1 165 ? 3.734 -8.879 -12.883 1.00 91.69 165 TYR A CA 1
ATOM 1317 C C . TYR A 1 165 ? 2.822 -10.037 -12.466 1.00 91.69 165 TYR A C 1
ATOM 1319 O O . TYR A 1 165 ? 2.632 -11.013 -13.203 1.00 91.69 165 TYR A O 1
ATOM 1327 N N . ARG A 1 166 ? 2.168 -9.868 -11.313 1.00 91.31 166 ARG A N 1
ATOM 1328 C CA . ARG A 1 166 ? 0.971 -10.609 -10.895 1.00 91.31 166 ARG A CA 1
ATOM 1329 C C . ARG A 1 166 ? -0.031 -9.609 -10.314 1.00 91.31 166 ARG A C 1
ATOM 1331 O O . ARG A 1 166 ? 0.375 -8.783 -9.500 1.00 91.31 166 ARG A O 1
ATOM 1338 N N . PRO A 1 167 ? -1.322 -9.668 -10.678 1.00 90.69 167 PRO A N 1
ATOM 1339 C CA . PRO A 1 167 ? -2.313 -8.797 -10.063 1.00 90.69 167 PRO A CA 1
ATOM 1340 C C . PRO A 1 167 ? -2.487 -9.183 -8.588 1.00 90.69 167 PRO A C 1
ATOM 1342 O O . PRO A 1 167 ? -3.029 -10.241 -8.272 1.00 90.69 167 PRO A O 1
ATOM 1345 N N . THR A 1 168 ? -2.016 -8.320 -7.693 1.00 90.62 168 THR A N 1
ATOM 1346 C CA . THR A 1 168 ? -2.224 -8.418 -6.240 1.00 90.62 168 THR A CA 1
ATOM 1347 C C . THR A 1 168 ? -3.380 -7.537 -5.789 1.00 90.62 168 THR A C 1
ATOM 1349 O O . THR A 1 168 ? -4.130 -7.928 -4.902 1.00 90.62 168 THR A O 1
ATOM 1352 N N . TYR A 1 169 ? -3.581 -6.399 -6.455 1.00 93.50 169 TYR A N 1
ATOM 1353 C CA . TYR A 1 169 ? -4.676 -5.470 -6.202 1.00 93.50 169 TYR A CA 1
ATOM 1354 C C . TYR A 1 169 ? -5.367 -5.085 -7.508 1.00 93.50 169 TYR A C 1
ATOM 1356 O O . TYR A 1 169 ? -4.707 -4.904 -8.530 1.00 93.50 169 TYR A O 1
ATOM 1364 N N . LEU A 1 170 ? -6.693 -4.956 -7.487 1.00 96.06 170 LEU A N 1
ATOM 1365 C CA . LEU A 1 170 ? -7.483 -4.516 -8.637 1.00 96.06 170 LEU A CA 1
ATOM 1366 C C . LEU A 1 170 ? -8.534 -3.491 -8.219 1.00 96.06 170 LEU A C 1
ATOM 1368 O O . LEU A 1 170 ? -9.399 -3.776 -7.388 1.00 96.06 170 LEU A O 1
ATOM 1372 N N . SER A 1 171 ? -8.497 -2.327 -8.864 1.00 97.06 171 SER A N 1
ATOM 1373 C CA . SER A 1 171 ? -9.592 -1.355 -8.828 1.00 97.06 171 SER A CA 1
ATOM 1374 C C . SER A 1 171 ? -10.727 -1.770 -9.778 1.00 97.06 171 SER A C 1
ATOM 1376 O O . SER A 1 171 ? -10.517 -2.523 -10.737 1.00 97.06 171 SER A O 1
ATOM 1378 N N . PHE A 1 172 ? -11.953 -1.302 -9.528 1.00 97.88 172 PHE A N 1
ATOM 1379 C CA . PHE A 1 172 ? -13.113 -1.631 -10.362 1.00 97.88 172 PHE A CA 1
ATOM 1380 C C . PHE A 1 172 ? -13.546 -0.450 -11.231 1.00 97.88 172 PHE A C 1
ATOM 1382 O O . PHE A 1 172 ? -14.125 0.516 -10.739 1.00 97.88 172 PHE A O 1
ATOM 1389 N N . ASN A 1 173 ? -13.421 -0.584 -12.554 1.00 97.12 173 ASN A N 1
ATOM 1390 C CA . ASN A 1 173 ? -13.903 0.434 -13.502 1.00 97.12 173 ASN A CA 1
ATOM 1391 C C . ASN A 1 173 ? -15.432 0.616 -13.470 1.00 97.12 173 ASN A C 1
ATOM 1393 O O . ASN A 1 173 ? -15.962 1.608 -13.963 1.00 97.12 173 ASN A O 1
ATOM 1397 N N . ASN A 1 174 ? -16.155 -0.360 -12.921 1.00 97.81 174 ASN A N 1
ATOM 1398 C CA . ASN A 1 174 ? -17.602 -0.347 -12.745 1.00 97.81 174 ASN A CA 1
ATOM 1399 C C . ASN A 1 174 ? -18.001 -0.568 -11.274 1.00 97.81 174 ASN A C 1
ATOM 1401 O O . ASN A 1 174 ? -18.946 -1.314 -11.006 1.00 97.81 174 ASN A O 1
ATOM 1405 N N . GLU A 1 175 ? -17.313 0.084 -10.327 1.00 97.56 175 GLU A N 1
ATOM 1406 C CA . GLU A 1 175 ? -17.568 -0.026 -8.876 1.00 97.56 175 GLU A CA 1
ATOM 1407 C C . GLU A 1 175 ? -19.054 0.151 -8.497 1.00 97.56 175 GLU A C 1
ATOM 1409 O O . GLU A 1 175 ? -19.560 -0.526 -7.602 1.00 97.56 175 GLU A O 1
ATOM 1414 N N . GLU A 1 176 ? -19.814 0.990 -9.208 1.00 97.88 176 GLU A N 1
ATOM 1415 C CA . GLU A 1 176 ? -21.261 1.140 -8.980 1.00 97.88 176 GLU A CA 1
ATOM 1416 C C . GLU A 1 176 ? -22.021 -0.199 -9.118 1.00 97.88 176 GLU A C 1
ATOM 1418 O O . GLU A 1 176 ? -22.992 -0.465 -8.412 1.00 97.88 176 GLU A O 1
ATOM 1423 N N . THR A 1 177 ? -21.573 -1.080 -10.016 1.00 98.00 177 THR A N 1
ATOM 1424 C CA . THR A 1 177 ? -22.168 -2.415 -10.189 1.00 98.00 177 THR A CA 1
ATOM 1425 C C . THR A 1 177 ? -21.812 -3.330 -9.019 1.00 98.00 177 THR A C 1
ATOM 1427 O O . THR A 1 177 ? -22.684 -4.039 -8.522 1.00 98.00 177 THR A O 1
ATOM 1430 N N . LEU A 1 178 ? -20.563 -3.275 -8.544 1.00 97.94 178 LEU A N 1
ATOM 1431 C CA . LEU A 1 178 ? -20.113 -4.013 -7.360 1.00 97.94 178 LEU A CA 1
ATOM 1432 C C . LEU A 1 178 ? -20.888 -3.578 -6.108 1.00 97.94 178 LEU A C 1
ATOM 1434 O O . LEU A 1 178 ? -21.438 -4.408 -5.393 1.00 97.94 178 LEU A O 1
ATOM 1438 N N . THR A 1 179 ? -20.989 -2.273 -5.866 1.00 97.31 179 THR A N 1
ATOM 1439 C CA . THR A 1 179 ? -21.695 -1.721 -4.696 1.00 97.31 179 THR A CA 1
ATOM 1440 C C . THR A 1 179 ? -23.185 -2.053 -4.692 1.00 97.31 179 THR A C 1
ATOM 1442 O O . THR A 1 179 ? -23.740 -2.278 -3.623 1.00 97.31 179 THR A O 1
ATOM 1445 N N . LYS A 1 180 ? -23.831 -2.156 -5.862 1.00 97.75 180 LYS A N 1
ATOM 1446 C CA . LYS A 1 180 ? -25.217 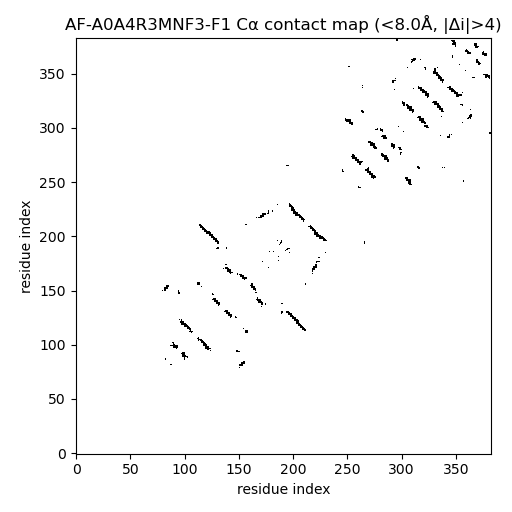-2.649 -5.983 1.00 97.75 180 LYS A CA 1
ATOM 1447 C C . LYS A 1 180 ? -25.362 -4.147 -5.704 1.00 97.75 180 LYS A C 1
ATOM 1449 O O . LYS A 1 180 ? -26.459 -4.578 -5.359 1.00 97.75 180 LYS A O 1
ATOM 1454 N N . ALA A 1 181 ? -24.302 -4.931 -5.898 1.00 97.19 181 ALA A N 1
ATOM 1455 C CA . ALA A 1 181 ? -24.293 -6.364 -5.609 1.00 97.19 181 ALA A CA 1
ATOM 1456 C C . ALA A 1 181 ? -24.037 -6.671 -4.122 1.00 97.19 181 ALA A C 1
ATOM 1458 O O . ALA A 1 181 ? -24.365 -7.762 -3.662 1.00 97.19 181 ALA A O 1
ATOM 1459 N N . LEU A 1 182 ? -23.478 -5.716 -3.375 1.00 96.44 182 LEU A N 1
ATOM 1460 C CA . LEU A 1 182 ? -23.261 -5.797 -1.932 1.00 96.44 182 LEU A CA 1
ATOM 1461 C C . LEU A 1 182 ? -24.470 -5.259 -1.154 1.00 96.44 182 LEU A C 1
ATOM 1463 O O . LEU A 1 182 ? -25.242 -4.434 -1.646 1.00 96.44 182 LEU A O 1
ATOM 1467 N N . SER A 1 183 ? -24.628 -5.689 0.101 1.00 95.69 183 SER A N 1
ATOM 1468 C CA . SER A 1 183 ? -25.616 -5.067 0.983 1.00 95.69 183 SER A CA 1
ATOM 1469 C C . SER A 1 183 ? -25.174 -3.652 1.378 1.00 95.69 183 SER A C 1
ATOM 1471 O O . SER A 1 183 ? -23.983 -3.354 1.463 1.00 95.69 183 SER A O 1
ATOM 1473 N N . THR A 1 184 ? -26.123 -2.765 1.697 1.00 96.06 184 THR A N 1
ATOM 1474 C CA . THR A 1 184 ? -25.793 -1.419 2.205 1.00 96.06 184 THR A CA 1
ATOM 1475 C C . THR A 1 184 ? -24.929 -1.471 3.469 1.00 96.06 184 THR A C 1
ATOM 1477 O O . THR A 1 184 ? -24.079 -0.606 3.664 1.00 96.06 184 THR A O 1
ATOM 1480 N N . SER A 1 185 ? -25.125 -2.489 4.317 1.00 95.19 185 SER A N 1
ATOM 1481 C CA . SER A 1 185 ? -24.307 -2.687 5.516 1.00 95.19 185 SER A CA 1
ATOM 1482 C C . SER A 1 185 ? -22.860 -3.006 5.155 1.00 95.19 185 SER A C 1
ATOM 1484 O O . SER A 1 185 ? -21.965 -2.395 5.725 1.00 95.19 185 SER A O 1
ATOM 1486 N N . ASP A 1 186 ? -22.633 -3.897 4.187 1.00 95.25 186 ASP A N 1
ATOM 1487 C CA . ASP A 1 186 ? -21.285 -4.284 3.752 1.00 95.25 186 ASP A CA 1
ATOM 1488 C C . ASP A 1 186 ? -20.549 -3.104 3.109 1.00 95.25 186 ASP A C 1
ATOM 1490 O O . ASP A 1 186 ? -19.380 -2.867 3.398 1.00 95.25 186 ASP A O 1
ATOM 1494 N N . VAL A 1 187 ? -21.242 -2.306 2.286 1.00 96.06 187 VAL A N 1
ATOM 1495 C CA . VAL A 1 187 ? -20.657 -1.094 1.688 1.00 96.06 187 VAL A CA 1
ATOM 1496 C C . VAL A 1 187 ? -20.241 -0.094 2.767 1.00 96.06 187 VAL A C 1
ATOM 1498 O O . VAL A 1 187 ? -19.154 0.473 2.678 1.00 96.06 187 VAL A O 1
ATOM 1501 N N . ASN A 1 188 ? -21.069 0.116 3.795 1.00 91.50 188 ASN A N 1
ATOM 1502 C CA . ASN A 1 188 ? -20.715 0.989 4.917 1.00 91.50 188 ASN A CA 1
ATOM 1503 C C . ASN A 1 188 ? -19.556 0.414 5.735 1.00 91.50 188 ASN A C 1
ATOM 1505 O O . ASN A 1 188 ? -18.649 1.151 6.113 1.00 91.50 188 ASN A O 1
ATOM 1509 N N . ASP A 1 189 ? -19.566 -0.892 5.984 1.00 87.44 189 ASP A N 1
ATOM 1510 C CA . ASP A 1 189 ? -18.493 -1.566 6.701 1.00 87.44 189 ASP A CA 1
ATOM 1511 C C . ASP A 1 189 ? -17.153 -1.425 5.973 1.00 87.44 189 ASP A C 1
ATOM 1513 O O . ASP A 1 189 ? -16.152 -1.116 6.612 1.00 87.44 189 ASP A O 1
ATOM 1517 N N . ILE A 1 190 ? -17.143 -1.548 4.646 1.00 91.44 190 ILE A N 1
ATOM 1518 C CA . ILE A 1 190 ? -15.945 -1.344 3.829 1.00 91.44 190 ILE A CA 1
ATOM 1519 C C . ILE A 1 190 ? -15.534 0.137 3.814 1.00 91.44 190 ILE A C 1
ATOM 1521 O O . ILE A 1 190 ? -14.405 0.460 4.163 1.00 91.44 190 ILE A O 1
ATOM 1525 N N . LYS A 1 191 ? -16.438 1.051 3.430 1.00 89.56 191 LYS A N 1
ATOM 1526 C CA . LYS A 1 191 ? -16.093 2.460 3.150 1.00 89.56 191 LYS A CA 1
ATOM 1527 C C . LYS A 1 191 ? -15.927 3.345 4.381 1.00 89.56 191 LYS A C 1
ATOM 1529 O O . LYS A 1 191 ? -15.219 4.338 4.308 1.00 89.56 191 LYS A O 1
ATOM 1534 N N . GLN A 1 192 ? -16.648 3.061 5.462 1.00 83.75 192 GLN A N 1
ATOM 1535 C CA . GLN A 1 192 ? -16.682 3.922 6.653 1.00 83.75 192 GLN A CA 1
ATOM 1536 C C . GLN A 1 192 ? -15.958 3.283 7.834 1.00 83.75 192 GLN A C 1
ATOM 1538 O O . GLN A 1 192 ? -15.321 3.984 8.614 1.00 83.75 192 GLN A O 1
ATOM 1543 N N . ASN A 1 193 ? -16.047 1.956 7.956 1.00 78.00 193 ASN A N 1
ATOM 1544 C CA . ASN A 1 193 ? -15.425 1.215 9.053 1.00 78.00 193 ASN A CA 1
ATOM 1545 C C . ASN A 1 193 ? -14.129 0.508 8.632 1.00 78.00 193 ASN A C 1
ATOM 1547 O O . ASN A 1 193 ? -13.572 -0.230 9.441 1.00 78.00 193 ASN A O 1
ATOM 1551 N N . TYR A 1 194 ? -13.676 0.701 7.386 1.00 79.88 194 TYR A N 1
ATOM 1552 C CA . TYR A 1 194 ? -12.453 0.116 6.824 1.00 79.88 194 TYR A CA 1
ATOM 1553 C C . TYR A 1 194 ? -12.355 -1.404 6.998 1.00 79.88 194 TYR A C 1
ATOM 1555 O O . TYR A 1 194 ? -11.268 -1.971 7.087 1.00 79.88 194 TYR A O 1
ATOM 1563 N N . LYS A 1 195 ? -13.497 -2.098 7.055 1.00 84.12 195 LYS A N 1
ATOM 1564 C CA . LYS A 1 195 ? -13.505 -3.552 7.181 1.00 84.12 195 LYS A CA 1
ATOM 1565 C C . LYS A 1 195 ? -13.126 -4.196 5.859 1.00 84.12 195 LYS A C 1
ATOM 1567 O O . LYS A 1 195 ? -13.583 -3.792 4.791 1.00 84.12 195 LYS A O 1
ATOM 1572 N N . ARG A 1 196 ? -12.354 -5.273 5.966 1.00 89.75 196 ARG A N 1
ATOM 1573 C CA . ARG A 1 196 ? -12.061 -6.175 4.857 1.00 89.75 196 ARG A CA 1
ATOM 1574 C C . ARG A 1 196 ? -13.152 -7.233 4.751 1.00 89.75 196 ARG A C 1
ATOM 1576 O O . ARG A 1 196 ? -13.557 -7.821 5.756 1.00 89.75 196 ARG A O 1
ATOM 1583 N N . LEU A 1 197 ? -13.629 -7.475 3.537 1.00 92.69 197 LEU A N 1
ATOM 1584 C CA . LEU A 1 197 ? -14.655 -8.471 3.253 1.00 92.69 197 LEU A CA 1
ATOM 1585 C C . LEU A 1 197 ? -14.067 -9.582 2.390 1.00 92.69 197 LEU A C 1
ATOM 1587 O O . LEU A 1 197 ? -13.712 -9.346 1.239 1.00 92.69 197 LEU A O 1
ATOM 1591 N N . ASN A 1 198 ? -13.998 -10.796 2.933 1.00 93.19 198 ASN A N 1
ATOM 1592 C CA . ASN A 1 198 ? -13.558 -11.966 2.181 1.00 93.19 198 ASN A CA 1
ATOM 1593 C C . ASN A 1 198 ? -14.615 -12.350 1.141 1.00 93.19 198 ASN A C 1
ATOM 1595 O O . ASN A 1 198 ? -15.781 -12.584 1.473 1.00 93.19 198 ASN A O 1
ATOM 1599 N N . VAL A 1 199 ? -14.196 -12.426 -0.117 1.00 95.25 199 VAL A N 1
ATOM 1600 C CA . VAL A 1 199 ? -15.078 -12.642 -1.260 1.00 95.25 199 VAL A CA 1
ATOM 1601 C C . VAL A 1 199 ? -14.504 -13.674 -2.224 1.00 95.25 199 VAL A C 1
ATOM 1603 O O . VAL A 1 199 ? -13.293 -13.790 -2.416 1.00 95.25 199 VAL A O 1
ATOM 1606 N N . LYS A 1 200 ? -15.406 -14.379 -2.899 1.00 95.25 200 LYS A N 1
ATOM 1607 C CA . LYS A 1 200 ? -15.156 -15.064 -4.161 1.00 95.25 200 LYS A CA 1
ATOM 1608 C C . LYS A 1 200 ? -15.968 -14.352 -5.238 1.00 95.25 200 LYS A C 1
ATOM 1610 O O . LYS A 1 200 ? -17.199 -14.334 -5.187 1.00 95.25 200 LYS A O 1
ATOM 1615 N N . ILE A 1 201 ? -15.295 -13.755 -6.216 1.00 96.50 201 ILE A N 1
ATOM 1616 C CA . ILE A 1 201 ? -15.946 -12.925 -7.236 1.00 96.50 201 ILE A CA 1
ATOM 1617 C C . ILE A 1 201 ? -15.527 -13.362 -8.631 1.00 96.50 201 ILE A C 1
ATOM 1619 O O . ILE A 1 201 ? -14.429 -13.878 -8.840 1.00 96.50 201 ILE A O 1
ATOM 1623 N N . LYS A 1 202 ? -16.401 -13.109 -9.599 1.00 96.88 202 LYS A N 1
ATOM 1624 C CA . LYS A 1 202 ? -16.074 -13.165 -11.016 1.00 96.88 202 LYS A CA 1
ATOM 1625 C C . LYS A 1 202 ? -15.721 -11.761 -11.492 1.00 96.88 202 LYS A C 1
ATOM 1627 O O . LYS A 1 202 ? -16.521 -10.830 -11.348 1.00 96.88 202 LYS A O 1
ATOM 1632 N N . ILE A 1 203 ? -14.538 -11.619 -12.072 1.00 97.19 203 ILE A N 1
ATOM 1633 C CA . ILE A 1 203 ? -14.076 -10.389 -12.720 1.00 97.19 203 ILE A CA 1
ATOM 1634 C C . ILE A 1 203 ? -13.870 -10.627 -14.207 1.00 97.19 203 ILE A C 1
ATOM 1636 O O . ILE A 1 203 ? -13.742 -11.766 -14.655 1.00 97.19 203 ILE A O 1
ATOM 1640 N N . LYS A 1 204 ? -13.808 -9.540 -14.970 1.00 97.00 204 LYS A N 1
ATOM 1641 C CA . LYS A 1 204 ? -13.430 -9.570 -16.378 1.00 97.00 204 LYS A CA 1
ATOM 1642 C C . LYS A 1 204 ? -12.525 -8.414 -16.749 1.00 97.00 204 LYS A C 1
ATOM 1644 O O . LYS A 1 204 ? -12.567 -7.371 -16.100 1.00 97.00 204 LYS A O 1
ATOM 1649 N N . ASN A 1 205 ? -11.807 -8.582 -17.855 1.00 96.19 205 ASN A N 1
ATOM 1650 C CA . ASN A 1 205 ? -10.989 -7.540 -18.473 1.00 96.19 205 ASN A CA 1
ATOM 1651 C C . ASN A 1 205 ? -9.983 -6.931 -17.486 1.00 96.19 205 ASN A C 1
ATOM 1653 O O . ASN A 1 205 ? -10.173 -5.803 -17.030 1.00 96.19 205 ASN A O 1
ATOM 1657 N N . ILE A 1 206 ? -8.946 -7.693 -17.141 1.00 97.00 206 ILE A N 1
ATOM 1658 C CA . ILE A 1 206 ? -7.880 -7.228 -16.248 1.00 97.00 206 ILE A CA 1
ATOM 1659 C C . ILE A 1 206 ? -6.940 -6.348 -17.062 1.00 97.00 206 ILE A C 1
ATOM 1661 O O . ILE A 1 206 ? -6.379 -6.809 -18.052 1.00 97.00 206 ILE A O 1
ATOM 1665 N N . GLY A 1 207 ? -6.782 -5.093 -16.671 1.00 97.00 207 GLY A N 1
ATOM 1666 C CA . GLY A 1 207 ? -5.812 -4.193 -17.275 1.00 97.00 207 GLY A CA 1
ATOM 1667 C C . GLY A 1 207 ? -4.739 -3.790 -16.282 1.00 97.00 207 GLY A C 1
ATOM 1668 O O . GLY A 1 207 ? -4.986 -3.730 -15.075 1.00 97.00 207 GLY A O 1
ATOM 1669 N N . ALA A 1 208 ? -3.554 -3.519 -16.808 1.00 96.19 208 ALA A N 1
ATOM 1670 C CA . ALA A 1 208 ? -2.458 -2.951 -16.050 1.00 96.19 208 ALA A CA 1
ATOM 1671 C C . ALA A 1 208 ? -1.757 -1.873 -16.872 1.00 96.19 208 ALA A C 1
ATOM 1673 O O . ALA A 1 208 ? -1.662 -1.972 -18.097 1.00 96.19 208 ALA A O 1
ATOM 1674 N N . LEU A 1 209 ? -1.248 -0.865 -16.176 1.00 94.94 209 LEU A N 1
ATOM 1675 C CA . LEU A 1 209 ? -0.384 0.169 -16.714 1.00 94.94 209 LEU A CA 1
ATOM 1676 C C . LEU A 1 209 ? 0.833 0.289 -15.802 1.00 94.94 209 LEU A C 1
ATOM 1678 O O . LEU A 1 209 ? 0.740 0.867 -14.724 1.00 94.94 209 LEU A O 1
ATOM 1682 N N . MET A 1 210 ? 1.949 -0.283 -16.234 1.00 92.19 210 MET A N 1
ATOM 1683 C CA . MET A 1 210 ? 3.185 -0.398 -15.470 1.00 92.19 210 MET A CA 1
ATOM 1684 C C . MET A 1 210 ? 4.148 0.724 -15.824 1.00 92.19 210 MET A C 1
ATOM 1686 O O . MET A 1 210 ? 4.358 1.007 -17.004 1.00 92.19 210 MET A O 1
ATOM 1690 N N . MET A 1 211 ? 4.763 1.320 -14.809 1.00 87.50 211 MET A N 1
ATOM 1691 C CA . MET A 1 211 ? 5.776 2.359 -14.957 1.00 87.50 211 MET A CA 1
ATOM 1692 C C . MET A 1 211 ? 7.145 1.828 -14.539 1.00 87.50 211 MET A C 1
ATOM 1694 O O . MET A 1 211 ? 7.252 0.990 -13.647 1.00 87.50 211 MET A O 1
ATOM 1698 N N . TYR A 1 212 ? 8.196 2.318 -15.194 1.00 82.56 212 TYR A N 1
ATOM 1699 C CA . TYR A 1 212 ? 9.574 2.012 -14.813 1.00 82.56 212 TYR A CA 1
ATOM 1700 C C . TYR A 1 212 ? 9.811 2.374 -13.337 1.00 82.56 212 TYR A C 1
ATOM 1702 O O . TYR A 1 212 ? 9.502 3.495 -12.934 1.00 82.56 212 TYR A O 1
ATOM 1710 N N . GLU A 1 213 ? 10.322 1.418 -12.550 1.00 75.62 213 GLU A N 1
ATOM 1711 C CA . GLU A 1 213 ? 10.613 1.561 -11.109 1.00 75.62 213 GLU A CA 1
ATOM 1712 C C . GLU A 1 213 ? 9.423 2.010 -10.231 1.00 75.62 213 GLU A C 1
ATOM 1714 O O . GLU A 1 213 ? 9.615 2.513 -9.126 1.00 75.62 213 GLU A O 1
ATOM 1719 N N . SER A 1 214 ? 8.181 1.822 -10.685 1.00 77.50 214 SER A N 1
ATOM 1720 C CA . SER A 1 214 ? 6.988 2.263 -9.958 1.00 77.50 214 SER A CA 1
ATOM 1721 C C . SER A 1 214 ? 5.868 1.226 -10.021 1.00 77.50 214 SER A C 1
ATOM 1723 O O . SER A 1 214 ? 5.683 0.530 -11.023 1.00 77.50 214 SER A O 1
ATOM 1725 N N . GLU A 1 215 ? 5.110 1.122 -8.929 1.00 67.81 215 GLU A N 1
ATOM 1726 C CA . GLU A 1 215 ? 3.885 0.330 -8.893 1.00 67.81 215 GLU A CA 1
ATOM 1727 C C . GLU A 1 215 ? 2.870 0.941 -9.867 1.00 67.81 215 GLU A C 1
ATOM 1729 O O . GLU A 1 215 ? 2.523 2.119 -9.796 1.00 67.81 215 GLU A O 1
ATOM 1734 N N . GLY A 1 216 ? 2.469 0.146 -10.857 1.00 83.75 216 GLY A N 1
ATOM 1735 C CA . GLY A 1 216 ? 1.540 0.574 -11.892 1.00 83.75 216 GLY A CA 1
ATOM 1736 C C . GLY A 1 216 ? 0.117 0.786 -11.374 1.00 83.75 216 GLY A C 1
ATOM 1737 O O . GLY A 1 216 ? -0.190 0.596 -10.202 1.00 83.75 216 GLY A O 1
ATOM 1738 N N . SER A 1 217 ? -0.799 1.118 -12.281 1.00 90.00 217 SER A N 1
ATOM 1739 C CA . SER A 1 217 ? -2.235 1.005 -11.992 1.00 90.00 217 SER A CA 1
ATOM 1740 C C . SER A 1 217 ? -2.775 -0.318 -12.521 1.00 90.00 217 SER A C 1
ATOM 1742 O O . SER A 1 217 ? -2.355 -0.792 -13.579 1.00 90.00 217 SER A O 1
ATOM 1744 N N . HIS A 1 218 ? -3.716 -0.917 -11.795 1.00 94.06 218 HIS A N 1
ATOM 1745 C CA . HIS A 1 218 ? -4.365 -2.161 -12.198 1.00 94.06 218 HIS A CA 1
ATOM 1746 C C . HIS A 1 218 ? -5.867 -2.061 -11.982 1.00 94.06 218 HIS A C 1
ATOM 1748 O O . HIS A 1 218 ? -6.344 -1.547 -10.964 1.00 94.06 218 HIS A O 1
ATOM 1754 N N . TRP A 1 219 ? -6.626 -2.574 -12.939 1.00 97.38 219 TRP A N 1
ATOM 1755 C CA . TRP A 1 219 ? -8.076 -2.491 -12.909 1.00 97.38 219 TRP A CA 1
ATOM 1756 C C . TRP A 1 219 ? -8.722 -3.745 -13.471 1.00 97.38 219 TRP A C 1
ATOM 1758 O O . TRP A 1 219 ? -8.133 -4.515 -14.228 1.00 97.38 219 TRP A O 1
ATOM 1768 N N . CYS A 1 220 ? -9.987 -3.928 -13.128 1.00 98.00 220 CYS A N 1
ATOM 1769 C CA . CYS A 1 220 ? -10.850 -4.919 -13.736 1.00 98.00 220 CYS A CA 1
ATOM 1770 C C . CYS A 1 220 ? -12.288 -4.402 -13.818 1.00 98.00 220 CYS A C 1
ATOM 1772 O O . CYS A 1 220 ? -12.622 -3.300 -13.375 1.00 98.00 220 CYS A O 1
ATOM 1774 N N . SER A 1 221 ? -13.162 -5.200 -14.418 1.00 98.44 221 SER A N 1
ATOM 1775 C CA . SER A 1 221 ? -14.605 -5.019 -14.314 1.00 98.44 221 SER A CA 1
ATOM 1776 C C . SER A 1 221 ? -15.205 -6.123 -13.455 1.00 98.44 221 SER A C 1
ATOM 1778 O O . SER A 1 221 ? -14.981 -7.308 -13.701 1.00 98.44 221 SER A O 1
ATOM 1780 N N . PHE A 1 222 ? -16.027 -5.739 -12.488 1.00 98.44 222 PHE A N 1
ATOM 1781 C CA . PHE A 1 222 ? -16.866 -6.657 -11.734 1.00 98.44 222 PHE A CA 1
ATOM 1782 C C . PHE A 1 222 ? -17.907 -7.304 -12.658 1.00 98.44 222 PHE A C 1
ATOM 1784 O O . PHE A 1 222 ? -18.528 -6.613 -13.477 1.00 98.44 222 PHE A O 1
ATOM 1791 N N . VAL A 1 223 ? -18.102 -8.617 -12.515 1.00 98.25 223 VAL A N 1
ATOM 1792 C CA . VAL A 1 223 ? -19.152 -9.378 -13.210 1.00 98.25 223 VAL A CA 1
ATOM 1793 C C . VAL A 1 223 ? -20.200 -9.856 -12.217 1.00 98.25 223 VAL A C 1
ATOM 1795 O O . VAL A 1 223 ? -21.383 -9.572 -12.391 1.00 98.25 223 VAL A O 1
ATOM 1798 N N . GLU A 1 224 ? -19.772 -10.582 -11.186 1.00 97.81 224 GLU A N 1
ATOM 1799 C CA . GLU A 1 224 ? -20.673 -11.283 -10.274 1.00 97.81 224 GLU A CA 1
ATOM 1800 C C . GLU A 1 224 ? -19.994 -11.549 -8.926 1.00 97.81 224 GLU A C 1
ATOM 1802 O O . GLU A 1 224 ? -18.798 -11.839 -8.862 1.00 97.81 224 GLU A O 1
ATOM 1807 N N . LEU A 1 225 ? -20.775 -11.492 -7.847 1.00 97.00 225 LEU A N 1
ATOM 1808 C CA . LEU A 1 225 ? -20.373 -11.937 -6.517 1.00 97.00 225 LEU A CA 1
ATOM 1809 C C . LEU A 1 225 ? -20.831 -13.392 -6.363 1.00 97.00 225 LEU A C 1
ATOM 1811 O O . LEU A 1 225 ? -22.031 -13.649 -6.330 1.00 97.00 225 LEU A O 1
ATOM 1815 N N . ILE A 1 226 ? -19.888 -14.338 -6.350 1.00 95.50 226 ILE A N 1
ATOM 1816 C CA . ILE A 1 226 ? -20.192 -15.781 -6.377 1.00 95.50 226 ILE A CA 1
ATOM 1817 C C . ILE A 1 226 ? -20.526 -16.268 -4.975 1.00 95.50 226 ILE A C 1
ATOM 1819 O O . ILE A 1 226 ? -21.514 -16.963 -4.755 1.00 95.50 226 ILE A O 1
ATOM 1823 N N . ASP A 1 227 ? -19.655 -15.922 -4.040 1.00 89.12 227 ASP A N 1
ATOM 1824 C CA . ASP A 1 227 ? -19.808 -16.219 -2.632 1.00 89.12 227 ASP A CA 1
ATOM 1825 C C . ASP A 1 227 ? -19.117 -15.109 -1.859 1.00 89.12 227 ASP A C 1
ATOM 1827 O O . ASP A 1 227 ? -18.098 -14.561 -2.286 1.00 89.12 227 ASP A O 1
ATOM 1831 N N . TYR A 1 228 ? -19.670 -14.776 -0.714 1.00 82.75 228 TYR A N 1
ATOM 1832 C CA . TYR A 1 228 ? -18.944 -14.006 0.260 1.00 82.75 228 TYR A CA 1
ATOM 1833 C C . TYR A 1 228 ? -19.461 -14.384 1.628 1.00 82.75 228 TYR A C 1
ATOM 1835 O O . TYR A 1 228 ? -20.662 -14.355 1.909 1.00 82.75 228 TYR A O 1
ATOM 1843 N N . SER A 1 229 ? -18.531 -14.698 2.517 1.00 72.75 229 SER A N 1
ATOM 1844 C CA . SER A 1 229 ? -18.838 -14.622 3.925 1.00 72.75 229 SER A CA 1
ATOM 1845 C C . SER A 1 229 ? -18.866 -13.137 4.271 1.00 72.75 229 SER A C 1
ATOM 1847 O O . SER A 1 229 ? -17.887 -12.596 4.788 1.00 72.75 229 SER A O 1
ATOM 1849 N N . ALA A 1 230 ? -20.022 -12.485 4.051 1.00 57.59 230 ALA A N 1
ATOM 1850 C CA . ALA A 1 230 ? -20.491 -11.521 5.041 1.00 57.59 230 ALA A CA 1
ATOM 1851 C C . ALA A 1 230 ? -20.221 -12.230 6.350 1.00 57.59 230 ALA A C 1
ATOM 1853 O O . ALA A 1 230 ? -20.648 -13.381 6.480 1.00 57.59 230 ALA A O 1
ATOM 1854 N N . ASN A 1 231 ? -19.407 -11.654 7.227 1.00 49.53 231 ASN A N 1
ATOM 1855 C CA . ASN A 1 231 ? -19.219 -12.224 8.542 1.00 49.53 231 ASN A CA 1
ATOM 1856 C C . ASN A 1 231 ? -20.625 -12.392 9.126 1.00 49.53 231 ASN A C 1
ATOM 1858 O O . ASN A 1 231 ? -21.189 -11.467 9.704 1.00 49.53 231 ASN A O 1
ATOM 1862 N N . ASN A 1 232 ? -21.209 -13.581 8.945 1.00 41.16 232 ASN A N 1
ATOM 1863 C CA . ASN A 1 232 ? -22.183 -14.138 9.828 1.00 41.16 232 ASN A CA 1
ATOM 1864 C C . ASN A 1 232 ? -21.410 -14.043 11.122 1.00 41.16 232 ASN A C 1
ATOM 1866 O O . ASN A 1 232 ? -20.465 -14.801 11.351 1.00 41.16 232 ASN A O 1
ATOM 1870 N N . ALA A 1 233 ? -21.761 -13.034 11.913 1.00 43.66 233 ALA A N 1
ATOM 1871 C CA . ALA A 1 233 ? -21.701 -13.125 13.343 1.00 43.66 233 ALA A CA 1
ATOM 1872 C C . ALA A 1 233 ? -22.365 -14.467 13.649 1.00 43.66 233 ALA A C 1
ATOM 1874 O O . ALA A 1 233 ? -23.587 -14.565 13.769 1.00 43.66 233 ALA A O 1
ATOM 1875 N N . GLY A 1 234 ? -21.569 -15.540 13.620 1.00 30.28 234 GLY A N 1
ATOM 1876 C CA . GLY A 1 234 ? -22.017 -16.846 14.035 1.00 30.28 234 GLY A CA 1
ATOM 1877 C C . GLY A 1 234 ? -22.621 -16.632 15.414 1.00 30.28 234 GLY A C 1
ATOM 1878 O O . GLY A 1 234 ? -22.134 -15.762 16.150 1.00 30.28 234 GLY A O 1
ATOM 1879 N N . PRO A 1 235 ? -23.703 -17.342 15.768 1.00 33.44 235 PRO A N 1
ATOM 1880 C CA . PRO A 1 235 ? -24.215 -17.271 17.123 1.00 33.44 235 PRO A CA 1
ATOM 1881 C C . PRO A 1 235 ? -23.018 -17.442 18.044 1.00 33.44 235 PRO A C 1
ATOM 1883 O O . PRO A 1 235 ? -22.303 -18.433 17.913 1.00 33.44 235 PRO A O 1
ATOM 1886 N N . SER A 1 236 ? -22.778 -16.411 18.859 1.00 37.09 236 SER A N 1
ATOM 1887 C CA . SER A 1 236 ? -21.744 -16.333 19.880 1.00 37.09 236 SER A CA 1
ATOM 1888 C C . SER A 1 236 ? -21.589 -17.700 20.526 1.00 37.09 236 SER A C 1
ATOM 1890 O O . SER A 1 236 ? -22.326 -18.062 21.447 1.00 37.09 236 SER A O 1
ATOM 1892 N N . ASN A 1 237 ? -20.652 -18.495 20.013 1.00 31.38 237 ASN A N 1
ATOM 1893 C CA . ASN A 1 237 ? -20.120 -19.588 20.778 1.00 31.38 237 ASN A CA 1
ATOM 1894 C C . ASN A 1 237 ? -19.385 -18.853 21.880 1.00 31.38 237 ASN A C 1
ATOM 1896 O O . ASN A 1 237 ? -18.363 -18.220 21.628 1.00 31.38 237 ASN A O 1
ATOM 1900 N N . ASN A 1 238 ? -19.946 -18.926 23.084 1.00 32.91 238 ASN A N 1
ATOM 1901 C CA . ASN A 1 238 ? -19.270 -18.643 24.339 1.00 32.91 238 ASN A CA 1
ATOM 1902 C C . ASN A 1 238 ? -18.072 -19.607 24.507 1.00 32.91 238 ASN A C 1
ATOM 1904 O O . ASN A 1 238 ? -17.961 -20.312 25.507 1.00 32.91 238 ASN A O 1
ATOM 1908 N N . GLN A 1 239 ? -17.152 -19.664 23.540 1.00 28.53 239 GLN A N 1
ATOM 1909 C CA . GLN A 1 239 ? -15.756 -19.684 23.912 1.00 28.53 239 GLN A CA 1
ATOM 1910 C C . GLN A 1 239 ? -15.557 -18.403 24.714 1.00 28.53 239 GLN A C 1
ATOM 1912 O O . GLN A 1 239 ? -16.037 -17.352 24.283 1.00 28.53 239 GLN A O 1
ATOM 1917 N N . PRO A 1 240 ? -14.908 -18.465 25.886 1.00 28.81 240 PRO A N 1
ATOM 1918 C CA . PRO A 1 240 ? -14.462 -17.247 26.517 1.00 28.81 240 PRO A CA 1
ATOM 1919 C C . PRO A 1 240 ? -13.701 -16.503 25.434 1.00 28.81 240 PRO A C 1
ATOM 1921 O O . PRO A 1 240 ? -12.710 -17.016 24.907 1.00 28.81 240 PRO A O 1
ATOM 1924 N N . SER A 1 241 ? -14.212 -15.332 25.058 1.00 32.88 241 SER A N 1
ATOM 1925 C CA . SER A 1 241 ? -13.381 -14.319 24.464 1.00 32.88 241 SER A CA 1
ATOM 1926 C C . SER A 1 241 ? -12.266 -14.147 25.483 1.00 32.88 241 SER A C 1
ATOM 1928 O O . SER A 1 241 ? -12.398 -13.414 26.465 1.00 32.88 241 SER A O 1
ATOM 1930 N N . ASN A 1 242 ? -11.152 -14.837 25.259 1.00 32.72 242 ASN A N 1
ATOM 1931 C CA . ASN A 1 242 ? -9.878 -14.195 25.443 1.00 32.72 242 ASN A CA 1
ATOM 1932 C C . ASN A 1 242 ? -9.985 -13.007 24.500 1.00 32.72 242 ASN A C 1
ATOM 1934 O O . ASN A 1 242 ? -9.656 -13.108 23.324 1.00 32.72 242 ASN A O 1
ATOM 1938 N N . SER A 1 243 ? -10.609 -11.937 25.009 1.00 35.94 243 SER A N 1
ATOM 1939 C CA . SER A 1 243 ? -10.386 -10.583 24.578 1.00 35.94 243 SER A CA 1
ATOM 1940 C C . SER A 1 243 ? -8.885 -10.547 24.438 1.00 35.94 243 SER A C 1
ATOM 1942 O O . SER A 1 243 ? -8.176 -10.583 25.449 1.00 35.94 243 SER A O 1
ATOM 1944 N N . VAL A 1 244 ? -8.412 -10.675 23.202 1.00 39.16 244 VAL A N 1
ATOM 1945 C CA . VAL A 1 244 ? -7.033 -10.393 22.884 1.00 39.16 244 VAL A CA 1
ATOM 1946 C C . VAL A 1 244 ? -6.940 -8.959 23.335 1.00 39.16 244 VAL A C 1
ATOM 1948 O O . VAL A 1 244 ? -7.564 -8.083 22.741 1.00 39.16 244 VAL A O 1
ATOM 1951 N N . SER A 1 245 ? -6.383 -8.761 24.529 1.00 39.44 245 SER A N 1
ATOM 1952 C CA . SER A 1 245 ? -6.243 -7.438 25.082 1.00 39.44 245 SER A CA 1
ATOM 1953 C C . SER A 1 245 ? -5.452 -6.720 24.013 1.00 39.44 245 SER A C 1
ATOM 1955 O O . SER A 1 245 ? -4.301 -7.100 23.789 1.00 39.44 245 SER A O 1
ATOM 1957 N N . SER A 1 246 ? -6.079 -5.766 23.321 1.00 52.12 246 SER A N 1
ATOM 1958 C CA . SER A 1 246 ? -5.356 -4.714 22.630 1.00 52.12 246 SER A CA 1
ATOM 1959 C C . SER A 1 246 ? -4.319 -4.282 23.649 1.00 52.12 246 SER A C 1
ATOM 1961 O O . SER A 1 246 ? -4.689 -3.776 24.720 1.00 52.12 246 SER A O 1
ATOM 1963 N N . GLY A 1 247 ? -3.060 -4.670 23.437 1.00 70.25 247 GLY A N 1
ATOM 1964 C CA . GLY A 1 247 ? -2.025 -4.403 24.417 1.00 70.25 247 GLY A CA 1
ATOM 1965 C C . GLY A 1 247 ? -2.123 -2.923 24.754 1.00 70.25 247 GLY A C 1
ATOM 1966 O O . GLY A 1 247 ? -2.463 -2.096 23.904 1.00 70.25 247 GLY A O 1
ATOM 1967 N N . LYS A 1 248 ? -1.905 -2.543 26.004 1.00 86.19 248 LYS A N 1
ATOM 1968 C CA . LYS A 1 248 ? -1.682 -1.122 26.235 1.00 86.19 248 LYS A CA 1
ATOM 1969 C C . LYS A 1 248 ? -0.418 -0.762 25.450 1.00 86.19 248 LYS A C 1
ATOM 1971 O O . LYS A 1 248 ? 0.594 -1.436 25.650 1.00 86.19 248 LYS A O 1
ATOM 1976 N N . LEU A 1 249 ? -0.481 0.245 24.571 1.00 91.25 249 LEU A N 1
ATOM 1977 C CA . LEU A 1 249 ? 0.710 0.742 23.879 1.00 91.25 249 LEU A CA 1
ATOM 1978 C C . LEU A 1 249 ? 1.819 0.996 24.905 1.00 91.25 249 LEU A C 1
ATOM 1980 O O . LEU A 1 249 ? 1.574 1.550 25.987 1.00 91.25 249 LEU A O 1
ATOM 1984 N N . LEU A 1 250 ? 3.035 0.567 24.574 1.00 93.88 250 LEU A N 1
ATOM 1985 C CA . LEU A 1 250 ? 4.199 0.876 25.389 1.00 93.88 250 LEU A CA 1
ATOM 1986 C C . LEU A 1 250 ? 4.487 2.373 25.309 1.00 93.88 250 LEU A C 1
ATOM 1988 O O . LEU A 1 250 ? 4.231 3.031 24.304 1.00 93.88 250 LEU A O 1
ATOM 1992 N N . THR A 1 251 ? 5.057 2.914 26.380 1.00 94.88 251 THR A N 1
ATOM 1993 C CA . THR A 1 251 ? 5.477 4.317 26.402 1.00 94.88 251 THR A CA 1
ATOM 1994 C C . THR A 1 251 ? 6.643 4.589 25.459 1.00 94.88 251 THR A C 1
ATOM 1996 O O . THR A 1 251 ? 6.758 5.711 24.982 1.00 94.88 251 THR A O 1
ATOM 1999 N N . MET A 1 252 ? 7.504 3.591 25.233 1.00 97.25 252 MET A N 1
ATOM 2000 C CA . MET A 1 252 ? 8.655 3.617 24.329 1.00 97.25 252 MET A CA 1
ATOM 2001 C C . MET A 1 252 ? 8.872 2.215 23.754 1.00 97.25 252 MET A C 1
ATOM 2003 O O . MET A 1 252 ? 8.586 1.218 24.423 1.00 97.25 252 MET A O 1
ATOM 2007 N N . TYR A 1 253 ? 9.429 2.164 22.551 1.00 97.62 253 TYR A N 1
ATOM 2008 C CA . TYR A 1 253 ? 9.822 0.950 21.852 1.00 97.62 253 TYR A CA 1
ATOM 2009 C C . TYR A 1 253 ? 11.304 1.029 21.482 1.00 97.62 253 TYR A C 1
ATOM 2011 O O . TYR A 1 253 ? 11.830 2.108 21.204 1.00 97.62 253 TYR A O 1
ATOM 2019 N N . GLU A 1 254 ? 11.966 -0.122 21.479 1.00 97.69 254 GLU A N 1
ATOM 2020 C CA . GLU A 1 254 ? 13.380 -0.263 21.138 1.00 97.69 254 GLU A CA 1
ATOM 2021 C C . GLU A 1 254 ? 13.515 -0.707 19.678 1.00 97.69 254 GLU A C 1
ATOM 2023 O O . GLU A 1 254 ? 12.722 -1.519 19.186 1.00 97.69 254 GLU A O 1
ATOM 2028 N N . TYR A 1 255 ? 14.538 -0.211 18.981 1.00 97.50 255 TYR A N 1
ATOM 2029 C CA . TYR A 1 255 ? 14.851 -0.688 17.633 1.00 97.50 255 TYR A CA 1
ATOM 2030 C C . TYR A 1 255 ? 15.311 -2.142 17.638 1.00 97.50 255 TYR A C 1
ATOM 2032 O O . TYR A 1 255 ? 15.874 -2.642 18.613 1.00 97.50 255 TYR A O 1
ATOM 2040 N N . ASN A 1 256 ? 15.114 -2.809 16.502 1.00 97.00 256 ASN A N 1
ATOM 2041 C CA . ASN A 1 256 ? 15.518 -4.192 16.262 1.00 97.00 256 ASN A CA 1
ATOM 2042 C C . ASN A 1 256 ? 14.859 -5.201 17.230 1.00 97.00 256 ASN A C 1
ATOM 2044 O O . ASN A 1 256 ? 15.361 -6.313 17.406 1.00 97.00 256 ASN A O 1
ATOM 2048 N N . LYS A 1 257 ? 13.732 -4.828 17.857 1.00 97.50 257 LYS A N 1
ATOM 2049 C CA . LYS A 1 257 ? 12.880 -5.721 18.651 1.00 97.50 257 LYS A CA 1
ATOM 2050 C C . LYS A 1 257 ? 11.536 -5.946 17.969 1.00 97.50 257 LYS A C 1
ATOM 2052 O O . LYS A 1 257 ? 10.960 -5.022 17.403 1.00 97.50 257 LYS A O 1
ATOM 2057 N N . ASN A 1 258 ? 11.047 -7.181 18.076 1.00 96.19 258 ASN A N 1
ATOM 2058 C CA . ASN A 1 258 ? 9.728 -7.575 17.595 1.00 96.19 258 ASN A CA 1
ATOM 2059 C C . ASN A 1 258 ? 8.671 -7.313 18.668 1.00 96.19 258 ASN A C 1
ATOM 2061 O O . ASN A 1 258 ? 8.847 -7.680 19.833 1.00 96.19 258 ASN A O 1
ATOM 2065 N N . TYR A 1 259 ? 7.553 -6.749 18.241 1.00 95.94 259 TYR A N 1
ATOM 2066 C CA . TYR A 1 259 ? 6.377 -6.468 19.047 1.00 95.94 259 TYR A CA 1
ATOM 2067 C C . TYR A 1 259 ? 5.141 -7.060 18.374 1.00 95.94 259 TYR A C 1
ATOM 2069 O O . TYR A 1 259 ? 5.150 -7.344 17.178 1.00 95.94 259 TYR A O 1
ATOM 2077 N N . GLN A 1 260 ? 4.086 -7.266 19.160 1.00 93.44 260 GLN A N 1
ATOM 2078 C CA . GLN A 1 260 ? 2.809 -7.777 18.675 1.00 93.44 260 GLN A CA 1
ATOM 2079 C C . GLN A 1 260 ? 1.694 -6.803 19.027 1.00 93.44 260 GLN A C 1
ATOM 2081 O O . GLN A 1 260 ? 1.497 -6.490 20.205 1.00 93.44 260 GLN A O 1
ATOM 2086 N N . TYR A 1 261 ? 1.001 -6.306 18.007 1.00 90.81 261 TYR A N 1
ATOM 2087 C CA . TYR A 1 261 ? -0.047 -5.303 18.146 1.00 90.81 261 TYR A CA 1
ATOM 2088 C C . TYR A 1 261 ? -0.957 -5.292 16.921 1.00 90.81 261 TYR A C 1
ATOM 2090 O O . TYR A 1 261 ? -0.493 -5.584 15.830 1.00 90.81 261 TYR A O 1
ATOM 2098 N N . ASP A 1 262 ? -2.227 -4.933 17.088 1.00 89.25 262 ASP A N 1
ATOM 2099 C CA . ASP A 1 262 ? -3.131 -4.643 15.967 1.00 89.25 262 ASP A CA 1
ATOM 2100 C C . ASP A 1 262 ? -2.804 -3.249 15.420 1.00 89.25 262 ASP A C 1
ATOM 2102 O O . ASP A 1 262 ? -3.442 -2.264 15.782 1.00 89.25 262 ASP A O 1
ATOM 2106 N N . ILE A 1 263 ? -1.703 -3.141 14.669 1.00 88.50 263 ILE A N 1
ATOM 2107 C CA . ILE A 1 263 ? -1.179 -1.850 14.202 1.00 88.50 263 ILE A CA 1
ATOM 2108 C C . ILE A 1 263 ? -1.884 -1.381 12.928 1.00 88.50 263 ILE A C 1
ATOM 2110 O O . ILE A 1 263 ? -1.800 -0.215 12.555 1.00 88.50 263 ILE A O 1
ATOM 2114 N N . ASN A 1 264 ? -2.601 -2.281 12.263 1.00 80.12 264 ASN A N 1
ATOM 2115 C CA . ASN A 1 264 ? -3.458 -1.948 11.135 1.00 80.12 264 ASN A CA 1
ATOM 2116 C C . ASN A 1 264 ? -4.895 -1.572 11.558 1.00 80.12 264 ASN A C 1
ATOM 2118 O O . ASN A 1 264 ? -5.642 -1.044 10.739 1.00 80.12 264 ASN A O 1
ATOM 2122 N N . GLY A 1 265 ? -5.277 -1.804 12.820 1.00 77.12 265 GLY A N 1
ATOM 2123 C CA . GLY A 1 265 ? -6.592 -1.456 13.359 1.00 77.12 265 GLY A CA 1
ATOM 2124 C C . GLY A 1 265 ? -7.740 -2.333 12.849 1.00 77.12 265 GLY A C 1
ATOM 2125 O O . GLY A 1 265 ? -8.906 -1.940 12.967 1.00 77.12 265 GLY A O 1
ATOM 2126 N N . PHE A 1 266 ? -7.439 -3.499 12.270 1.00 76.06 266 PHE A N 1
ATOM 2127 C CA . PHE A 1 266 ? -8.413 -4.434 11.696 1.00 76.06 266 PHE A CA 1
ATOM 2128 C C . PHE A 1 266 ? -8.761 -5.601 12.632 1.00 76.06 266 PHE A C 1
ATOM 2130 O O . PHE A 1 266 ? -9.483 -6.521 12.238 1.00 76.06 266 PHE A O 1
ATOM 2137 N N . GLY A 1 267 ? -8.281 -5.587 13.876 1.00 78.25 267 GLY A N 1
ATOM 2138 C CA . GLY A 1 267 ? -8.550 -6.611 14.887 1.00 78.25 267 GLY A CA 1
ATOM 2139 C C . GLY A 1 267 ? -7.638 -7.836 14.803 1.00 78.25 267 GLY A C 1
ATOM 2140 O O . GLY A 1 267 ? -7.764 -8.744 15.630 1.00 78.25 267 GLY A O 1
ATOM 2141 N N . ALA A 1 268 ? -6.729 -7.885 13.827 1.00 81.19 268 ALA A N 1
ATOM 2142 C CA . ALA A 1 268 ? -5.725 -8.934 13.701 1.00 81.19 268 ALA A CA 1
ATOM 2143 C C . ALA A 1 268 ? -4.426 -8.488 14.381 1.00 81.19 268 ALA A C 1
ATOM 2145 O O . ALA A 1 268 ? -3.988 -7.360 14.213 1.00 81.19 268 ALA A O 1
ATOM 2146 N N . ILE A 1 269 ? -3.791 -9.375 15.151 1.00 88.25 269 ILE A N 1
ATOM 2147 C CA . ILE A 1 269 ? -2.502 -9.055 15.772 1.00 88.25 269 ILE A CA 1
ATOM 2148 C C . ILE A 1 269 ? -1.396 -9.158 14.727 1.00 88.25 269 ILE A C 1
ATOM 2150 O O . ILE A 1 269 ? -1.086 -10.254 14.257 1.00 88.25 269 ILE A O 1
ATOM 2154 N N . ASP A 1 270 ? -0.769 -8.026 14.432 1.00 90.44 270 ASP A N 1
ATOM 2155 C CA . ASP A 1 270 ? 0.416 -7.936 13.595 1.00 90.44 270 ASP A CA 1
ATOM 2156 C C . ASP A 1 270 ? 1.680 -8.177 14.423 1.00 90.44 270 ASP A C 1
ATOM 2158 O O . ASP A 1 270 ? 1.759 -7.819 15.602 1.00 90.44 270 ASP A O 1
ATOM 2162 N N . THR A 1 271 ? 2.703 -8.759 13.799 1.00 94.00 271 THR A N 1
ATOM 2163 C CA . THR A 1 271 ? 4.073 -8.708 14.325 1.00 94.00 271 THR A CA 1
ATOM 2164 C C . THR A 1 271 ? 4.825 -7.602 13.609 1.00 94.00 271 THR A C 1
ATOM 2166 O O . THR A 1 271 ? 4.904 -7.621 12.381 1.00 94.00 271 THR A O 1
ATOM 2169 N N . PHE A 1 272 ? 5.406 -6.668 14.358 1.00 95.75 272 PHE A N 1
ATOM 2170 C CA . PHE A 1 272 ? 6.164 -5.568 13.775 1.00 95.75 272 PHE A CA 1
ATOM 2171 C C . PHE A 1 272 ? 7.490 -5.293 14.488 1.00 95.75 272 PHE A C 1
ATOM 2173 O O . PHE A 1 272 ? 7.661 -5.612 15.667 1.00 95.75 272 PHE A O 1
ATOM 2180 N N . SER A 1 273 ? 8.420 -4.664 13.775 1.00 97.25 273 SER A N 1
ATOM 2181 C CA . SER A 1 273 ? 9.703 -4.187 14.294 1.00 97.25 273 SER A CA 1
ATOM 2182 C C . SER A 1 273 ? 10.191 -2.982 13.497 1.00 97.25 273 SER A C 1
ATOM 2184 O O . SER A 1 273 ? 10.104 -2.961 12.273 1.00 97.25 273 SER A O 1
ATOM 2186 N N . VAL A 1 274 ? 10.755 -1.981 14.174 1.00 97.81 274 VAL A N 1
ATOM 2187 C CA . VAL A 1 274 ? 11.512 -0.920 13.493 1.00 97.81 274 VAL A CA 1
ATOM 2188 C C . VAL A 1 274 ? 12.985 -1.287 13.539 1.00 97.81 274 VAL A C 1
ATOM 2190 O O . VAL A 1 274 ? 13.571 -1.406 14.617 1.00 97.81 274 VAL A O 1
ATOM 2193 N N . HIS A 1 275 ? 13.576 -1.491 12.372 1.00 97.44 275 HIS A N 1
ATOM 2194 C CA . HIS A 1 275 ? 14.985 -1.794 12.206 1.00 97.44 275 HIS A CA 1
ATOM 2195 C C . HIS A 1 275 ? 15.775 -0.509 11.990 1.00 97.44 275 HIS A C 1
ATOM 2197 O O . HIS A 1 275 ? 15.399 0.331 11.176 1.00 97.44 275 HIS A O 1
ATOM 2203 N N . ARG A 1 276 ? 16.887 -0.382 12.717 1.00 96.62 276 ARG A N 1
ATOM 2204 C CA . ARG A 1 276 ? 17.857 0.710 12.567 1.00 96.62 276 ARG A CA 1
ATOM 2205 C C . ARG A 1 276 ? 19.229 0.093 12.355 1.00 96.62 276 ARG A C 1
ATOM 2207 O O . ARG A 1 276 ? 19.741 -0.571 13.264 1.00 96.62 276 ARG A O 1
ATOM 2214 N N . ASN A 1 277 ? 19.820 0.330 11.188 1.00 93.69 277 ASN A N 1
ATOM 2215 C CA . ASN A 1 277 ? 21.170 -0.097 10.850 1.00 93.69 277 ASN A CA 1
ATOM 2216 C C . ASN A 1 277 ? 22.040 1.116 10.500 1.00 93.69 277 ASN A C 1
ATOM 2218 O O . ASN A 1 277 ? 21.962 1.674 9.409 1.00 93.69 277 ASN A O 1
ATOM 2222 N N . THR A 1 278 ? 22.906 1.497 11.436 1.00 91.12 278 THR A N 1
ATOM 2223 C CA . THR A 1 278 ? 23.838 2.620 11.271 1.00 91.12 278 THR A CA 1
ATOM 2224 C C . THR A 1 278 ? 25.015 2.296 10.350 1.00 91.12 278 THR A C 1
ATOM 2226 O O . THR A 1 278 ? 25.710 3.206 9.922 1.00 91.12 278 THR A O 1
ATOM 2229 N N . GLU A 1 279 ? 25.291 1.017 10.070 1.00 90.50 279 GLU A N 1
ATOM 2230 C CA . GLU A 1 279 ? 26.373 0.620 9.158 1.00 90.50 279 GLU A CA 1
ATOM 2231 C C . GLU A 1 279 ? 25.931 0.654 7.693 1.00 90.50 279 GLU A C 1
ATOM 2233 O O . GLU A 1 279 ? 26.731 1.014 6.829 1.00 90.50 279 GLU A O 1
ATOM 2238 N N . SER A 1 280 ? 24.677 0.276 7.414 1.00 90.12 280 SER A N 1
ATOM 2239 C CA . SER A 1 280 ? 24.092 0.343 6.068 1.00 90.12 280 SER A CA 1
ATOM 2240 C C . SER A 1 280 ? 23.332 1.637 5.786 1.00 90.12 280 SER A C 1
ATOM 2242 O O . SER A 1 280 ? 22.886 1.814 4.659 1.00 90.12 280 SER A O 1
ATOM 2244 N N . TYR A 1 281 ? 23.223 2.544 6.765 1.00 90.94 281 TYR A N 1
ATOM 2245 C CA . TYR A 1 281 ? 22.429 3.775 6.669 1.00 90.94 281 TYR A CA 1
ATOM 2246 C C . TYR A 1 281 ? 20.960 3.499 6.317 1.00 90.94 281 TYR A C 1
ATOM 2248 O O . TYR A 1 281 ? 20.325 4.253 5.587 1.00 90.94 281 TYR A O 1
ATOM 2256 N N . GLU A 1 282 ? 20.401 2.418 6.866 1.00 93.25 282 GLU A N 1
ATOM 2257 C CA . GLU A 1 282 ? 19.009 2.036 6.634 1.00 93.25 282 GLU A CA 1
ATOM 2258 C C . GLU A 1 282 ? 18.175 2.105 7.913 1.00 93.25 282 GLU A C 1
ATOM 2260 O O . GLU A 1 282 ? 18.581 1.648 8.989 1.00 93.25 282 GLU A O 1
ATOM 2265 N N . MET A 1 283 ? 16.954 2.614 7.766 1.00 96.56 283 MET A N 1
ATOM 2266 C CA . MET A 1 283 ? 15.915 2.533 8.779 1.00 96.56 283 MET A CA 1
ATOM 2267 C C . MET A 1 283 ? 14.589 2.163 8.120 1.00 96.56 283 MET A C 1
ATOM 2269 O O . MET A 1 283 ? 14.147 2.823 7.184 1.00 96.56 283 MET A O 1
ATOM 2273 N N . TYR A 1 284 ? 13.962 1.092 8.599 1.00 96.69 284 TYR A N 1
ATOM 2274 C CA . TYR A 1 284 ? 12.739 0.554 8.007 1.00 96.69 284 TYR A CA 1
ATOM 2275 C C . TYR A 1 284 ? 11.843 -0.100 9.056 1.00 96.69 284 TYR A C 1
ATOM 2277 O O . TYR A 1 284 ? 12.305 -0.642 10.059 1.00 96.69 284 TYR A O 1
ATOM 2285 N N . LEU A 1 285 ? 10.540 -0.056 8.821 1.00 96.62 285 LEU A N 1
ATOM 2286 C CA . LEU A 1 285 ? 9.528 -0.802 9.550 1.00 96.62 285 LEU A CA 1
ATOM 2287 C C . LEU A 1 285 ? 9.302 -2.146 8.851 1.00 96.62 285 LEU A C 1
ATOM 2289 O O . LEU A 1 285 ? 9.143 -2.200 7.636 1.00 96.62 285 LEU A O 1
ATOM 2293 N N . VAL A 1 286 ? 9.244 -3.229 9.618 1.00 95.06 286 VAL A N 1
ATOM 2294 C CA . VAL A 1 286 ? 8.748 -4.527 9.158 1.00 95.06 286 VAL A CA 1
ATOM 2295 C C . VAL A 1 286 ? 7.410 -4.789 9.835 1.00 95.06 286 VAL A C 1
ATOM 2297 O O . VAL A 1 286 ? 7.346 -4.737 11.058 1.00 95.06 286 VAL A O 1
ATOM 2300 N N . VAL A 1 287 ? 6.358 -5.091 9.072 1.00 93.25 287 VAL A N 1
ATOM 2301 C CA . VAL A 1 287 ? 5.054 -5.557 9.585 1.00 93.25 287 VAL A CA 1
ATOM 2302 C C . VAL A 1 287 ? 4.694 -6.846 8.858 1.00 93.25 287 VAL A C 1
ATOM 2304 O O . VAL A 1 287 ? 4.601 -6.853 7.637 1.00 93.25 287 VAL A O 1
ATOM 2307 N N . ASN A 1 288 ? 4.521 -7.953 9.582 1.00 89.88 288 ASN A N 1
ATOM 2308 C CA . ASN A 1 288 ? 4.196 -9.270 9.016 1.00 89.88 288 ASN A CA 1
ATOM 2309 C C . ASN A 1 288 ? 5.109 -9.681 7.837 1.00 89.88 288 ASN A C 1
ATOM 2311 O O . ASN A 1 288 ? 4.648 -10.246 6.849 1.00 89.88 288 ASN A O 1
ATOM 2315 N N . ASN A 1 289 ? 6.417 -9.417 7.960 1.00 85.88 289 ASN A N 1
ATOM 2316 C CA . ASN A 1 289 ? 7.462 -9.626 6.938 1.00 85.88 289 ASN A CA 1
ATOM 2317 C C . ASN A 1 289 ? 7.447 -8.656 5.742 1.00 85.88 289 ASN A C 1
ATOM 2319 O O . ASN A 1 289 ? 8.271 -8.805 4.843 1.00 85.88 289 ASN A O 1
ATOM 2323 N N . TYR A 1 290 ? 6.577 -7.648 5.738 1.00 86.94 290 TYR A N 1
ATOM 2324 C CA . TYR A 1 290 ? 6.596 -6.577 4.746 1.00 86.94 290 TYR A CA 1
ATOM 2325 C C . TYR A 1 290 ? 7.478 -5.417 5.221 1.00 86.94 290 TYR A C 1
ATOM 2327 O O . TYR A 1 290 ? 7.257 -4.895 6.315 1.00 86.94 290 TYR A O 1
ATOM 2335 N N . ARG A 1 291 ? 8.481 -5.032 4.420 1.00 92.69 291 ARG A N 1
ATOM 2336 C CA . ARG A 1 291 ? 9.437 -3.948 4.711 1.00 92.69 291 ARG A CA 1
ATOM 2337 C C . ARG A 1 291 ? 8.938 -2.620 4.136 1.00 92.69 291 ARG A C 1
ATOM 2339 O O . ARG A 1 291 ? 8.542 -2.567 2.981 1.00 92.69 291 ARG A O 1
ATOM 2346 N N . MET A 1 292 ? 9.035 -1.556 4.928 1.00 94.25 292 MET A N 1
ATOM 2347 C CA . MET A 1 292 ? 8.698 -0.179 4.559 1.00 94.25 292 MET A CA 1
ATOM 2348 C C . MET A 1 292 ? 9.800 0.753 5.053 1.00 94.25 292 MET A C 1
ATOM 2350 O O . MET A 1 292 ? 10.042 0.829 6.257 1.00 94.25 292 MET A O 1
ATOM 2354 N N . ASP A 1 293 ? 10.483 1.447 4.151 1.00 93.75 293 ASP A N 1
ATOM 2355 C CA . ASP A 1 293 ? 11.573 2.346 4.533 1.00 93.75 293 ASP A CA 1
ATOM 2356 C C . ASP A 1 293 ? 11.036 3.634 5.179 1.00 93.75 293 ASP A C 1
ATOM 2358 O O . ASP A 1 293 ? 9.970 4.134 4.816 1.00 93.75 293 ASP A O 1
ATOM 2362 N N . PHE A 1 294 ? 11.770 4.170 6.157 1.00 94.88 294 PHE A N 1
ATOM 2363 C CA . PHE A 1 294 ? 11.498 5.503 6.692 1.00 94.88 294 PHE A CA 1
ATOM 2364 C C . PHE A 1 294 ? 12.109 6.547 5.747 1.00 94.88 294 PHE A C 1
ATOM 2366 O O . PHE A 1 294 ? 13.333 6.575 5.592 1.00 94.88 294 PHE A O 1
ATOM 2373 N N . PRO A 1 295 ? 11.305 7.419 5.119 1.00 90.44 295 PRO A N 1
ATOM 2374 C CA . PRO A 1 295 ? 11.840 8.435 4.226 1.00 90.44 295 PRO A CA 1
ATOM 2375 C C . PRO A 1 295 ? 12.482 9.586 5.017 1.00 90.44 295 PRO A C 1
ATOM 2377 O O . PRO A 1 295 ? 12.052 9.906 6.122 1.00 90.44 295 PRO A O 1
ATOM 2380 N N . PHE A 1 296 ? 13.483 10.243 4.422 1.00 88.31 296 PHE A N 1
ATOM 2381 C CA . PHE A 1 296 ? 14.093 11.490 4.925 1.00 88.31 296 PHE A CA 1
ATOM 2382 C C . PHE A 1 296 ? 14.648 11.425 6.359 1.00 88.31 296 PHE A C 1
ATOM 2384 O O . PHE A 1 296 ? 14.620 12.419 7.086 1.00 88.31 296 PHE A O 1
ATOM 2391 N N . ILE A 1 297 ? 15.165 10.265 6.773 1.00 90.62 297 ILE A N 1
ATOM 2392 C CA . ILE A 1 297 ? 15.800 10.097 8.079 1.00 90.62 297 ILE A CA 1
ATOM 2393 C C . ILE A 1 297 ? 17.197 9.497 7.945 1.00 90.62 297 ILE A C 1
ATOM 2395 O O . ILE A 1 297 ? 17.398 8.524 7.225 1.00 90.62 297 ILE A O 1
ATOM 2399 N N . GLU A 1 298 ? 18.155 10.075 8.663 1.00 92.06 298 GLU A N 1
ATOM 2400 C CA . GLU A 1 298 ? 19.534 9.587 8.747 1.00 92.06 298 GLU A CA 1
ATOM 2401 C C . GLU A 1 298 ? 19.674 8.700 9.997 1.00 92.06 298 GLU A C 1
ATOM 2403 O O . GLU A 1 298 ? 19.611 9.215 11.122 1.00 92.06 298 GLU A O 1
ATOM 2408 N N . PRO A 1 299 ? 19.811 7.366 9.860 1.00 92.25 299 PRO A N 1
ATOM 2409 C CA . PRO A 1 299 ? 19.731 6.437 10.994 1.00 92.25 299 PRO A CA 1
ATOM 2410 C C . PRO A 1 299 ? 20.798 6.654 12.074 1.00 92.25 299 PRO A C 1
ATOM 2412 O O . PRO A 1 299 ? 20.581 6.313 13.237 1.00 92.25 299 PRO A O 1
ATOM 2415 N N . GLU A 1 300 ? 21.948 7.216 11.714 1.00 91.81 300 GLU A N 1
ATOM 2416 C CA . GLU A 1 300 ? 23.043 7.576 12.615 1.00 91.81 300 GLU A CA 1
ATOM 2417 C C . GLU A 1 300 ? 22.716 8.756 13.539 1.00 91.81 300 GLU A C 1
ATOM 2419 O O . GLU A 1 300 ? 23.355 8.907 14.581 1.00 91.81 300 GLU A O 1
ATOM 2424 N N . LEU A 1 301 ? 21.717 9.567 13.184 1.00 92.38 301 LEU A N 1
ATOM 2425 C CA . LEU A 1 301 ? 21.274 10.718 13.970 1.00 92.38 301 LEU A CA 1
ATOM 2426 C C . LEU A 1 301 ? 20.096 10.391 14.889 1.00 92.38 301 LEU A C 1
ATOM 2428 O O . LEU A 1 301 ? 19.703 11.226 15.704 1.00 92.38 301 LEU A O 1
ATOM 2432 N N . VAL A 1 302 ? 19.521 9.197 14.757 1.00 93.12 302 VAL A N 1
ATOM 2433 C CA . VAL A 1 302 ? 18.319 8.768 15.476 1.00 93.12 302 VAL A CA 1
ATOM 2434 C C . VAL A 1 302 ? 18.675 8.258 16.872 1.00 93.12 302 VAL A C 1
ATOM 2436 O O . VAL A 1 302 ? 19.507 7.364 17.027 1.00 93.12 302 VAL A O 1
ATOM 2439 N N . TYR A 1 303 ? 17.997 8.773 17.901 1.00 93.44 303 TYR A N 1
ATOM 2440 C CA . TYR A 1 303 ? 18.110 8.280 19.282 1.00 93.44 303 TYR A CA 1
ATOM 2441 C C . TYR A 1 303 ? 17.632 6.830 19.408 1.00 93.44 303 TYR A C 1
ATOM 2443 O O . TYR A 1 303 ? 16.940 6.344 18.534 1.00 93.44 303 TYR A O 1
ATOM 2451 N N . ASP A 1 304 ? 17.961 6.126 20.497 1.00 93.00 304 ASP A N 1
ATOM 2452 C CA . ASP A 1 304 ? 17.800 4.660 20.621 1.00 93.00 304 ASP A CA 1
ATOM 2453 C C . ASP A 1 304 ? 16.372 4.118 20.774 1.00 93.00 304 ASP A C 1
ATOM 2455 O O . ASP A 1 304 ? 16.182 2.901 20.792 1.00 93.00 304 ASP A O 1
ATOM 2459 N N . ASN A 1 305 ? 15.359 4.979 20.871 1.00 95.69 305 ASN A N 1
ATOM 2460 C CA . ASN A 1 305 ? 13.976 4.541 21.036 1.00 95.69 305 ASN A CA 1
ATOM 2461 C C . ASN A 1 305 ? 13.006 5.365 20.179 1.00 95.69 305 ASN A C 1
ATOM 2463 O O . ASN A 1 305 ? 13.312 6.490 19.784 1.00 95.69 305 ASN A O 1
ATOM 2467 N N . TYR A 1 306 ? 11.810 4.821 19.965 1.00 98.00 306 TYR A N 1
ATOM 2468 C CA . TYR A 1 306 ? 10.699 5.477 19.267 1.00 98.00 306 TYR A CA 1
ATOM 2469 C C . TYR A 1 306 ? 9.385 5.335 20.051 1.00 98.00 306 TYR A C 1
ATOM 2471 O O . TYR A 1 306 ? 9.297 4.565 21.015 1.00 98.00 306 TYR A O 1
ATOM 2479 N N . LYS A 1 307 ? 8.356 6.094 19.658 1.00 97.62 307 LYS A N 1
ATOM 2480 C CA . LYS A 1 307 ? 6.982 5.956 20.172 1.00 97.62 307 LYS A CA 1
ATOM 2481 C C . LYS A 1 307 ? 6.032 5.516 19.062 1.00 97.62 307 LYS A C 1
ATOM 2483 O O . LYS A 1 307 ? 6.264 5.804 17.893 1.00 97.62 307 LYS A O 1
ATOM 2488 N N . ILE A 1 308 ? 4.945 4.866 19.461 1.00 96.50 308 ILE A N 1
ATOM 2489 C CA . ILE A 1 308 ? 3.789 4.581 18.608 1.00 96.50 308 ILE A CA 1
ATOM 2490 C C . ILE A 1 308 ? 2.585 5.236 19.265 1.00 96.50 308 ILE A C 1
ATOM 2492 O O . ILE A 1 308 ? 2.390 5.081 20.474 1.00 96.50 308 ILE A O 1
ATOM 2496 N N . ILE A 1 309 ? 1.820 5.997 18.491 1.00 95.62 309 ILE A N 1
ATOM 2497 C CA . ILE A 1 309 ? 0.705 6.806 18.989 1.00 95.62 309 ILE A CA 1
ATOM 2498 C C . ILE A 1 309 ? -0.484 6.631 18.056 1.00 95.62 309 ILE A C 1
ATOM 2500 O O . ILE A 1 309 ? -0.308 6.559 16.846 1.00 95.62 309 ILE A O 1
ATOM 2504 N N . GLU A 1 310 ? -1.687 6.556 18.615 1.00 93.38 310 GLU A N 1
ATOM 2505 C CA . GLU A 1 310 ? -2.921 6.518 17.828 1.00 93.38 310 GLU A CA 1
ATOM 2506 C C . GLU A 1 310 ? -3.067 7.788 16.982 1.00 93.38 310 GLU A C 1
ATOM 2508 O O . GLU A 1 310 ? -2.863 8.914 17.454 1.00 93.38 310 GLU A O 1
ATOM 2513 N N . PHE A 1 311 ? -3.440 7.600 15.721 1.00 93.50 311 PHE A N 1
ATOM 2514 C CA . PHE A 1 311 ? -3.824 8.687 14.840 1.00 93.50 311 PHE A CA 1
ATOM 2515 C C . PHE A 1 311 ? -5.245 9.140 15.192 1.00 93.50 311 PHE A C 1
ATOM 2517 O O . PHE A 1 311 ? -6.142 8.328 15.378 1.00 93.50 311 PHE A O 1
ATOM 2524 N N . SER A 1 312 ? -5.478 10.443 15.325 1.00 90.00 312 SER A N 1
ATOM 2525 C CA . SER A 1 312 ? -6.755 10.939 15.862 1.00 90.00 312 SER A CA 1
ATOM 2526 C C . SER A 1 312 ? -7.915 10.891 14.869 1.00 90.00 312 SER A C 1
ATOM 2528 O O . SER A 1 312 ? -9.073 10.899 15.281 1.00 90.00 312 SER A O 1
ATOM 2530 N N . GLU A 1 313 ? -7.617 10.841 13.571 1.00 84.31 313 GLU A N 1
ATOM 2531 C CA . GLU A 1 313 ? -8.633 10.873 12.515 1.00 84.31 313 GLU A CA 1
ATOM 2532 C C . GLU A 1 313 ? -8.998 9.480 11.990 1.00 84.31 313 GLU A C 1
ATOM 2534 O O . GLU A 1 313 ? -10.036 9.325 11.348 1.00 84.31 313 GLU A O 1
ATOM 2539 N N . ARG A 1 314 ? -8.167 8.459 12.247 1.00 81.00 314 ARG A N 1
ATOM 2540 C CA . ARG A 1 314 ? -8.341 7.093 11.723 1.00 81.00 314 ARG A CA 1
ATOM 2541 C C . ARG A 1 314 ? -7.874 6.068 12.749 1.00 81.00 314 ARG A C 1
ATOM 2543 O O . ARG A 1 314 ? -7.012 6.374 13.561 1.00 81.00 314 ARG A O 1
ATOM 2550 N N . ASN A 1 315 ? -8.379 4.837 12.675 1.00 81.50 315 ASN A N 1
ATOM 2551 C CA . ASN A 1 315 ? -7.980 3.742 13.569 1.00 81.50 315 ASN A CA 1
ATOM 2552 C C . ASN A 1 315 ? -6.594 3.156 13.217 1.00 81.50 315 ASN A C 1
ATOM 2554 O O . ASN A 1 315 ? -6.445 1.947 13.111 1.00 81.50 315 ASN A O 1
ATOM 2558 N N . HIS A 1 316 ? -5.600 4.010 12.974 1.00 87.12 316 HIS A N 1
ATOM 2559 C CA . HIS A 1 316 ? -4.230 3.641 12.610 1.00 87.12 316 HIS A CA 1
ATOM 2560 C C . HIS A 1 316 ? -3.236 4.295 13.584 1.00 87.12 316 HIS A C 1
ATOM 2562 O O . HIS A 1 316 ? -3.624 5.006 14.516 1.00 87.12 316 HIS A O 1
ATOM 2568 N N . TYR A 1 317 ? -1.940 4.076 13.362 1.00 94.06 317 TYR A N 1
ATOM 2569 C CA . TYR A 1 317 ? -0.883 4.546 14.253 1.00 94.06 317 TYR A CA 1
ATOM 2570 C C . TYR A 1 317 ? 0.144 5.420 13.534 1.00 94.06 317 TYR A C 1
ATOM 2572 O O . TYR A 1 317 ? 0.354 5.335 12.325 1.00 94.06 317 TYR A O 1
ATOM 2580 N N . VAL A 1 318 ? 0.806 6.259 14.322 1.00 96.56 318 VAL A N 1
ATOM 2581 C CA . VAL A 1 318 ? 1.928 7.100 13.920 1.00 96.56 318 VAL A CA 1
ATOM 2582 C C . VAL A 1 318 ? 3.170 6.639 14.664 1.00 96.56 318 VAL A C 1
ATOM 2584 O O . VAL A 1 318 ? 3.175 6.540 15.896 1.00 96.56 318 VAL A O 1
ATOM 2587 N N . PHE A 1 319 ? 4.234 6.393 13.911 1.00 97.56 319 PHE A N 1
ATOM 2588 C CA . PHE A 1 319 ? 5.570 6.169 14.434 1.00 97.56 319 PHE A CA 1
ATOM 2589 C C . PHE A 1 319 ? 6.249 7.515 14.650 1.00 97.56 319 PHE A C 1
ATOM 2591 O O . PHE A 1 319 ? 6.358 8.328 13.734 1.00 97.56 319 PHE A O 1
ATOM 2598 N N . VAL A 1 320 ? 6.702 7.748 15.877 1.00 98.06 320 VAL A N 1
ATOM 2599 C CA . VAL A 1 320 ? 7.358 8.992 16.270 1.00 98.06 320 VAL A CA 1
ATOM 2600 C C . VAL A 1 320 ? 8.814 8.701 16.576 1.00 98.06 320 VAL A C 1
ATOM 2602 O O . VAL A 1 320 ? 9.130 7.978 17.528 1.00 98.06 320 VAL A O 1
ATOM 2605 N N . VAL A 1 321 ? 9.688 9.280 15.765 1.00 97.69 321 VAL A N 1
ATOM 2606 C CA . VAL A 1 321 ? 11.134 9.080 15.827 1.00 97.69 321 VAL A CA 1
ATOM 2607 C C . VAL A 1 321 ? 11.797 10.391 16.213 1.00 97.69 321 VAL A C 1
ATOM 2609 O O . VAL A 1 321 ? 11.353 11.463 15.815 1.00 97.69 321 VAL A O 1
ATOM 2612 N N . SER A 1 322 ? 12.852 10.306 17.014 1.00 96.56 322 SER A N 1
ATOM 2613 C CA . SER A 1 322 ? 13.629 11.462 17.442 1.00 96.56 322 SER A CA 1
ATOM 2614 C C . SER A 1 322 ? 15.037 11.385 16.875 1.00 96.56 322 SER A C 1
ATOM 2616 O O . SER A 1 322 ? 15.696 10.352 17.014 1.00 96.56 322 SER A O 1
ATOM 2618 N N . SER A 1 323 ? 15.497 12.477 16.275 1.00 94.75 323 SER A N 1
ATOM 2619 C CA . SER A 1 323 ? 16.839 12.626 15.719 1.00 94.75 323 SER A CA 1
ATOM 2620 C C . SER A 1 323 ? 17.490 13.937 16.158 1.00 94.75 323 SER A C 1
ATOM 2622 O O . SER A 1 323 ? 16.825 14.887 16.576 1.00 94.75 323 SER A O 1
ATOM 2624 N N . VAL A 1 324 ? 18.817 13.981 16.092 1.00 92.12 324 VAL A N 1
ATOM 2625 C CA . VAL A 1 324 ? 19.596 15.212 16.263 1.00 92.12 324 VAL A CA 1
ATOM 2626 C C . VAL A 1 324 ? 19.682 15.931 14.925 1.00 92.12 324 VAL A C 1
ATOM 2628 O O . VAL A 1 324 ? 20.015 15.298 13.930 1.00 92.12 324 VAL A O 1
ATOM 2631 N N . VAL A 1 325 ? 19.471 17.249 14.901 1.00 86.25 325 VAL A N 1
ATOM 2632 C CA . VAL A 1 325 ? 19.804 18.076 13.731 1.00 86.25 325 VAL A CA 1
ATOM 2633 C C . VAL A 1 325 ? 21.280 18.490 13.827 1.00 86.25 325 VAL A C 1
ATOM 2635 O O . VAL A 1 325 ? 21.648 19.217 14.751 1.00 86.25 325 VAL A O 1
ATOM 2638 N N . PRO A 1 326 ? 22.189 18.055 12.940 1.00 78.69 326 PRO A N 1
ATOM 2639 C CA . PRO A 1 326 ? 23.594 18.450 13.014 1.00 78.69 326 PRO A CA 1
ATOM 2640 C C . PRO A 1 326 ? 23.782 19.946 12.695 1.00 78.69 326 PRO A C 1
ATOM 2642 O O . PRO A 1 326 ? 22.977 20.527 11.969 1.00 78.69 326 PRO A O 1
ATOM 2645 N N . PRO A 1 327 ? 24.863 20.601 13.170 1.00 60.31 327 PRO A N 1
ATOM 2646 C CA . PRO A 1 327 ? 25.938 20.063 14.011 1.00 60.31 327 PRO A CA 1
ATOM 2647 C C . PRO A 1 327 ? 25.682 20.169 15.529 1.00 60.31 327 PRO A C 1
ATOM 2649 O O . PRO A 1 327 ? 26.376 19.511 16.296 1.00 60.31 327 PRO A O 1
ATOM 2652 N N . PHE A 1 328 ? 24.717 20.987 15.964 1.00 67.06 328 PHE A N 1
ATOM 2653 C CA . PHE A 1 328 ? 24.337 21.207 17.375 1.00 67.06 328 PHE A CA 1
ATOM 2654 C C . PHE A 1 328 ? 22.857 21.613 17.510 1.00 67.06 328 PHE A C 1
ATOM 2656 O O . PHE A 1 328 ? 22.496 22.375 18.406 1.00 67.06 328 PHE A O 1
ATOM 2663 N N . GLY A 1 329 ? 22.033 21.219 16.545 1.00 68.38 329 GLY A N 1
ATOM 2664 C CA . GLY A 1 329 ? 20.647 21.642 16.437 1.00 68.38 329 GLY A CA 1
ATOM 2665 C C . GLY A 1 329 ? 19.744 21.005 17.485 1.00 68.38 329 GLY A C 1
ATOM 2666 O O . GLY A 1 329 ? 20.134 20.101 18.230 1.00 68.38 329 GLY A O 1
ATOM 2667 N N . GLU A 1 330 ? 18.527 21.533 17.547 1.00 80.94 330 GLU A N 1
ATOM 2668 C CA . GLU A 1 330 ? 17.472 21.022 18.412 1.00 80.94 330 GLU A CA 1
ATOM 2669 C C . GLU A 1 330 ? 17.151 19.557 18.085 1.00 80.94 330 GLU A C 1
ATOM 2671 O O . GLU A 1 330 ? 17.511 19.020 17.032 1.00 80.94 330 GLU A O 1
ATOM 2676 N N . THR A 1 331 ? 16.481 18.884 19.019 1.00 90.44 331 THR A N 1
ATOM 2677 C CA . THR A 1 331 ? 15.956 17.549 18.751 1.00 90.44 331 THR A CA 1
ATOM 2678 C C . THR A 1 331 ? 14.801 17.681 17.768 1.00 90.44 331 THR A C 1
ATOM 2680 O O . THR A 1 331 ? 13.809 18.354 18.052 1.00 90.44 331 THR A O 1
ATOM 2683 N N . GLN A 1 332 ? 14.914 17.012 16.629 1.00 94.88 332 GLN A N 1
ATOM 2684 C CA . GLN A 1 332 ? 13.829 16.875 15.673 1.00 94.88 332 GLN A CA 1
ATOM 2685 C C . GLN A 1 332 ? 12.980 15.665 16.064 1.00 94.88 332 GLN A C 1
ATOM 2687 O O . GLN A 1 332 ? 13.499 14.573 16.305 1.00 94.88 332 GLN A O 1
ATOM 2692 N N . ILE A 1 333 ? 11.666 15.857 16.152 1.00 97.25 333 ILE A N 1
ATOM 2693 C CA . ILE A 1 333 ? 10.690 14.787 16.355 1.00 97.25 333 ILE A CA 1
ATOM 2694 C C . ILE A 1 333 ? 9.898 14.647 15.061 1.00 97.25 333 ILE A C 1
ATOM 2696 O O . ILE A 1 333 ? 9.101 15.525 14.729 1.00 97.25 333 ILE A O 1
ATOM 2700 N N . SER A 1 334 ? 10.129 13.555 14.341 1.00 97.50 334 SER A N 1
ATOM 2701 C CA . SER A 1 334 ? 9.497 13.256 13.056 1.00 97.50 334 SER A CA 1
ATOM 2702 C C . SER A 1 334 ? 8.346 12.270 13.234 1.00 97.50 334 SER A C 1
ATOM 2704 O O . SER A 1 334 ? 8.427 11.336 14.038 1.00 97.50 334 SER A O 1
ATOM 2706 N N . PHE A 1 335 ? 7.276 12.482 12.472 1.00 97.69 335 PHE A N 1
ATOM 2707 C CA . PHE A 1 335 ? 6.020 11.744 12.562 1.00 97.69 335 PHE A CA 1
ATOM 2708 C C . PHE A 1 335 ? 5.760 11.011 11.247 1.00 97.69 335 PHE A C 1
ATOM 2710 O O . PHE A 1 335 ? 5.673 11.638 10.193 1.00 97.69 335 PHE A O 1
ATOM 2717 N N . TYR A 1 336 ? 5.608 9.690 11.321 1.00 97.19 336 TYR A N 1
ATOM 2718 C CA . TYR A 1 336 ? 5.369 8.826 10.168 1.00 97.19 336 TYR A CA 1
ATOM 2719 C C . TYR A 1 336 ? 4.055 8.081 10.351 1.00 97.19 336 TYR A C 1
ATOM 2721 O O . TYR A 1 336 ? 3.920 7.244 11.247 1.00 97.19 336 TYR A O 1
ATOM 2729 N N . TYR A 1 337 ? 3.072 8.413 9.527 1.00 95.25 337 TYR A N 1
ATOM 2730 C CA . TYR A 1 337 ? 1.789 7.739 9.491 1.00 95.25 337 TYR A CA 1
ATOM 2731 C C . TYR A 1 337 ? 1.940 6.362 8.850 1.00 95.25 337 TYR A C 1
ATOM 2733 O O . TYR A 1 337 ? 2.488 6.226 7.756 1.00 95.25 337 TYR A O 1
ATOM 2741 N N . TYR A 1 338 ? 1.463 5.331 9.543 1.00 93.38 338 TYR A N 1
ATOM 2742 C CA . TYR A 1 338 ? 1.401 3.990 8.985 1.00 93.38 338 TYR A CA 1
ATOM 2743 C C . TYR A 1 338 ? 0.158 3.861 8.103 1.00 93.38 338 TYR A C 1
ATOM 2745 O O . TYR A 1 338 ? -0.959 3.676 8.593 1.00 93.38 338 TYR A O 1
ATOM 2753 N N . ALA A 1 339 ? 0.367 3.973 6.792 1.00 84.62 339 ALA A N 1
ATOM 2754 C CA . ALA A 1 339 ? -0.659 3.765 5.788 1.00 84.62 339 ALA A CA 1
ATOM 2755 C C . ALA A 1 339 ? -0.627 2.295 5.361 1.00 84.62 339 ALA A C 1
ATOM 2757 O O . ALA A 1 339 ? 0.230 1.875 4.579 1.00 84.62 339 ALA A O 1
ATOM 2758 N N . THR A 1 340 ? -1.551 1.490 5.893 1.00 74.19 340 THR A N 1
ATOM 2759 C CA . THR A 1 340 ? -1.647 0.062 5.566 1.00 74.19 340 THR A CA 1
ATOM 2760 C C . THR A 1 340 ? -1.618 -0.149 4.048 1.00 74.19 340 THR A C 1
ATOM 2762 O O . THR A 1 340 ? -2.451 0.399 3.335 1.00 74.19 340 THR A O 1
ATOM 2765 N N . ASN A 1 341 ? -0.678 -0.973 3.573 1.00 66.88 341 ASN A N 1
ATOM 2766 C CA . ASN A 1 341 ? -0.386 -1.278 2.162 1.00 66.88 341 ASN A CA 1
ATOM 2767 C C . ASN A 1 341 ? 0.341 -0.188 1.341 1.00 66.88 341 ASN A C 1
ATOM 2769 O O . ASN A 1 341 ? 0.766 -0.504 0.23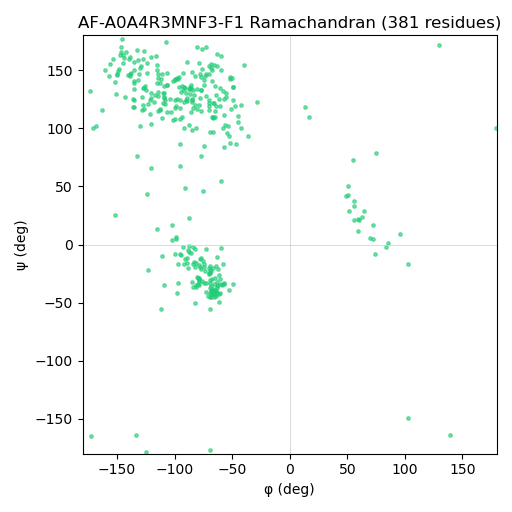8 1.00 66.88 341 ASN A O 1
ATOM 2773 N N . TYR A 1 342 ? 0.533 1.037 1.846 1.00 67.12 342 TYR A N 1
ATOM 2774 C CA . TYR A 1 342 ? 1.234 2.123 1.121 1.00 67.12 342 TYR A CA 1
ATOM 2775 C C . TYR A 1 342 ? 2.586 2.492 1.729 1.00 67.12 342 TYR A C 1
ATOM 2777 O O . TYR A 1 342 ? 3.349 3.247 1.132 1.00 67.12 342 TYR A O 1
ATOM 2785 N N . GLY A 1 343 ? 2.889 1.975 2.919 1.00 86.56 343 GLY A N 1
ATOM 2786 C CA . GLY A 1 343 ? 4.151 2.227 3.597 1.00 86.56 343 GLY A CA 1
ATOM 2787 C C . GLY A 1 343 ? 4.044 3.245 4.726 1.00 86.56 343 GLY A C 1
ATOM 2788 O O . GLY A 1 343 ? 3.033 3.337 5.425 1.00 86.56 343 GLY A O 1
ATOM 2789 N N . LEU A 1 344 ? 5.138 3.975 4.936 1.00 93.25 344 LEU A N 1
ATOM 2790 C CA . LEU A 1 344 ? 5.238 5.036 5.931 1.00 93.25 344 LEU A CA 1
ATOM 2791 C C . LEU A 1 344 ? 5.143 6.396 5.246 1.00 93.25 344 LEU A C 1
ATOM 2793 O O . LEU A 1 344 ? 6.041 6.792 4.505 1.00 93.25 344 LEU A O 1
ATOM 2797 N N . GLU A 1 345 ? 4.068 7.123 5.529 1.00 92.88 345 GLU A N 1
ATOM 2798 C CA . GLU A 1 345 ? 3.851 8.467 5.007 1.00 92.88 345 GLU A CA 1
ATOM 2799 C C . GLU A 1 345 ? 4.413 9.511 5.989 1.00 92.88 345 GLU A C 1
ATOM 2801 O O . GLU A 1 345 ? 4.016 9.536 7.159 1.00 92.88 345 GLU A O 1
ATOM 2806 N N . PRO A 1 346 ? 5.342 10.384 5.563 1.00 94.81 346 PRO A N 1
ATOM 2807 C CA . PRO A 1 346 ? 5.857 11.443 6.419 1.00 94.81 346 PRO A CA 1
ATOM 2808 C C . PRO A 1 346 ? 4.775 12.506 6.649 1.00 94.81 346 PRO A C 1
ATOM 2810 O O . PRO A 1 346 ? 4.388 13.211 5.722 1.00 94.81 346 PRO A O 1
ATOM 2813 N N . LEU A 1 347 ? 4.322 12.666 7.894 1.00 95.38 347 LEU A N 1
ATOM 2814 C CA . LEU A 1 347 ? 3.393 13.742 8.267 1.00 95.38 347 LEU A CA 1
ATOM 2815 C C . LEU A 1 347 ? 4.114 15.082 8.443 1.00 95.38 347 LEU A C 1
ATOM 2817 O O . LEU A 1 347 ? 3.555 16.144 8.188 1.00 95.38 347 LEU A O 1
ATOM 2821 N N . GLY A 1 348 ? 5.365 15.025 8.896 1.00 96.44 348 GLY A N 1
ATOM 2822 C CA . GLY A 1 348 ? 6.206 16.188 9.136 1.00 96.44 348 GLY A CA 1
ATOM 2823 C C . GLY A 1 348 ? 7.024 16.052 10.414 1.00 96.44 348 GLY A C 1
ATOM 2824 O O . GLY A 1 348 ? 7.182 14.955 10.959 1.00 96.44 348 GLY A O 1
ATOM 2825 N N . TYR A 1 349 ? 7.558 17.170 10.898 1.00 96.75 349 TYR A N 1
ATOM 2826 C CA . TYR A 1 349 ? 8.346 17.201 12.127 1.00 96.75 349 TYR A CA 1
ATOM 2827 C C . TYR A 1 349 ? 8.095 18.449 12.972 1.00 96.75 349 TYR A C 1
ATOM 2829 O O . TYR A 1 349 ? 7.535 19.441 12.504 1.00 96.75 349 TYR A O 1
ATOM 2837 N N . ILE A 1 350 ? 8.549 18.396 14.223 1.00 96.31 350 ILE A N 1
ATOM 2838 C CA . ILE A 1 350 ? 8.687 19.556 15.111 1.00 96.31 350 ILE A CA 1
ATOM 2839 C C . ILE A 1 350 ? 10.088 19.569 15.734 1.00 96.31 350 ILE A C 1
ATOM 2841 O O . ILE A 1 350 ? 10.699 18.516 15.916 1.00 96.31 350 ILE A O 1
ATOM 2845 N N . GLU A 1 351 ? 10.589 20.753 16.068 1.00 94.62 351 GLU A N 1
ATOM 2846 C CA . GLU A 1 351 ? 11.861 20.937 16.778 1.00 94.62 351 GLU A CA 1
ATOM 2847 C C . GLU A 1 351 ? 11.595 21.215 18.261 1.00 94.62 351 GLU A C 1
ATOM 2849 O O . GLU A 1 351 ? 10.605 21.860 18.629 1.00 94.62 351 GLU A O 1
ATOM 2854 N N . THR A 1 352 ? 12.428 20.653 19.135 1.00 93.44 352 THR A N 1
ATOM 2855 C CA . THR A 1 352 ? 12.317 20.842 20.581 1.00 93.44 352 THR A CA 1
ATOM 2856 C C . THR A 1 352 ? 13.649 20.611 21.294 1.00 93.44 352 THR A C 1
ATOM 2858 O O . THR A 1 352 ? 14.511 19.855 20.855 1.00 93.44 352 THR A O 1
ATOM 2861 N N . ASP A 1 353 ? 13.801 21.225 22.465 1.00 91.94 353 ASP A N 1
ATOM 2862 C CA . ASP A 1 353 ? 14.891 20.987 23.413 1.00 91.94 353 ASP A CA 1
ATOM 2863 C C . ASP A 1 353 ? 14.647 19.780 24.342 1.00 91.94 353 ASP A C 1
ATOM 2865 O O . ASP A 1 353 ? 15.492 19.448 25.177 1.00 91.94 353 ASP A O 1
ATOM 2869 N N . LYS A 1 354 ? 13.485 19.124 24.232 1.00 93.12 354 LYS A N 1
ATOM 2870 C CA . LYS A 1 354 ? 13.083 18.010 25.097 1.00 93.12 354 LYS A CA 1
ATOM 2871 C C . LYS A 1 354 ? 13.308 16.662 24.432 1.00 93.12 354 LYS A C 1
ATOM 2873 O O . LYS A 1 354 ? 12.998 16.459 23.263 1.00 93.12 354 LYS A O 1
ATOM 2878 N N . ALA A 1 355 ? 13.739 15.693 25.231 1.00 92.88 355 ALA A N 1
ATOM 2879 C CA . ALA A 1 355 ? 13.859 14.318 24.779 1.00 92.88 355 ALA A CA 1
ATOM 2880 C C . ALA A 1 355 ? 12.477 13.682 24.547 1.00 92.88 355 ALA A C 1
ATOM 2882 O O . ALA A 1 355 ? 11.518 13.956 25.277 1.00 92.88 355 ALA A O 1
ATOM 2883 N N . LEU A 1 356 ? 12.383 12.778 23.565 1.00 95.81 356 LEU A N 1
ATOM 2884 C CA . LEU A 1 356 ? 11.127 12.139 23.159 1.00 95.81 356 LEU A CA 1
ATOM 2885 C C . LEU A 1 356 ? 10.368 11.499 24.329 1.00 95.81 356 LEU A C 1
ATOM 2887 O O . LEU A 1 356 ? 9.141 11.612 24.389 1.00 95.81 356 LEU A O 1
ATOM 2891 N N . GLN A 1 357 ? 11.061 10.860 25.278 1.00 95.44 357 GLN A N 1
ATOM 2892 C CA . GLN A 1 357 ? 10.425 10.228 26.439 1.00 95.44 357 GLN A CA 1
ATOM 2893 C C . GLN A 1 357 ? 9.645 11.214 27.323 1.00 95.44 357 GLN A C 1
ATOM 2895 O O . GLN A 1 357 ? 8.617 10.828 27.878 1.00 95.44 357 GLN A O 1
ATOM 2900 N N . ASP A 1 358 ? 10.061 12.482 27.372 1.00 96.38 358 ASP A N 1
ATOM 2901 C CA . ASP A 1 358 ? 9.469 13.522 28.221 1.00 96.38 358 ASP A CA 1
ATOM 2902 C C . ASP A 1 358 ? 8.293 14.245 27.544 1.00 96.38 358 ASP A C 1
ATOM 2904 O O . ASP A 1 358 ? 7.605 15.063 28.160 1.00 96.38 358 ASP A O 1
ATOM 2908 N N . LEU A 1 359 ? 8.040 13.954 26.265 1.00 96.75 359 LEU A N 1
ATOM 2909 C CA . LEU A 1 359 ? 6.943 14.543 25.506 1.00 96.75 359 LEU A CA 1
ATOM 2910 C C . LEU A 1 359 ? 5.637 13.772 25.727 1.00 96.75 359 LEU A C 1
ATOM 2912 O O . LEU A 1 359 ? 5.536 12.579 25.419 1.00 96.75 359 LEU A O 1
ATOM 2916 N N . LYS A 1 360 ? 4.597 14.474 26.192 1.00 97.50 360 LYS A N 1
ATOM 2917 C CA . LYS A 1 360 ? 3.211 13.995 26.136 1.00 97.50 360 LYS A CA 1
ATOM 2918 C C . LYS A 1 360 ? 2.626 14.346 24.772 1.00 97.50 360 LYS A C 1
ATOM 2920 O O . LYS A 1 360 ? 2.226 15.489 24.572 1.00 97.50 360 LYS A O 1
ATOM 2925 N N . ILE A 1 361 ? 2.623 13.383 23.859 1.00 97.50 361 ILE A N 1
ATOM 2926 C CA . ILE A 1 361 ? 2.179 13.552 22.475 1.00 97.50 361 ILE A CA 1
ATOM 2927 C C . ILE A 1 361 ? 0.795 12.914 22.324 1.00 97.50 361 ILE A C 1
ATOM 2929 O O . ILE A 1 361 ? 0.611 11.751 22.676 1.00 97.50 361 ILE A O 1
ATOM 2933 N N . GLU A 1 362 ? -0.174 13.685 21.843 1.00 96.12 362 GLU A N 1
ATOM 2934 C CA . GLU A 1 362 ? -1.581 13.301 21.714 1.00 96.12 362 GLU A CA 1
ATOM 2935 C C . GLU A 1 362 ? -2.190 13.973 20.471 1.00 96.12 362 GLU A C 1
ATOM 2937 O O . GLU A 1 362 ? -1.629 14.933 19.941 1.00 96.12 362 GLU A O 1
ATOM 2942 N N . ASN A 1 363 ? -3.368 13.510 20.038 1.00 95.06 363 ASN A N 1
ATOM 2943 C CA . ASN A 1 363 ? -4.172 14.141 18.982 1.00 95.06 363 ASN A CA 1
ATOM 2944 C C . ASN A 1 363 ? -3.387 14.449 17.690 1.00 95.06 363 ASN A C 1
ATOM 2946 O O . ASN A 1 363 ? -3.407 15.581 17.211 1.00 95.06 363 ASN A O 1
ATOM 2950 N N . ILE A 1 364 ? -2.668 13.459 17.157 1.00 96.69 364 ILE A N 1
ATOM 2951 C CA . ILE A 1 364 ? -1.944 13.606 15.889 1.00 96.69 364 ILE A CA 1
ATOM 2952 C C . ILE A 1 364 ? -2.937 13.504 14.731 1.00 96.69 364 ILE A C 1
ATOM 2954 O O . ILE A 1 364 ? -3.745 12.573 14.709 1.00 96.69 364 ILE A O 1
ATOM 2958 N N . ASN A 1 365 ? -2.873 14.418 13.770 1.00 94.19 365 ASN A N 1
ATOM 2959 C CA . ASN A 1 365 ? -3.586 14.303 12.500 1.00 94.19 365 ASN A CA 1
ATOM 2960 C C . ASN A 1 365 ? -2.669 14.628 11.309 1.00 94.19 365 ASN A C 1
ATOM 2962 O O . ASN A 1 365 ? -1.459 14.619 11.480 1.00 94.19 365 ASN A O 1
ATOM 2966 N N . PHE A 1 366 ? -3.204 14.887 10.111 1.00 93.06 366 PHE A N 1
ATOM 2967 C CA . PHE A 1 366 ? -2.372 15.164 8.931 1.00 93.06 366 PHE A CA 1
ATOM 2968 C C . PHE A 1 366 ? -1.614 16.499 8.963 1.00 93.06 366 PHE A C 1
ATOM 2970 O O . PHE A 1 366 ? -0.674 16.672 8.196 1.00 93.06 366 PHE A O 1
ATOM 2977 N N . SER A 1 367 ? -2.005 17.456 9.807 1.00 93.38 367 SER A N 1
ATOM 2978 C CA . SER A 1 367 ? -1.443 18.814 9.774 1.00 93.38 367 SER A CA 1
ATOM 2979 C C . SER A 1 367 ? -0.823 19.269 11.091 1.00 93.38 367 SER A C 1
ATOM 2981 O O . SER A 1 367 ? -0.027 20.206 11.094 1.00 93.38 367 SER A O 1
ATOM 2983 N N . GLN A 1 368 ? -1.207 18.657 12.210 1.00 96.31 368 GLN A N 1
ATOM 2984 C CA . GLN A 1 368 ? -0.829 19.105 13.544 1.00 96.31 368 GLN A CA 1
ATOM 2985 C C . GLN A 1 368 ? -0.681 17.948 14.536 1.00 96.31 368 GLN A C 1
ATOM 2987 O O . GLN A 1 368 ? -1.206 16.843 14.372 1.00 96.31 368 GLN A O 1
ATOM 2992 N N . VAL A 1 369 ? -0.013 18.262 15.641 1.00 97.88 369 VAL A N 1
ATOM 2993 C CA . VAL A 1 369 ? 0.133 17.401 16.811 1.00 97.88 369 VAL A CA 1
ATOM 2994 C C . VAL A 1 369 ? -0.019 18.212 18.091 1.00 97.88 369 VAL A C 1
ATOM 2996 O O . VAL A 1 369 ? 0.396 19.369 18.170 1.00 97.88 369 VAL A O 1
ATOM 2999 N N . ARG A 1 370 ? -0.581 17.606 19.143 1.00 97.75 370 ARG A N 1
ATOM 3000 C CA . ARG A 1 370 ? -0.621 18.217 20.472 1.00 97.75 370 ARG A CA 1
ATOM 3001 C C . ARG A 1 370 ? 0.485 17.656 21.356 1.00 97.75 370 ARG A C 1
ATOM 3003 O O . ARG A 1 370 ? 0.476 16.478 21.702 1.00 97.75 370 ARG A O 1
ATOM 3010 N N . ILE A 1 371 ? 1.407 18.513 21.786 1.00 97.25 371 ILE A N 1
ATOM 3011 C CA . ILE A 1 371 ? 2.538 18.144 22.642 1.00 97.25 371 ILE A CA 1
ATOM 3012 C C . ILE A 1 371 ? 2.492 18.959 23.929 1.00 97.25 371 ILE A C 1
ATOM 3014 O O . ILE A 1 371 ? 2.457 20.186 23.907 1.00 97.25 371 ILE A O 1
ATOM 3018 N N . ASN A 1 372 ? 2.477 18.280 25.079 1.00 96.56 372 ASN A N 1
ATOM 3019 C CA . ASN A 1 372 ? 2.413 18.914 26.401 1.00 96.56 372 ASN A CA 1
ATOM 3020 C C . ASN A 1 372 ? 1.279 19.955 26.509 1.00 96.56 372 ASN A C 1
ATOM 3022 O O . ASN A 1 372 ? 1.453 21.031 27.076 1.00 96.56 372 ASN A O 1
ATOM 3026 N N . ASN A 1 373 ? 0.104 19.605 25.972 1.00 95.44 373 ASN A N 1
ATOM 3027 C CA . ASN A 1 373 ? -1.104 20.431 25.876 1.00 95.44 373 ASN A CA 1
ATOM 3028 C C . ASN A 1 373 ? -1.057 21.625 24.901 1.00 95.44 373 ASN A C 1
ATOM 3030 O O . ASN A 1 373 ? -2.054 22.348 24.844 1.00 95.44 373 ASN A O 1
ATOM 3034 N N . VAL A 1 374 ? 0.008 21.798 24.119 1.00 96.94 374 VAL A N 1
ATOM 3035 C CA . VAL A 1 374 ? 0.147 22.843 23.089 1.00 96.94 374 VAL A CA 1
ATOM 3036 C C . VAL A 1 374 ? 0.013 22.214 21.702 1.00 96.94 374 VAL A C 1
ATOM 3038 O O . VAL A 1 374 ? 0.555 21.138 21.478 1.00 96.94 374 VAL A O 1
ATOM 3041 N N . ASN A 1 375 ? -0.724 22.851 20.791 1.00 96.94 375 ASN A N 1
ATOM 3042 C CA . ASN A 1 375 ? -0.826 22.395 19.403 1.00 96.94 375 ASN A CA 1
ATOM 3043 C C . ASN A 1 375 ? 0.341 22.958 18.586 1.00 96.94 375 ASN A C 1
ATOM 3045 O O . ASN A 1 375 ? 0.668 24.137 18.723 1.00 96.94 375 ASN A O 1
ATOM 3049 N N . TYR A 1 376 ? 0.923 22.116 17.743 1.00 97.12 376 TYR A N 1
ATOM 3050 C CA . TYR A 1 376 ? 1.985 22.449 16.806 1.00 97.12 376 TYR A CA 1
ATOM 3051 C C . TYR A 1 376 ? 1.542 22.039 15.409 1.00 97.12 376 TYR A C 1
ATOM 3053 O O . TYR A 1 376 ? 1.081 20.912 15.236 1.00 97.12 376 TYR A O 1
ATOM 3061 N N . ASP A 1 377 ? 1.710 22.931 14.439 1.00 96.75 377 ASP A N 1
ATOM 3062 C CA . ASP A 1 377 ? 1.623 22.576 13.026 1.00 96.75 377 ASP A CA 1
ATOM 3063 C C . ASP A 1 377 ? 2.923 21.882 12.604 1.00 96.75 377 ASP A C 1
ATOM 3065 O O . ASP A 1 377 ? 4.001 22.192 13.123 1.00 96.75 377 ASP A O 1
ATOM 3069 N N . PHE A 1 378 ? 2.828 20.932 11.679 1.00 95.81 378 PHE A N 1
ATOM 3070 C CA . PHE A 1 378 ? 4.005 20.231 11.184 1.00 95.81 378 PHE A CA 1
ATOM 3071 C C . PHE A 1 378 ? 4.850 21.087 10.241 1.00 95.81 378 PHE A C 1
ATOM 3073 O O . PHE A 1 378 ? 4.339 21.717 9.314 1.00 95.81 378 PHE A O 1
ATOM 3080 N N . ASN A 1 379 ? 6.169 21.021 10.421 1.00 92.94 379 ASN A N 1
ATOM 3081 C CA . ASN A 1 379 ? 7.119 21.427 9.393 1.00 92.94 379 ASN A CA 1
ATOM 3082 C C . ASN A 1 379 ? 7.218 20.332 8.314 1.00 92.94 379 ASN A C 1
ATOM 3084 O O . ASN A 1 379 ? 7.162 19.139 8.627 1.00 92.94 379 ASN A O 1
ATOM 3088 N N . SER A 1 380 ? 7.389 20.737 7.051 1.00 85.12 380 SER A N 1
ATOM 3089 C CA . SER A 1 380 ? 7.542 19.819 5.912 1.00 85.12 380 SER A CA 1
ATOM 3090 C C . SER A 1 380 ? 8.821 18.991 6.032 1.00 85.12 380 SER A C 1
ATOM 3092 O O . SER A 1 380 ? 9.897 19.559 6.170 1.00 85.12 380 SER A O 1
ATOM 3094 N N . LEU A 1 381 ? 8.715 17.663 5.912 1.00 73.31 381 LEU A N 1
ATOM 3095 C CA . LEU A 1 381 ? 9.874 16.767 5.754 1.00 73.31 381 LEU A CA 1
ATOM 3096 C C . LEU A 1 381 ? 10.440 16.772 4.323 1.00 73.31 381 LEU A C 1
ATOM 3098 O O . LEU A 1 381 ? 11.529 16.253 4.095 1.00 73.31 381 LEU A O 1
ATOM 3102 N N . LEU A 1 382 ? 9.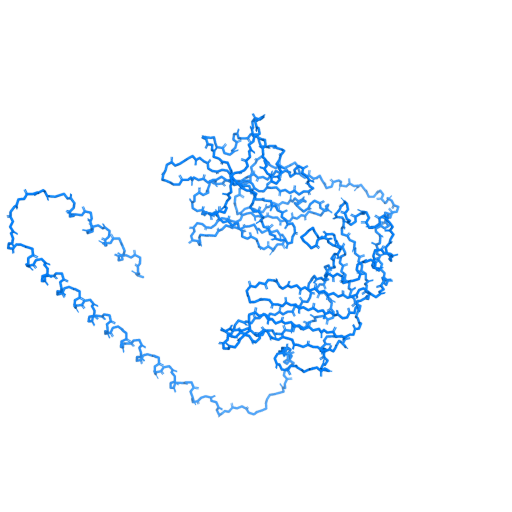706 17.348 3.366 1.00 67.44 382 LEU A N 1
ATOM 3103 C CA . LEU A 1 382 ? 10.165 17.517 1.991 1.00 67.44 382 LEU A CA 1
ATOM 3104 C C . LEU A 1 382 ? 11.021 18.793 1.877 1.00 67.44 382 LEU A C 1
ATOM 3106 O O . LEU A 1 382 ? 10.579 19.828 2.395 1.00 67.44 382 LEU A O 1
ATOM 3110 N N . PRO A 1 383 ? 12.201 18.719 1.229 1.00 46.66 383 PRO A N 1
ATOM 3111 C CA . PRO A 1 383 ? 13.101 19.855 1.020 1.00 46.66 383 PRO A CA 1
ATOM 3112 C C . PRO A 1 383 ? 12.534 20.956 0.115 1.00 46.66 383 PRO A C 1
ATOM 3114 O O . PRO A 1 383 ? 11.639 20.666 -0.715 1.00 46.66 383 PRO A O 1
#